Protein AF-0000000086876638 (afdb_homodimer)

Sequence (442 aa):
MERGKHTEFEMKIREAIADNLKALVKEKKLSQRKLSEITGIPTSTLSDYFNARSLALPGNVQKLALALDVPKHRIDPSYGEAIEVPMSSPNRIPLVGTICAGDGLLADQNIEEYIYYPFPNKRQPDFALRVKGDSMIGAGINNGDIVYMKKSSWAENNGQIVAALLNDSEEGVLKRMKWSEGVPAISLVPENENFDTITALPNEIKVCGVYMGHFNVYSQDMERGKHTEFEMKIREAIADNLKALVKEKKLSQRKLSEITGIPTSTLSDYFNARSLALPGNVQKLALALDVPKHRIDPSYGEAIEVPMSSPNRIPLVGTICAGDGLLADQNIEEYIYYPFPNKRQPDFALRVKGDSMIGAGINNGDIVYMKKSSWAENNGQIVAALLNDSEEGVLKRMKWSEGVPAISLVPENENFDTITALPNEIKVCGVYMGHFNVYSQD

InterPro domains:
  IPR001387 Cro/C1-type, helix-turn-helix domain [PF01381] (21-71)
  IPR001387 Cro/C1-type, helix-turn-helix domain [PS50943] (21-75)
  IPR001387 Cro/C1-type, helix-turn-helix domain [SM00530] (20-75)
  IPR001387 Cro/C1-type, helix-turn-helix domain [cd00093] (18-71)
  IPR010982 Lambda repressor-like, DNA-binding domain superfamily [G3DSA:1.10.260.40] (9-75)
  IPR010982 Lambda repressor-like, DNA-binding domain superfamily [SSF47413] (10-73)
  IPR015927 Peptidase S24/S26A/S26B/S26C [PF00717] (94-211)
  IPR036286 LexA/Signal peptidase-like superfamily [SSF51306] (92-214)
  IPR039418 LexA-like [cd06529] (127-210)
  IPR050077 LexA repressor [PTHR33516] (81-213)

Nearest PDB structures (foldseek):
  1y7y-assembly1_B  TM=9.316E-01  e=1.841E-03  Aeromonas hydrophila
  3vk0-assembly2_B  TM=8.493E-01  e=1.737E-03  Neisseria meningitidis MC58
  2b5a-assembly1_A  TM=8.487E-01  e=2.189E-03  [Bacillus] caldolyticus
  1y9q-assembly1_A-2  TM=3.972E-01  e=6.849E-05  Vibrio cholerae
  6b9s-assembly3_F  TM=3.586E-01  e=6.897E-04  Nitrosopumilus maritimus SCM1

Radius of gyration: 25.44 Å; Cα contacts (8 Å, |Δi|>4): 877; chains: 2; bounding box: 71×63×60 Å

Foldseek 3Di:
DPPDDCDPVNLVQLVQLLVLLVVLCVVVVHDLVRLCVQLVPDSVVSVCSNVSVDRDDLSSLLSSCLSSVHPSCSNGVVVVPVNVSVLPPFDWAFEFAWQFDPCHRVDVVRGPDTDGDPDSSYDAARHKYQDDDCQAVLVVDHHRKIWGWHFDFDDPDAQFWFWKDFQPDGTIDTFGWHDDPPDQWIWGHTSDPVDDIDIDGSVRMGTGTTTDDIGDDDDPD/DPPDDCDPVNLVQLVQLLVLLVVLCVVVVHDLVRLCVQLVPDSVVSVCSNVSVDRDDLSSLLSSCASSVHPSCSNGVVVVPVDPSVLPPFDWAFEFAWQFDPCHRVRVVRGPGTDGDPDSSYDAARHKYQDDDCQAVLVVDHHRKIWGWHFDQDDPDAQFWFWKDFQPDGTIDTFGWHDDPPDQWIWGHTSDPVDDIDIDGSVRMGTGTTTDDIGDDDDPD

pLDDT: mean 81.49, std 16.99, range [21.11, 98.0]

Organism: NCBI:txid248903

Solvent-accessible surface area (backbone atoms only — not comparable to full-atom values): 23785 Å² total; per-residue (Å²): 130,77,83,70,80,58,48,77,62,51,49,52,47,14,44,48,25,10,52,30,46,53,51,50,30,60,72,66,73,47,48,71,65,57,48,20,66,71,48,68,46,54,57,71,60,50,50,28,28,57,64,39,70,38,71,74,47,71,69,55,40,47,35,48,16,40,68,66,70,44,59,46,38,61,40,36,62,73,41,59,48,84,57,77,64,79,69,64,79,70,67,71,24,43,26,17,62,52,48,38,68,80,75,42,55,79,27,66,88,34,46,74,46,68,30,37,60,42,55,77,69,47,90,72,57,60,31,29,34,39,39,81,52,58,44,30,44,72,73,59,42,41,58,64,16,38,37,33,21,31,73,31,74,59,73,92,48,83,56,36,45,30,36,32,32,40,78,92,39,61,57,42,45,69,26,26,37,35,69,49,90,95,46,81,49,33,34,36,35,41,34,26,88,94,48,75,67,45,74,41,46,67,91,42,50,44,37,57,19,31,65,57,28,32,37,46,67,58,70,84,117,132,77,83,72,80,61,47,76,63,50,52,52,47,15,44,48,25,10,52,29,45,52,51,49,30,59,74,65,72,47,51,72,65,57,48,20,67,72,48,68,46,54,57,70,61,50,51,28,28,56,64,39,71,38,70,72,48,72,68,55,42,45,35,48,16,43,70,66,69,44,59,46,37,60,39,35,59,70,45,58,46,91,52,75,63,79,70,63,78,72,65,71,23,44,25,18,62,54,47,37,69,81,73,43,55,79,26,54,89,34,43,74,48,70,28,38,60,42,54,79,68,47,93,71,56,62,31,29,34,40,38,82,53,58,45,29,45,73,73,59,42,43,60,65,15,39,38,32,21,31,72,30,74,58,73,91,47,84,54,36,43,29,36,32,33,41,76,92,39,63,54,44,45,69,26,25,38,35,70,49,89,97,45,80,48,32,34,37,34,42,35,26,89,92,47,73,67,44,74,40,47,66,92,43,51,43,37,56,18,31,66,57,26,34,36,44,66,58,70,85,119

Secondary structure (DSSP, 8-state):
-------HHHHHHHHHHHHHHHHHHHHTT--HHHHHHHH---HHHHHHHHTTSSPPPHHHHHHHHHHHT--HHHH-GGGGTT--------PEEEEES--BSSS-TT-GGGEEEEEE-S-TTSPPPSEEEE--SSTTGGGT--TT-EEEEEE-SS-SSTT-EEEEEETT-SB-EEEEEEE-TT---EEEE-SSTTSPPEEE-GGGEEEEEEEEEEEEE----/-------HHHHHHHHHHHHHHHHHHHHTT--HHHHHHHH---HHHHHHHHTTSSPPPHHHHHHHHHHHTS-HHHH-GGGGTT--------PEEEEES--BSSS-TT-GGGEEEEEE-S-TTSPPPSEEEE--SSTTGGGT--TT-EEEEEE-SS-SSTT-EEEEEETT-SB-EEEEEEE-TT---EEEE-SSTTSPPEEE-GGGEEEEEEEEEEEEE----

Structure (mmCIF, N/CA/C/O backbone):
data_AF-0000000086876638-model_v1
#
loop_
_entity.id
_entity.type
_entity.pdbx_description
1 polymer 'Helix-turn-helix domain-containing protein'
#
loop_
_atom_site.group_PDB
_atom_site.id
_atom_site.type_symbol
_atom_site.label_atom_id
_atom_site.label_alt_id
_atom_site.label_comp_id
_atom_site.label_asym_id
_atom_site.label_entity_id
_atom_site.label_seq_id
_atom_site.pdbx_PDB_ins_code
_atom_site.Cartn_x
_atom_site.Cartn_y
_atom_site.Cartn_z
_atom_site.occupancy
_atom_site.B_iso_or_equiv
_atom_site.auth_seq_id
_atom_site.auth_comp_id
_atom_site.auth_asym_id
_atom_site.auth_atom_id
_atom_site.pdbx_PDB_model_num
ATOM 1 N N . MET A 1 1 ? 47.375 -20.375 15.367 1 21.11 1 MET A N 1
ATOM 2 C CA . MET A 1 1 ? 46.719 -19.359 16.172 1 21.11 1 MET A CA 1
ATOM 3 C C . MET A 1 1 ? 45.219 -19.484 16.078 1 21.11 1 MET A C 1
ATOM 5 O O . MET A 1 1 ? 44.656 -19.5 14.977 1 21.11 1 MET A O 1
ATOM 9 N N . GLU A 1 2 ? 44.438 -20.203 16.828 1 28.31 2 GLU A N 1
ATOM 10 C CA . GLU A 1 2 ? 43.188 -20.953 16.641 1 28.31 2 GLU A CA 1
ATOM 11 C C . GLU A 1 2 ? 42.031 -20 16.359 1 28.31 2 GLU A C 1
ATOM 13 O O . GLU A 1 2 ? 41.875 -18.969 17.016 1 28.31 2 GLU A O 1
ATOM 18 N N . ARG A 1 3 ? 41.625 -19.719 15.203 1 29.7 3 ARG A N 1
ATOM 19 C CA . ARG A 1 3 ? 40.719 -18.672 14.742 1 29.7 3 ARG A CA 1
ATOM 20 C C . ARG A 1 3 ? 39.719 -18.297 15.828 1 29.7 3 ARG A C 1
ATOM 22 O O . ARG A 1 3 ? 39.156 -19.188 16.484 1 29.7 3 ARG A O 1
ATOM 29 N N . GLY A 1 4 ? 39.781 -17.203 16.344 1 32.44 4 GLY A N 1
ATOM 30 C CA . GLY A 1 4 ? 39.438 -16.484 17.562 1 32.44 4 GLY A CA 1
ATOM 31 C C . GLY A 1 4 ? 38.031 -16.75 18.031 1 32.44 4 GLY A C 1
ATOM 32 O O . GLY A 1 4 ? 37.219 -17.297 17.297 1 32.44 4 GLY A O 1
ATOM 33 N N . LYS A 1 5 ? 37.875 -16.609 19.438 1 33.91 5 LYS A N 1
ATOM 34 C CA . LYS A 1 5 ? 36.812 -16.844 20.438 1 33.91 5 LYS A CA 1
ATOM 35 C C . LYS A 1 5 ? 35.5 -16.25 19.984 1 33.91 5 LYS A C 1
ATOM 37 O O . LYS A 1 5 ? 35.375 -15.031 19.844 1 33.91 5 LYS A O 1
ATOM 42 N N . HIS A 1 6 ? 35 -16.781 18.922 1 45.25 6 HIS A N 1
ATOM 43 C CA . HIS A 1 6 ? 33.625 -16.406 18.703 1 45.25 6 HIS A CA 1
ATOM 44 C C . HIS A 1 6 ? 32.969 -15.969 20.016 1 45.25 6 HIS A C 1
ATOM 46 O O . HIS A 1 6 ? 33.094 -16.641 21.047 1 45.25 6 HIS A O 1
ATOM 52 N N . THR A 1 7 ? 32.875 -14.727 20.172 1 52.78 7 THR A N 1
ATOM 53 C CA . THR A 1 7 ? 32.25 -14.289 21.438 1 52.78 7 THR A CA 1
ATOM 54 C C . THR A 1 7 ? 31.094 -15.188 21.812 1 52.78 7 THR A C 1
ATOM 56 O O . THR A 1 7 ? 30.531 -15.891 20.953 1 52.78 7 THR A O 1
ATOM 59 N N . GLU A 1 8 ? 31.234 -15.656 23.188 1 53.44 8 GLU A N 1
ATOM 60 C CA . GLU A 1 8 ? 30.109 -16.422 23.734 1 53.44 8 GLU A CA 1
ATOM 61 C C . GLU A 1 8 ? 28.797 -16.031 23.094 1 53.44 8 GLU A C 1
ATOM 63 O O . GLU A 1 8 ? 27.953 -16.875 22.797 1 53.44 8 GLU A O 1
ATOM 68 N N . PHE A 1 9 ? 28.734 -14.867 22.719 1 55.62 9 PHE A N 1
ATOM 69 C CA . PHE A 1 9 ? 27.5 -14.344 22.125 1 55.62 9 PHE A CA 1
ATOM 70 C C . PHE A 1 9 ? 27.344 -14.852 20.688 1 55.62 9 PHE A C 1
ATOM 72 O O . PHE A 1 9 ? 26.25 -15.281 20.297 1 55.62 9 PHE A O 1
ATOM 79 N N . GLU A 1 10 ? 28.422 -14.844 19.906 1 62.28 10 GLU A N 1
ATOM 80 C CA . GLU A 1 10 ? 28.359 -15.289 18.516 1 62.28 10 GLU A CA 1
ATOM 81 C C . GLU A 1 10 ? 28.031 -16.781 18.438 1 62.28 10 GLU A C 1
ATOM 83 O O . GLU A 1 10 ? 27.297 -17.203 17.547 1 62.28 10 GLU A O 1
ATOM 88 N N . MET A 1 11 ? 28.656 -17.469 19.344 1 71.75 11 MET A N 1
ATOM 89 C CA . MET A 1 11 ? 28.406 -18.906 19.344 1 71.75 11 MET A CA 1
ATOM 90 C C . MET A 1 11 ? 26.938 -19.203 19.656 1 71.75 11 MET A C 1
ATOM 92 O O . MET A 1 11 ? 26.328 -20.062 19.016 1 71.75 11 MET A O 1
ATOM 96 N N . LYS A 1 12 ? 26.406 -18.469 20.609 1 71.88 12 LYS A N 1
ATOM 97 C CA . LYS A 1 12 ? 25 -18.672 20.969 1 71.88 12 LYS A CA 1
ATOM 98 C C . LYS A 1 12 ? 24.078 -18.328 19.797 1 71.88 12 LYS A C 1
ATOM 100 O O . LYS A 1 12 ? 23.078 -19.016 19.578 1 71.88 12 LYS A O 1
ATOM 105 N N . ILE A 1 13 ? 24.5 -17.344 19.031 1 77.06 13 ILE A N 1
ATOM 106 C CA . ILE A 1 13 ? 23.688 -16.922 17.891 1 77.06 13 ILE A CA 1
ATOM 107 C C . ILE A 1 13 ? 23.766 -17.969 16.781 1 77.06 13 ILE A C 1
ATOM 109 O O . ILE A 1 13 ? 22.75 -18.312 16.172 1 77.06 13 ILE A O 1
ATOM 113 N N . ARG A 1 14 ? 24.953 -18.531 16.531 1 80.88 14 ARG A N 1
ATOM 114 C CA . ARG A 1 14 ? 25.125 -19.578 15.523 1 80.88 14 ARG A CA 1
ATOM 115 C C . ARG A 1 14 ? 24.25 -20.797 15.844 1 80.88 14 ARG A C 1
ATOM 117 O O . ARG A 1 14 ? 23.609 -21.344 14.953 1 80.88 14 ARG A O 1
ATOM 124 N N . GLU A 1 15 ? 24.25 -21.062 17.125 1 84.25 15 GLU A N 1
ATOM 125 C CA . GLU A 1 15 ? 23.469 -22.219 17.578 1 84.25 15 GLU A CA 1
ATOM 126 C C . GLU A 1 15 ? 21.969 -21.969 17.422 1 84.25 15 GLU A C 1
ATOM 128 O O . GLU A 1 15 ? 21.234 -22.859 16.984 1 84.25 15 GLU A O 1
ATOM 133 N N . ALA A 1 16 ? 21.641 -20.75 17.797 1 83.5 16 ALA A N 1
ATOM 134 C CA . ALA A 1 16 ? 20.234 -20.391 17.672 1 83.5 16 ALA A CA 1
ATOM 135 C C . ALA A 1 16 ? 19.781 -20.438 16.203 1 83.5 16 ALA A C 1
ATOM 137 O O . ALA A 1 16 ? 18.703 -20.922 15.906 1 83.5 16 ALA A O 1
ATOM 138 N N . ILE A 1 17 ? 20.609 -19.906 15.359 1 85.44 17 ILE A N 1
ATOM 139 C CA . ILE A 1 17 ? 20.281 -19.906 13.938 1 85.44 17 ILE A CA 1
ATOM 140 C C . ILE A 1 17 ? 20.172 -21.344 13.43 1 85.44 17 ILE A C 1
ATOM 142 O O . ILE A 1 17 ? 19.234 -21.688 12.711 1 85.44 17 ILE A O 1
ATOM 146 N N . ALA A 1 18 ? 21.078 -22.188 13.82 1 88.69 18 ALA A N 1
ATOM 147 C CA . ALA A 1 18 ? 21.062 -23.594 13.406 1 88.69 18 ALA A CA 1
ATOM 148 C C . ALA A 1 18 ? 19.781 -24.281 13.844 1 88.69 18 ALA A C 1
ATOM 150 O O . ALA A 1 18 ? 19.125 -24.969 13.047 1 88.69 18 ALA A O 1
ATOM 151 N N . ASP A 1 19 ? 19.453 -23.984 15.078 1 88.5 19 ASP A N 1
ATOM 152 C CA . ASP A 1 19 ? 18.25 -24.609 15.617 1 88.5 19 ASP A CA 1
ATOM 153 C C . ASP A 1 19 ? 17 -24.109 14.898 1 88.5 19 ASP A C 1
ATOM 155 O O . ASP A 1 19 ? 16.094 -24.891 14.57 1 88.5 19 ASP A O 1
ATOM 159 N N . ASN A 1 20 ? 17 -22.828 14.648 1 88.19 20 ASN A N 1
ATOM 160 C CA . ASN A 1 20 ? 15.859 -22.219 13.977 1 88.19 20 ASN A CA 1
ATOM 161 C C . ASN A 1 20 ? 15.703 -22.734 12.547 1 88.19 20 ASN A C 1
ATOM 163 O O . ASN A 1 20 ? 14.594 -23 12.094 1 88.19 20 ASN A O 1
ATOM 167 N N . LEU A 1 21 ? 16.828 -22.859 11.852 1 89.62 21 LEU A N 1
ATOM 168 C CA . LEU A 1 21 ? 16.781 -23.344 10.477 1 89.62 21 LEU A CA 1
ATOM 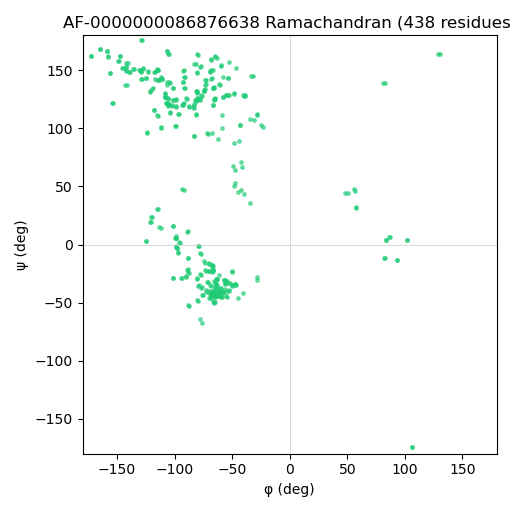169 C C . LEU A 1 21 ? 16.312 -24.797 10.43 1 89.62 21 LEU A C 1
ATOM 171 O O . LEU A 1 21 ? 15.492 -25.156 9.578 1 89.62 21 LEU A O 1
ATOM 175 N N . LYS A 1 22 ? 16.781 -25.562 11.336 1 89.06 22 LYS A N 1
ATOM 176 C CA . LYS A 1 22 ? 16.359 -26.969 11.391 1 89.06 22 LYS A CA 1
ATOM 177 C C . LYS A 1 22 ? 14.859 -27.078 11.648 1 89.06 22 LYS A C 1
ATOM 179 O O . LYS A 1 22 ? 14.172 -27.859 10.992 1 89.06 22 LYS A O 1
ATOM 184 N N . ALA A 1 23 ? 14.422 -26.266 12.516 1 86.25 23 ALA A N 1
ATOM 185 C CA . ALA A 1 23 ? 13 -26.281 12.852 1 86.25 23 ALA A CA 1
ATOM 186 C C . ALA A 1 23 ? 12.148 -25.797 11.68 1 86.25 23 ALA A C 1
ATOM 188 O O . ALA A 1 23 ? 11.117 -26.391 11.367 1 86.25 23 ALA A O 1
ATOM 189 N N . LEU A 1 24 ? 12.578 -24.734 11.078 1 86.75 24 LEU A N 1
ATOM 190 C CA . LEU A 1 24 ? 11.812 -24.109 10.008 1 86.75 24 LEU A CA 1
ATOM 191 C C . LEU A 1 24 ? 11.766 -25 8.773 1 86.75 24 LEU A C 1
ATOM 193 O O . LEU A 1 24 ? 10.719 -25.141 8.141 1 86.75 24 LEU A O 1
ATOM 197 N N . VAL A 1 25 ? 12.883 -25.656 8.43 1 86.69 25 VAL A N 1
ATOM 198 C CA . VAL A 1 25 ? 12.93 -26.531 7.262 1 86.69 25 VAL A CA 1
ATOM 199 C C . VAL A 1 25 ? 12.086 -27.781 7.516 1 86.69 25 VAL A C 1
ATOM 201 O O . VAL A 1 25 ? 11.414 -28.281 6.613 1 86.69 25 VAL A O 1
ATOM 204 N N . LYS A 1 26 ? 12.125 -28.172 8.734 1 85.12 26 LYS A N 1
ATOM 205 C CA . LYS A 1 26 ? 11.281 -29.312 9.094 1 85.12 26 LYS A CA 1
ATOM 206 C C . LYS A 1 26 ? 9.805 -28.953 8.992 1 85.12 26 LYS A C 1
ATOM 208 O O . LYS A 1 26 ? 9.008 -29.719 8.445 1 85.12 26 LYS A O 1
ATOM 213 N N . GLU A 1 27 ? 9.484 -27.766 9.422 1 80.62 27 GLU A N 1
ATOM 214 C CA . GLU A 1 27 ? 8.109 -27.266 9.398 1 80.62 27 GLU A CA 1
ATOM 215 C C . GLU A 1 27 ? 7.609 -27.109 7.965 1 80.62 27 GLU A C 1
ATOM 217 O O . GLU A 1 27 ? 6.449 -27.391 7.668 1 80.62 27 GLU A O 1
ATOM 222 N N . LYS A 1 28 ? 8.477 -26.719 7.121 1 81.38 28 LYS A N 1
ATOM 223 C CA . LYS A 1 28 ? 8.094 -26.406 5.75 1 81.38 28 LYS A CA 1
ATOM 224 C C . LYS A 1 28 ? 8.391 -27.578 4.816 1 81.38 28 LYS A C 1
ATOM 226 O O . LYS A 1 28 ? 8.211 -27.469 3.602 1 81.38 28 LYS A O 1
ATOM 231 N N . LYS A 1 29 ? 8.781 -28.688 5.383 1 83.31 29 LYS A N 1
ATOM 232 C CA . LYS A 1 29 ? 9.102 -29.922 4.68 1 83.31 29 LYS A CA 1
ATOM 233 C C . LYS A 1 29 ? 10.031 -29.672 3.502 1 83.31 29 LYS A C 1
ATOM 235 O O . LYS A 1 29 ? 9.797 -30.156 2.393 1 83.31 29 LYS A O 1
ATOM 240 N N . LEU A 1 30 ? 10.992 -28.875 3.789 1 83.5 30 LEU A N 1
ATOM 241 C CA . LEU A 1 30 ? 12.016 -28.562 2.793 1 83.5 30 LEU A CA 1
ATOM 242 C C . LEU A 1 30 ? 13.328 -29.266 3.131 1 83.5 30 LEU A C 1
ATOM 244 O O . LEU A 1 30 ? 13.672 -29.422 4.305 1 83.5 30 LEU A O 1
ATOM 248 N N . SER A 1 31 ? 13.93 -29.797 2.082 1 86.69 31 SER A N 1
ATOM 249 C CA . SER A 1 31 ? 15.281 -30.312 2.279 1 86.69 31 SER A CA 1
ATOM 250 C C . SER A 1 31 ? 16.312 -29.203 2.219 1 86.69 31 SER A C 1
ATOM 252 O O . SER A 1 31 ? 16.062 -28.125 1.672 1 86.69 31 SER A O 1
ATOM 254 N N . GLN A 1 32 ? 17.531 -29.438 2.893 1 85.75 32 GLN A N 1
ATOM 255 C CA . GLN A 1 32 ? 18.625 -28.469 2.824 1 85.75 32 GLN A CA 1
ATOM 256 C C . GLN A 1 32 ? 19.016 -28.188 1.378 1 85.75 32 GLN A C 1
ATOM 258 O O . GLN A 1 32 ? 19.359 -27.062 1.029 1 85.75 32 GLN A O 1
ATOM 263 N N . ARG A 1 33 ? 18.875 -29.297 0.544 1 85.5 33 ARG A N 1
ATOM 264 C CA . ARG A 1 33 ? 19.203 -29.141 -0.87 1 85.5 33 ARG A CA 1
ATOM 265 C C . ARG A 1 33 ? 18.234 -28.203 -1.563 1 85.5 33 ARG A C 1
ATOM 267 O O . ARG A 1 33 ? 18.641 -27.312 -2.311 1 85.5 33 ARG A O 1
ATOM 274 N N . LYS A 1 34 ? 17 -28.438 -1.341 1 84.44 34 LYS A N 1
ATOM 275 C CA . LYS A 1 34 ? 15.977 -27.578 -1.935 1 84.44 34 LYS A CA 1
ATOM 276 C C . LYS A 1 34 ? 16.109 -26.141 -1.453 1 84.44 34 LYS A C 1
ATOM 278 O O . LYS A 1 34 ? 15.914 -25.203 -2.227 1 84.44 34 LYS A O 1
ATOM 283 N N . LEU A 1 35 ? 16.375 -25.969 -0.182 1 89.12 35 LEU A N 1
ATOM 284 C CA . LEU A 1 35 ? 16.594 -24.641 0.37 1 89.12 35 LEU A CA 1
ATOM 285 C C . LEU A 1 35 ? 17.75 -23.938 -0.338 1 89.12 35 LEU A C 1
ATOM 287 O O . LEU A 1 35 ? 17.672 -22.734 -0.617 1 89.12 35 LEU A O 1
ATOM 291 N N . SER A 1 36 ? 18.828 -24.656 -0.616 1 90.5 36 SER A N 1
ATOM 292 C CA . SER A 1 36 ? 19.969 -24.125 -1.345 1 90.5 36 SER A CA 1
ATOM 293 C C . SER A 1 36 ? 19.562 -23.641 -2.734 1 90.5 36 SER A C 1
ATOM 295 O O . SER A 1 36 ? 19.969 -22.562 -3.166 1 90.5 36 SER A O 1
ATOM 297 N N . GLU A 1 37 ? 18.703 -24.344 -3.311 1 81.69 37 GLU A N 1
ATOM 298 C CA . GLU A 1 37 ? 18.25 -24 -4.656 1 81.69 37 GLU A CA 1
ATOM 299 C C . GLU A 1 37 ? 17.406 -22.719 -4.648 1 81.69 37 GLU A C 1
ATOM 301 O O . GLU A 1 37 ? 17.594 -21.859 -5.5 1 81.69 37 GLU A O 1
ATOM 306 N N . ILE A 1 38 ? 16.625 -22.656 -3.664 1 79.5 38 ILE A N 1
ATOM 307 C CA . ILE A 1 38 ? 15.672 -21.562 -3.605 1 79.5 38 ILE A CA 1
ATOM 308 C C . ILE A 1 38 ? 16.391 -20.281 -3.172 1 79.5 38 ILE A C 1
ATOM 310 O O . ILE A 1 38 ? 16.078 -19.188 -3.652 1 79.5 38 ILE A O 1
ATOM 314 N N . THR A 1 39 ? 17.344 -20.375 -2.281 1 82.25 39 THR A N 1
ATOM 315 C CA . THR A 1 39 ? 18 -19.219 -1.694 1 82.25 39 THR A CA 1
ATOM 316 C C . THR A 1 39 ? 19.219 -18.812 -2.514 1 82.25 39 THR A C 1
ATOM 318 O O . THR A 1 39 ? 19.703 -17.672 -2.412 1 82.25 39 THR A O 1
ATOM 321 N N . GLY A 1 40 ? 19.859 -19.75 -3.223 1 80.56 40 GLY A N 1
ATOM 322 C CA . GLY A 1 40 ? 21.109 -19.516 -3.922 1 80.56 40 GLY A CA 1
ATOM 323 C C . GLY A 1 40 ? 22.328 -19.641 -3.021 1 80.56 40 GLY A C 1
ATOM 324 O O . GLY A 1 40 ? 23.453 -19.344 -3.438 1 80.56 40 GLY A O 1
ATOM 325 N N . ILE A 1 41 ? 22.109 -20 -1.853 1 85.94 41 ILE A N 1
ATOM 326 C CA . ILE A 1 41 ? 23.219 -20.25 -0.939 1 85.94 41 ILE A CA 1
ATOM 327 C C . ILE A 1 41 ? 23.766 -21.656 -1.176 1 85.94 41 ILE A C 1
ATOM 329 O O . ILE A 1 41 ? 23.016 -22.625 -1.208 1 85.94 41 ILE A O 1
ATOM 333 N N . PRO A 1 42 ? 25.047 -21.75 -1.45 1 87.56 42 PRO A N 1
ATOM 334 C CA . PRO A 1 42 ? 25.625 -23.078 -1.689 1 87.56 42 PRO A CA 1
ATOM 335 C C . PRO A 1 42 ? 25.344 -24.062 -0.552 1 87.56 42 PRO A C 1
ATOM 337 O O . PRO A 1 42 ? 25.344 -23.672 0.617 1 87.56 42 PRO A O 1
ATOM 340 N N . THR A 1 43 ? 25.125 -25.344 -0.943 1 88.56 43 THR A N 1
ATOM 341 C CA . THR A 1 43 ? 24.797 -26.391 0.01 1 88.56 43 THR A CA 1
ATOM 342 C C . THR A 1 43 ? 25.844 -26.484 1.11 1 88.56 43 THR A C 1
ATOM 344 O O . THR A 1 43 ? 25.516 -26.781 2.264 1 88.56 43 THR A O 1
ATOM 347 N N . SER A 1 44 ? 27.156 -26.203 0.831 1 90.12 44 SER A N 1
ATOM 348 C CA . SER A 1 44 ? 28.219 -26.25 1.835 1 90.12 44 SER A CA 1
ATOM 349 C C . SER A 1 44 ? 28.031 -25.172 2.898 1 90.12 44 SER A C 1
ATOM 351 O O . SER A 1 44 ? 28.172 -25.438 4.094 1 90.12 44 SER A O 1
ATOM 353 N N . THR A 1 45 ? 27.656 -23.938 2.457 1 87 45 THR A N 1
ATOM 354 C CA . THR A 1 45 ? 27.422 -22.828 3.367 1 87 45 THR A CA 1
ATOM 355 C C . THR A 1 45 ? 26.188 -23.094 4.227 1 87 45 THR A C 1
ATOM 357 O O . THR A 1 45 ? 26.188 -22.828 5.43 1 87 45 THR A O 1
ATOM 360 N N . LEU A 1 46 ? 25.109 -23.625 3.617 1 91.94 46 LEU A N 1
ATOM 361 C CA . LEU A 1 46 ? 23.906 -23.938 4.371 1 91.94 46 LEU A CA 1
ATOM 362 C C . LEU A 1 46 ? 24.188 -25 5.434 1 91.94 46 LEU A C 1
ATOM 364 O O . LEU A 1 46 ? 23.703 -24.891 6.562 1 91.94 46 LEU A O 1
ATOM 368 N N . SER A 1 47 ? 24.938 -26.016 4.973 1 91.38 47 SER A N 1
ATOM 369 C CA . SER A 1 47 ? 25.312 -27.047 5.93 1 91.38 47 SER A CA 1
ATOM 370 C C . SER A 1 47 ? 26.031 -26.453 7.133 1 91.38 47 SER A C 1
ATOM 372 O O . SER A 1 47 ? 25.797 -26.859 8.273 1 91.38 47 SER A O 1
ATOM 374 N N . ASP A 1 48 ? 26.938 -25.453 6.914 1 90.38 48 ASP A N 1
ATOM 375 C CA . ASP A 1 48 ? 27.641 -24.797 8.008 1 90.38 48 ASP A CA 1
ATOM 376 C C . ASP A 1 48 ? 26.656 -24.078 8.938 1 90.38 48 ASP A C 1
ATOM 378 O O . ASP A 1 48 ? 26.828 -24.094 10.156 1 90.38 48 ASP A O 1
ATOM 382 N N . TYR A 1 49 ? 25.594 -23.422 8.367 1 90.25 49 TYR A N 1
ATOM 383 C CA . TYR A 1 49 ? 24.578 -22.75 9.188 1 90.25 49 TYR A CA 1
ATOM 384 C C . TYR A 1 49 ? 23.812 -23.766 10.031 1 90.25 49 TYR A C 1
ATOM 386 O O . TYR A 1 49 ? 23.609 -23.562 11.227 1 90.25 49 TYR A O 1
ATOM 394 N N . PHE A 1 50 ? 23.438 -24.875 9.422 1 91.44 50 PHE A N 1
ATOM 395 C CA . PHE A 1 50 ? 22.625 -25.906 10.078 1 91.44 50 PHE A CA 1
ATOM 396 C C . PHE A 1 50 ? 23.406 -26.578 11.203 1 91.44 50 PHE A C 1
ATOM 398 O O . PHE A 1 50 ? 22.812 -27.078 12.156 1 91.44 50 PHE A O 1
ATOM 405 N N . ASN A 1 51 ? 24.734 -26.5 11.109 1 90.25 51 ASN A N 1
ATOM 406 C CA . ASN A 1 51 ? 25.547 -27.188 12.109 1 90.25 51 ASN A CA 1
ATOM 407 C C . ASN A 1 51 ? 26.312 -26.203 12.984 1 90.25 51 ASN A C 1
ATOM 409 O O . ASN A 1 51 ? 27.281 -26.578 13.633 1 90.25 51 ASN A O 1
ATOM 413 N N . ALA A 1 52 ? 25.875 -24.938 12.898 1 88.31 52 ALA A N 1
ATOM 414 C CA . ALA A 1 52 ? 26.406 -23.891 13.75 1 88.31 52 ALA A CA 1
ATOM 415 C C . ALA A 1 52 ? 27.922 -23.766 13.586 1 88.31 52 ALA A C 1
ATOM 417 O O . ALA A 1 52 ? 28.641 -23.484 14.555 1 88.31 52 ALA A O 1
ATOM 418 N N . ARG A 1 53 ? 28.312 -24.047 12.445 1 86.38 53 ARG A N 1
ATOM 419 C CA . ARG A 1 53 ? 29.75 -23.984 12.203 1 86.38 53 ARG A CA 1
ATOM 420 C C . ARG A 1 53 ? 30.156 -22.578 11.773 1 86.38 53 ARG A C 1
ATOM 422 O O . ARG A 1 53 ? 31.328 -22.203 11.922 1 86.38 53 ARG A O 1
ATOM 429 N N . SER A 1 54 ? 29.203 -21.828 11.227 1 83 54 SER A N 1
ATOM 430 C CA . SER A 1 54 ? 29.453 -20.453 10.828 1 83 54 SER A CA 1
ATOM 431 C C . SER A 1 54 ? 28.25 -19.562 11.102 1 83 54 SER A C 1
ATOM 433 O O . SER A 1 54 ? 27.125 -20.047 11.219 1 83 54 SER A O 1
ATOM 435 N N . LEU A 1 55 ? 28.531 -18.297 11.375 1 79.25 55 LEU A N 1
ATOM 436 C CA . LEU A 1 55 ? 27.469 -17.297 11.539 1 79.25 55 LEU A CA 1
ATOM 437 C C . LEU A 1 55 ? 26.891 -16.891 10.195 1 79.25 55 LEU A C 1
ATOM 439 O O . LEU A 1 55 ? 27.641 -16.609 9.25 1 79.25 55 LEU A O 1
ATOM 443 N N . ALA A 1 56 ? 25.578 -17 10.172 1 80.75 56 ALA A N 1
ATOM 444 C CA . ALA A 1 56 ? 24.938 -16.609 8.93 1 80.75 56 ALA A CA 1
ATOM 445 C C . ALA A 1 56 ? 25.109 -15.109 8.664 1 80.75 56 ALA A C 1
ATOM 447 O O . ALA A 1 56 ? 24.875 -14.289 9.555 1 80.75 56 ALA A O 1
ATOM 448 N N . LEU A 1 57 ? 25.625 -14.773 7.578 1 71.12 57 LEU A N 1
ATOM 449 C CA . LEU A 1 57 ? 25.766 -13.375 7.188 1 71.12 57 LEU A CA 1
ATOM 450 C C . LEU A 1 57 ? 24.422 -12.727 6.949 1 71.12 57 LEU A C 1
ATOM 452 O O . LEU A 1 57 ? 23.453 -13.398 6.57 1 71.12 57 LEU A O 1
ATOM 456 N N . PRO A 1 58 ? 24.266 -11.438 7.176 1 62.28 58 PRO A N 1
ATOM 457 C CA . PRO A 1 58 ? 22.984 -10.75 7.078 1 62.28 58 PRO A CA 1
ATOM 458 C C . PRO A 1 58 ? 22.281 -10.992 5.746 1 62.28 58 PRO A C 1
ATOM 460 O O . PRO A 1 58 ? 21.062 -11.211 5.711 1 62.28 58 PRO A O 1
ATOM 463 N N . GLY A 1 59 ? 23.062 -11.023 4.703 1 65.69 59 GLY A N 1
ATOM 464 C CA . GLY A 1 59 ? 22.5 -11.32 3.398 1 65.69 59 GLY A CA 1
ATOM 465 C C . GLY A 1 59 ? 21.875 -12.703 3.324 1 65.69 59 GLY A C 1
ATOM 466 O O . GLY A 1 59 ? 20.797 -12.875 2.758 1 65.69 59 GLY A O 1
ATOM 467 N N . ASN A 1 60 ? 22.578 -13.648 3.883 1 79.56 60 ASN A N 1
ATOM 468 C CA . ASN A 1 60 ? 22.078 -15.016 3.852 1 79.56 60 ASN A CA 1
ATOM 469 C C . ASN A 1 60 ? 20.875 -15.195 4.777 1 79.56 60 ASN A C 1
ATOM 471 O O . ASN A 1 60 ? 19.953 -15.953 4.465 1 79.56 60 ASN A O 1
ATOM 475 N N . VAL A 1 61 ? 20.859 -14.414 5.914 1 78.31 61 VAL A N 1
ATOM 476 C CA . VAL A 1 61 ? 19.703 -14.461 6.805 1 78.31 61 VAL A CA 1
ATOM 477 C C . VAL A 1 61 ? 18.469 -13.961 6.07 1 78.31 61 VAL A C 1
ATOM 479 O O . VAL A 1 61 ? 17.375 -14.547 6.184 1 78.31 61 VAL A O 1
ATOM 482 N N . GLN A 1 62 ? 18.688 -12.984 5.312 1 68.75 62 GLN A N 1
ATOM 483 C CA . GLN A 1 62 ? 17.594 -12.422 4.531 1 68.75 62 GLN A CA 1
ATOM 484 C C . GLN A 1 62 ? 17.078 -13.414 3.494 1 68.75 62 GLN A C 1
ATOM 486 O O . GLN A 1 62 ? 15.875 -13.602 3.344 1 68.75 62 GLN A O 1
ATOM 491 N N . LYS A 1 63 ? 17.969 -14.023 2.709 1 76.12 63 LYS A N 1
ATOM 492 C CA . LYS A 1 63 ? 17.594 -15.031 1.722 1 76.12 63 LYS A CA 1
ATOM 493 C C . LYS A 1 63 ? 16.812 -16.172 2.369 1 76.12 63 LYS A C 1
ATOM 495 O O . LYS A 1 63 ? 15.805 -16.625 1.824 1 76.12 63 LYS A O 1
ATOM 500 N N . LEU A 1 64 ? 17.328 -16.594 3.518 1 85.38 64 LEU A N 1
ATOM 501 C CA . LEU A 1 64 ? 16.688 -17.688 4.23 1 85.38 64 LEU A CA 1
ATOM 502 C C . LEU A 1 64 ? 15.297 -17.297 4.715 1 85.38 64 LEU A C 1
ATOM 504 O O . LEU A 1 64 ? 14.352 -18.078 4.59 1 85.38 64 LEU A O 1
ATOM 508 N N . ALA A 1 65 ? 15.281 -16.109 5.266 1 80.12 65 ALA A N 1
ATOM 509 C CA . ALA A 1 65 ? 14.008 -15.609 5.781 1 80.12 65 ALA A CA 1
ATOM 510 C C . ALA A 1 65 ? 12.961 -15.523 4.672 1 80.12 65 ALA A C 1
ATOM 512 O O . ALA A 1 65 ? 11.812 -15.93 4.863 1 80.12 65 ALA A O 1
ATOM 513 N N . LEU A 1 66 ? 13.383 -15.125 3.537 1 73.19 66 LEU A N 1
ATOM 514 C CA . LEU A 1 66 ? 12.508 -15.016 2.379 1 73.19 66 LEU A CA 1
ATOM 515 C C . LEU A 1 66 ? 12.094 -16.391 1.876 1 73.19 66 LEU A C 1
ATOM 517 O O . LEU A 1 66 ? 10.914 -16.625 1.593 1 73.19 66 LEU A O 1
ATOM 521 N N . ALA A 1 67 ? 12.977 -17.219 1.767 1 78 67 ALA A N 1
ATOM 522 C CA . ALA A 1 67 ? 12.727 -18.562 1.253 1 78 67 ALA A CA 1
ATOM 523 C C . ALA A 1 67 ? 11.805 -19.344 2.182 1 78 67 ALA A C 1
ATOM 525 O O . ALA A 1 67 ? 10.961 -20.109 1.72 1 78 67 ALA A O 1
ATOM 526 N N . LEU A 1 68 ? 11.969 -19.047 3.434 1 82.81 68 LEU A N 1
ATOM 527 C CA . LEU A 1 68 ? 11.219 -19.828 4.414 1 82.81 68 LEU A CA 1
ATOM 528 C C . LEU A 1 68 ? 9.969 -19.078 4.855 1 82.81 68 LEU A C 1
ATOM 530 O O . LEU A 1 68 ? 9.188 -19.594 5.664 1 82.81 68 LEU A O 1
ATOM 534 N N . ASP A 1 69 ? 9.859 -17.875 4.281 1 74.19 69 ASP A N 1
ATOM 535 C CA . ASP A 1 69 ? 8.711 -17 4.543 1 74.19 69 ASP A CA 1
ATOM 536 C C . ASP A 1 69 ? 8.547 -16.734 6.035 1 74.19 69 ASP A C 1
ATOM 538 O O . ASP A 1 69 ? 7.473 -16.953 6.598 1 74.19 69 ASP A O 1
ATOM 542 N N . VAL A 1 70 ? 9.578 -16.391 6.75 1 75.5 70 VAL A N 1
ATOM 543 C CA . VAL A 1 70 ? 9.602 -16.047 8.164 1 75.5 70 VAL A CA 1
ATOM 544 C C . VAL A 1 70 ? 10.367 -14.75 8.367 1 75.5 70 VAL A C 1
ATOM 546 O O . VAL A 1 70 ? 11.188 -14.367 7.527 1 75.5 70 VAL A O 1
ATOM 549 N N . PRO A 1 71 ? 10.031 -13.961 9.398 1 66.06 71 PRO A N 1
ATOM 550 C CA . PRO A 1 71 ? 10.852 -12.797 9.711 1 66.06 71 PRO A CA 1
ATOM 551 C C . PRO A 1 71 ? 12.297 -13.172 10.047 1 66.06 71 PRO A C 1
ATOM 553 O O . PRO A 1 71 ? 12.57 -14.297 10.469 1 66.06 71 PRO A O 1
ATOM 556 N N . LYS A 1 72 ? 13.195 -12.242 9.836 1 68.62 72 LYS A N 1
ATOM 557 C CA . LYS A 1 72 ? 14.625 -12.477 10.023 1 68.62 72 LYS A CA 1
ATOM 558 C C . LYS A 1 72 ? 14.922 -12.969 11.438 1 68.62 72 LYS A C 1
ATOM 560 O O . LYS A 1 72 ? 15.805 -13.805 11.633 1 68.62 72 LYS A O 1
ATOM 565 N N . HIS A 1 73 ? 14.086 -12.523 12.43 1 70.5 73 HIS A N 1
ATOM 566 C CA . HIS A 1 73 ? 14.414 -12.891 13.805 1 70.5 73 HIS A CA 1
ATOM 567 C C . HIS A 1 73 ? 14.102 -14.359 14.07 1 70.5 73 HIS A C 1
ATOM 569 O O . HIS A 1 73 ? 14.586 -14.938 15.047 1 70.5 73 HIS A O 1
ATOM 575 N N . ARG A 1 74 ? 13.305 -14.914 13.148 1 78.12 74 ARG A N 1
ATOM 576 C CA . ARG A 1 74 ? 13.031 -16.344 13.289 1 78.12 74 ARG A CA 1
ATOM 577 C C . ARG A 1 74 ? 14.211 -17.172 12.828 1 78.12 74 ARG A C 1
ATOM 579 O O . ARG A 1 74 ? 14.352 -18.344 13.219 1 78.12 74 ARG A O 1
ATOM 586 N N . ILE A 1 75 ? 14.984 -16.562 11.93 1 80.56 75 ILE A N 1
ATOM 587 C CA . ILE A 1 75 ? 16.203 -17.234 11.484 1 80.56 75 ILE A CA 1
ATOM 588 C C . ILE A 1 75 ? 17.359 -16.906 12.422 1 80.56 75 ILE A C 1
ATOM 590 O O . ILE A 1 75 ? 17.984 -17.797 12.984 1 80.56 75 ILE A O 1
ATOM 594 N N . ASP A 1 76 ? 17.594 -15.602 12.648 1 71.94 76 ASP A N 1
ATOM 595 C CA . ASP A 1 76 ? 18.656 -15.055 13.484 1 71.94 76 ASP A CA 1
ATOM 596 C C . ASP A 1 76 ? 18.094 -14.148 14.57 1 71.94 76 ASP A C 1
ATOM 598 O O . ASP A 1 76 ? 17.656 -13.023 14.297 1 71.94 76 ASP A O 1
ATOM 602 N N . PRO A 1 77 ? 17.906 -14.688 15.797 1 65.81 77 PRO A N 1
ATOM 603 C CA . PRO A 1 77 ? 17.297 -13.93 16.891 1 65.81 77 PRO A CA 1
ATOM 604 C C . PRO A 1 77 ? 17.953 -12.562 17.094 1 65.81 77 PRO A C 1
ATOM 606 O O . PRO A 1 77 ? 17.359 -11.688 17.734 1 65.81 77 PRO A O 1
ATOM 609 N N . SER A 1 78 ? 19.156 -12.5 16.641 1 60.88 78 SER A N 1
ATOM 610 C CA . SER A 1 78 ? 19.844 -11.227 16.859 1 60.88 78 SER A CA 1
ATOM 611 C C . SER A 1 78 ? 19.172 -10.102 16.078 1 60.88 78 SER A C 1
ATOM 613 O O . SER A 1 78 ? 19.375 -8.922 16.359 1 60.88 78 SER A O 1
ATOM 615 N N . TYR A 1 79 ? 18.594 -10.484 14.914 1 49.94 79 TYR A N 1
ATOM 616 C CA . TYR A 1 79 ? 17.812 -9.508 14.172 1 49.94 79 TYR A CA 1
ATOM 617 C C . TYR A 1 79 ? 16.625 -9.023 15 1 49.94 79 TYR A C 1
ATOM 619 O O . TYR A 1 79 ? 15.945 -8.07 14.609 1 49.94 79 TYR A O 1
ATOM 627 N N . GLY A 1 80 ? 16.125 -9.586 15.812 1 45.09 80 GLY A N 1
ATOM 628 C CA . GLY A 1 80 ? 15.148 -8.945 16.688 1 45.09 80 GLY A CA 1
ATOM 629 C C . GLY A 1 80 ? 15.555 -7.543 17.094 1 45.09 80 GLY A C 1
ATOM 630 O O . GLY A 1 80 ? 14.766 -6.82 17.703 1 45.09 80 GLY A O 1
ATOM 631 N N . GLU A 1 81 ? 16.672 -7.383 17.375 1 39.78 81 GLU A N 1
ATOM 632 C CA . GLU A 1 81 ? 17.094 -6.008 17.625 1 39.78 81 GLU A CA 1
ATOM 633 C C . GLU A 1 81 ? 16.938 -5.145 16.375 1 39.78 81 GLU A C 1
ATOM 635 O O . GLU A 1 81 ? 16.859 -5.668 15.258 1 39.78 81 GLU A O 1
ATOM 640 N N . ALA A 1 82 ? 16.859 -3.75 16.156 1 37.75 82 ALA A N 1
ATOM 641 C CA . ALA A 1 82 ? 16.5 -2.852 15.07 1 37.75 82 ALA A CA 1
ATOM 642 C C . ALA A 1 82 ? 17.141 -3.301 13.758 1 37.75 82 ALA A C 1
ATOM 644 O O . ALA A 1 82 ? 18.344 -3.064 13.531 1 37.75 82 ALA A O 1
ATOM 645 N N . ILE A 1 83 ? 17.203 -4.547 13.242 1 35.75 83 ILE A N 1
ATOM 646 C CA . ILE A 1 83 ? 18.094 -5.129 12.25 1 35.75 83 ILE A CA 1
ATOM 647 C C . ILE A 1 83 ? 17.984 -4.348 10.938 1 35.75 83 ILE A C 1
ATOM 649 O O . ILE A 1 83 ? 16.906 -4.246 10.359 1 35.75 83 ILE A O 1
ATOM 653 N N . GLU A 1 84 ? 18.781 -3.498 10.578 1 36.16 84 GLU A N 1
ATOM 654 C CA . GLU A 1 84 ? 19.125 -2.855 9.32 1 36.16 84 GLU A CA 1
ATOM 655 C C . GLU A 1 84 ? 19.172 -3.867 8.18 1 36.16 84 GLU A C 1
ATOM 657 O O . GLU A 1 84 ? 20.141 -4.617 8.039 1 36.16 84 GLU A O 1
ATOM 662 N N . VAL A 1 85 ? 18.266 -4.777 7.938 1 36.47 85 VAL A N 1
ATOM 663 C CA . VAL A 1 85 ? 18.359 -5.562 6.711 1 36.47 85 VAL A CA 1
ATOM 664 C C . VAL A 1 85 ? 18.922 -4.695 5.582 1 36.47 85 VAL A C 1
ATOM 666 O O . VAL A 1 85 ? 18.469 -3.561 5.391 1 36.47 85 VAL A O 1
ATOM 669 N N . PRO A 1 86 ? 20.078 -4.949 5.238 1 37.41 86 PRO A N 1
ATOM 670 C CA . PRO A 1 86 ? 20.516 -4.242 4.031 1 37.41 86 PRO A CA 1
ATOM 671 C C . PRO A 1 86 ? 19.438 -4.207 2.949 1 37.41 86 PRO A C 1
ATOM 673 O O . PRO A 1 86 ? 18.953 -5.258 2.518 1 37.41 86 PRO A O 1
ATOM 676 N N . MET A 1 87 ? 18.469 -3.516 3.115 1 41.62 87 MET A N 1
ATOM 677 C CA . MET A 1 87 ? 17.422 -3.377 2.107 1 41.62 87 MET A CA 1
ATOM 678 C C . MET A 1 87 ? 18.016 -3.092 0.735 1 41.62 87 MET A C 1
ATOM 680 O O . MET A 1 87 ? 18.812 -2.166 0.582 1 41.62 87 MET A O 1
ATOM 684 N N . SER A 1 88 ? 18.359 -4.195 -0.024 1 46.19 88 SER A N 1
ATOM 685 C CA . SER A 1 88 ? 18.656 -3.957 -1.432 1 46.19 88 SER A CA 1
ATOM 686 C C . SER A 1 88 ? 17.828 -2.805 -1.987 1 46.19 88 SER A C 1
ATOM 688 O O . SER A 1 88 ? 16.797 -2.438 -1.41 1 46.19 88 SER A O 1
ATOM 690 N N . SER A 1 89 ? 18.406 -2.092 -2.854 1 54.09 89 SER A N 1
ATOM 691 C CA . SER A 1 89 ? 17.672 -1.033 -3.549 1 54.09 89 SER A CA 1
ATOM 692 C C . SER A 1 89 ? 16.281 -1.496 -3.961 1 54.09 89 SER A C 1
ATOM 694 O O . SER A 1 89 ? 16.125 -2.562 -4.559 1 54.09 89 SER A O 1
ATOM 696 N N . PRO A 1 90 ? 15.266 -1.089 -3.234 1 62.41 90 PRO A N 1
ATOM 697 C CA . PRO A 1 90 ? 13.914 -1.532 -3.592 1 62.41 90 PRO A CA 1
ATOM 698 C C . PRO A 1 90 ? 13.68 -1.553 -5.102 1 62.41 90 PRO A C 1
ATOM 700 O O . PRO A 1 90 ? 14.211 -0.705 -5.824 1 62.41 90 PRO A O 1
ATOM 703 N N . ASN A 1 91 ? 13.211 -2.715 -5.547 1 76 91 ASN A N 1
ATOM 704 C CA . ASN A 1 91 ? 12.797 -2.803 -6.941 1 76 91 ASN A CA 1
ATOM 705 C C . ASN A 1 91 ? 11.703 -1.787 -7.27 1 76 91 ASN A C 1
ATOM 707 O O . ASN A 1 91 ? 10.766 -1.611 -6.492 1 76 91 ASN A O 1
ATOM 711 N N . ARG A 1 92 ? 11.938 -1.021 -8.273 1 85.06 92 ARG A N 1
ATOM 712 C CA . ARG A 1 92 ? 10.93 -0.087 -8.766 1 85.06 92 ARG A CA 1
ATOM 713 C C . ARG A 1 92 ? 9.875 -0.808 -9.602 1 85.06 92 ARG A C 1
ATOM 715 O O . ARG A 1 92 ? 10.203 -1.609 -10.477 1 85.06 92 ARG A O 1
ATOM 722 N N . ILE A 1 93 ? 8.68 -0.589 -9.172 1 91.5 93 ILE A N 1
ATOM 723 C CA . ILE A 1 93 ? 7.543 -1.216 -9.836 1 91.5 93 ILE A CA 1
ATOM 724 C C . ILE A 1 93 ? 6.891 -0.219 -10.797 1 91.5 93 ILE A C 1
ATOM 726 O O . ILE A 1 93 ? 6.492 0.874 -10.383 1 91.5 93 ILE A O 1
ATOM 730 N N . PRO A 1 94 ? 6.863 -0.528 -12.102 1 88.44 94 PRO A N 1
ATOM 731 C CA . PRO A 1 94 ? 6.168 0.387 -13.016 1 88.44 94 PRO A CA 1
ATOM 732 C C . PRO A 1 94 ? 4.668 0.469 -12.742 1 88.44 94 PRO A C 1
ATOM 734 O O . PRO A 1 94 ? 4 -0.562 -12.641 1 88.44 94 PRO A O 1
ATOM 737 N N . LEU A 1 95 ? 4.188 1.639 -12.547 1 91.38 95 LEU A N 1
ATOM 738 C CA . LEU A 1 95 ? 2.764 1.915 -12.406 1 91.38 95 LEU A CA 1
ATOM 739 C C . LEU A 1 95 ? 2.146 2.283 -13.75 1 91.38 95 LEU A C 1
ATOM 741 O O . LEU A 1 95 ? 2.566 3.25 -14.391 1 91.38 95 LEU A O 1
ATOM 745 N N . VAL A 1 96 ? 1.146 1.437 -14.117 1 86.56 96 VAL A N 1
ATOM 746 C CA . VAL A 1 96 ? 0.518 1.681 -15.414 1 86.56 96 VAL A CA 1
ATOM 747 C C . VAL A 1 96 ? -0.935 2.104 -15.211 1 86.56 96 VAL A C 1
ATOM 749 O O . VAL A 1 96 ? -1.605 1.623 -14.297 1 86.56 96 VAL A O 1
ATOM 752 N N . GLY A 1 97 ? -1.427 2.998 -15.961 1 80.94 97 GLY A N 1
ATOM 753 C CA . GLY A 1 97 ? -2.787 3.5 -15.852 1 80.94 97 GLY A CA 1
ATOM 754 C C . GLY A 1 97 ? -3.814 2.584 -16.484 1 80.94 97 GLY A C 1
ATOM 755 O O . GLY A 1 97 ? -5 2.648 -16.156 1 80.94 97 GLY A O 1
ATOM 756 N N . THR A 1 98 ? -3.486 1.958 -17.531 1 71.38 98 THR A N 1
ATOM 757 C CA . THR A 1 98 ? -4.418 1.083 -18.234 1 71.38 98 THR A CA 1
ATOM 758 C C . THR A 1 98 ? -3.703 -0.161 -18.75 1 71.38 98 THR A C 1
ATOM 760 O O . THR A 1 98 ? -2.521 -0.105 -19.094 1 71.38 98 THR A O 1
ATOM 763 N N . ILE A 1 99 ? -4.469 -1.218 -18.516 1 69.75 99 ILE A N 1
ATOM 764 C CA . ILE A 1 99 ? -3.977 -2.436 -19.141 1 69.75 99 ILE A CA 1
ATOM 765 C C . ILE A 1 99 ? -4.395 -2.457 -20.609 1 69.75 99 ILE A C 1
ATOM 767 O O . ILE A 1 99 ? -5.582 -2.379 -20.938 1 69.75 99 ILE A O 1
ATOM 771 N N . CYS A 1 100 ? -3.371 -2.314 -21.594 1 62.88 100 CYS A N 1
ATOM 772 C CA . CYS A 1 100 ? -3.773 -2.223 -23 1 62.88 100 CYS A CA 1
ATOM 773 C C . CYS A 1 100 ? -3.26 -3.418 -23.797 1 62.88 100 CYS A C 1
ATOM 775 O O . CYS A 1 100 ? -2.277 -4.051 -23.406 1 62.88 100 CYS A O 1
ATOM 777 N N . ALA A 1 101 ? -4.012 -3.949 -24.719 1 59.75 101 ALA A N 1
ATOM 778 C CA . ALA A 1 101 ? -3.758 -5.07 -25.625 1 59.75 101 ALA A CA 1
ATOM 779 C C . ALA A 1 101 ? -2.545 -4.805 -26.516 1 59.75 101 ALA A C 1
ATOM 781 O O . ALA A 1 101 ? -1.742 -5.703 -26.766 1 59.75 101 ALA A O 1
ATOM 782 N N . GLY A 1 102 ? -2.439 -3.695 -27.062 1 54.5 102 GLY A N 1
ATOM 783 C CA . GLY A 1 102 ? -1.574 -3.508 -28.219 1 54.5 102 GLY A CA 1
ATOM 784 C C . GLY A 1 102 ? -0.103 -3.439 -27.844 1 54.5 102 GLY A C 1
ATOM 785 O O . GLY A 1 102 ? 0.711 -4.188 -28.391 1 54.5 102 GLY A O 1
ATOM 786 N N . ASP A 1 103 ? 0.296 -2.5 -27.203 1 54.69 103 ASP A N 1
ATOM 787 C CA . ASP A 1 103 ? 1.706 -2.158 -27.047 1 54.69 103 ASP A CA 1
ATOM 788 C C . ASP A 1 103 ? 2.314 -2.893 -25.844 1 54.69 103 ASP A C 1
ATOM 790 O O . ASP A 1 103 ? 3.529 -2.859 -25.641 1 54.69 103 ASP A O 1
ATOM 794 N N . GLY A 1 104 ? 1.616 -3.809 -25.344 1 63.66 104 GLY A N 1
ATOM 795 C CA . GLY A 1 104 ? 2.094 -4.508 -24.172 1 63.66 104 GLY A CA 1
ATOM 796 C C . GLY A 1 104 ? 1.809 -3.762 -22.875 1 63.66 104 GLY A C 1
ATOM 797 O O . GLY A 1 104 ? 1.682 -2.537 -22.875 1 63.66 104 GLY A O 1
ATOM 798 N N . LEU A 1 105 ? 1.453 -4.402 -21.953 1 66.06 105 LEU A N 1
ATOM 799 C CA . LEU A 1 105 ? 1.097 -3.883 -20.641 1 66.06 105 LEU A CA 1
ATOM 800 C C . LEU A 1 105 ? 2.148 -2.898 -20.141 1 66.06 105 LEU A C 1
ATOM 802 O O . LEU A 1 105 ? 1.812 -1.859 -19.562 1 66.06 105 LEU A O 1
ATOM 806 N N . LEU A 1 106 ? 3.4 -3.225 -20.531 1 66.19 106 LEU A N 1
ATOM 807 C CA . LEU A 1 106 ? 4.488 -2.459 -19.938 1 66.19 106 LEU A CA 1
ATOM 808 C C . LEU A 1 106 ? 5.215 -1.629 -20.984 1 66.19 106 LEU A C 1
ATOM 810 O O . LEU A 1 106 ? 6.398 -1.325 -20.828 1 66.19 106 LEU A O 1
ATOM 814 N N . ALA A 1 107 ? 4.418 -1.262 -21.938 1 64.12 107 ALA A N 1
ATOM 815 C CA . ALA A 1 107 ? 4.988 -0.28 -22.859 1 64.12 107 ALA A CA 1
ATOM 816 C C . ALA A 1 107 ? 5.242 1.049 -22.156 1 64.12 107 ALA A C 1
ATOM 818 O O . ALA A 1 107 ? 4.453 1.47 -21.297 1 64.12 107 ALA A O 1
ATOM 819 N N . ASP A 1 108 ? 6.34 1.582 -22.391 1 62.38 108 ASP A N 1
ATOM 820 C CA . ASP A 1 108 ? 6.801 2.803 -21.734 1 62.38 108 ASP A CA 1
ATOM 821 C C . ASP A 1 108 ? 5.707 3.867 -21.719 1 62.38 108 ASP A C 1
ATOM 823 O O . ASP A 1 108 ? 5.57 4.609 -20.75 1 62.38 108 ASP A O 1
ATOM 827 N N . GLN A 1 109 ? 4.992 3.83 -22.781 1 63.97 109 GLN A N 1
ATOM 828 C CA . GLN A 1 109 ? 3.965 4.855 -22.906 1 63.97 109 GLN A CA 1
ATOM 829 C C . GLN A 1 109 ? 2.857 4.664 -21.875 1 63.97 109 GLN A C 1
ATOM 831 O O . GLN A 1 109 ? 2.127 5.602 -21.562 1 63.97 109 GLN A O 1
ATOM 836 N N . ASN A 1 110 ? 2.822 3.49 -21.344 1 71.88 110 ASN A N 1
ATOM 837 C CA . ASN A 1 110 ? 1.743 3.178 -20.406 1 71.88 110 ASN A CA 1
ATOM 838 C C . ASN A 1 110 ? 2.184 3.357 -18.953 1 71.88 110 ASN A C 1
ATOM 840 O O . ASN A 1 110 ? 1.357 3.328 -18.047 1 71.88 110 ASN A O 1
ATOM 844 N N . ILE A 1 111 ? 3.461 3.611 -18.812 1 77.62 111 ILE A N 1
ATOM 845 C CA . ILE A 1 111 ? 3.982 3.709 -17.453 1 77.62 111 ILE A CA 1
ATOM 846 C C . ILE A 1 111 ? 3.822 5.137 -16.938 1 77.62 111 ILE A C 1
ATOM 848 O O . ILE A 1 111 ? 4.336 6.082 -17.547 1 77.62 111 ILE A O 1
ATOM 852 N N . GLU A 1 112 ? 3.088 5.301 -15.898 1 81.06 112 GLU A N 1
ATOM 853 C CA . GLU A 1 112 ? 2.869 6.602 -15.281 1 81.06 112 GLU A CA 1
ATOM 854 C C . GLU A 1 112 ? 4.051 6.996 -14.391 1 81.06 112 GLU A C 1
ATOM 856 O O . GLU A 1 112 ? 4.512 8.141 -14.438 1 81.06 112 GLU A O 1
ATOM 861 N N . GLU A 1 113 ? 4.5 6.156 -13.57 1 81.12 113 GLU A N 1
ATOM 862 C CA . GLU A 1 113 ? 5.609 6.34 -12.641 1 81.12 113 GLU A CA 1
ATOM 863 C C . GLU A 1 113 ? 6.086 5.004 -12.078 1 81.12 113 GLU A C 1
ATOM 865 O O . GLU A 1 113 ? 5.469 3.967 -12.328 1 81.12 113 GLU A O 1
ATOM 870 N N . TYR A 1 114 ? 7.215 5.102 -11.453 1 84.81 114 TYR A N 1
ATOM 871 C CA . TYR A 1 114 ? 7.707 3.941 -10.719 1 84.81 114 TYR A CA 1
ATOM 872 C C . TYR A 1 114 ? 7.445 4.09 -9.227 1 84.81 114 TYR A C 1
ATOM 874 O O . TYR A 1 114 ? 7.629 5.172 -8.664 1 84.81 114 TYR A O 1
ATOM 882 N N . ILE A 1 115 ? 6.957 3.012 -8.664 1 90 115 ILE A N 1
ATOM 883 C CA . ILE A 1 115 ? 6.613 3.035 -7.246 1 90 115 ILE A CA 1
ATOM 884 C C . ILE A 1 115 ? 7.27 1.854 -6.535 1 90 115 ILE A C 1
ATOM 886 O O . ILE A 1 115 ? 7.953 1.044 -7.168 1 90 115 ILE A O 1
ATOM 890 N N . TYR A 1 116 ? 7.066 1.84 -5.184 1 90.12 116 TYR A N 1
ATOM 891 C CA . TYR A 1 116 ? 7.684 0.775 -4.402 1 90.12 116 TYR A CA 1
ATOM 892 C C . TYR A 1 116 ? 6.633 -0.176 -3.848 1 90.12 116 TYR A C 1
ATOM 894 O O . TYR A 1 116 ? 5.504 0.234 -3.568 1 90.12 116 TYR A O 1
ATOM 902 N N . TYR A 1 117 ? 7.027 -1.417 -3.854 1 93.19 117 TYR A N 1
ATOM 903 C CA . TYR A 1 117 ? 6.273 -2.408 -3.096 1 93.19 117 TYR A CA 1
ATOM 904 C C . TYR A 1 117 ? 6.652 -2.369 -1.62 1 93.19 117 TYR A C 1
ATOM 906 O O . TYR A 1 117 ? 7.836 -2.287 -1.278 1 93.19 117 TYR A O 1
ATOM 914 N N . PRO A 1 118 ? 5.664 -2.352 -0.71 1 91.38 118 PRO A N 1
ATOM 915 C CA . PRO A 1 118 ? 5.965 -2.123 0.705 1 91.38 118 PRO A CA 1
ATOM 916 C C . PRO A 1 118 ? 6.961 -3.135 1.267 1 91.38 118 PRO A C 1
ATOM 918 O O . PRO A 1 118 ? 7.777 -2.793 2.123 1 91.38 118 PRO A O 1
ATOM 921 N N . PHE A 1 119 ? 6.949 -4.332 0.734 1 86.75 119 PHE A N 1
ATOM 922 C CA . PHE A 1 119 ? 7.68 -5.41 1.39 1 86.75 119 PHE A CA 1
ATOM 923 C C . PHE A 1 119 ? 8.883 -5.84 0.551 1 86.75 119 PHE A C 1
ATOM 925 O O . PHE A 1 119 ? 8.758 -6.703 -0.318 1 86.75 119 PHE A O 1
ATOM 932 N N . PRO A 1 120 ? 10.055 -5.387 0.919 1 75.31 120 PRO A N 1
ATOM 933 C CA . PRO A 1 120 ? 11.234 -5.703 0.109 1 75.31 120 PRO A CA 1
ATOM 934 C C . PRO A 1 120 ? 11.633 -7.176 0.191 1 75.31 120 PRO A C 1
ATOM 936 O O . PRO A 1 120 ? 12.273 -7.695 -0.725 1 75.31 120 PRO A O 1
ATOM 939 N N . ASN A 1 121 ? 11.227 -7.797 1.229 1 72.5 121 ASN A N 1
ATOM 940 C CA . ASN A 1 121 ? 11.703 -9.156 1.463 1 72.5 121 ASN A CA 1
ATOM 941 C C . ASN A 1 121 ? 10.68 -10.195 1.014 1 72.5 121 ASN A C 1
ATOM 943 O O . ASN A 1 121 ? 10.828 -11.383 1.299 1 72.5 121 ASN A O 1
ATOM 947 N N . LYS A 1 122 ? 9.633 -9.766 0.411 1 79.06 122 LYS A N 1
ATOM 948 C CA . LYS A 1 122 ? 8.617 -10.672 -0.124 1 79.06 122 LYS A CA 1
ATOM 949 C C . LYS A 1 122 ? 8.688 -10.734 -1.646 1 79.06 122 LYS A C 1
ATOM 951 O O . LYS A 1 122 ? 9.453 -10 -2.27 1 79.06 122 LYS A O 1
ATOM 956 N N . ARG A 1 123 ? 7.93 -11.812 -2.121 1 83.5 123 ARG A N 1
ATOM 957 C CA . ARG A 1 123 ? 7.781 -11.867 -3.57 1 83.5 123 ARG A CA 1
ATOM 958 C C . ARG A 1 123 ? 7.352 -10.508 -4.125 1 83.5 123 ARG A C 1
ATOM 960 O O . ARG A 1 123 ? 6.445 -9.867 -3.584 1 83.5 123 ARG A O 1
ATOM 967 N N . GLN A 1 124 ? 8.102 -10.078 -5.168 1 88.5 124 GLN A N 1
ATOM 968 C CA . GLN A 1 124 ? 7.867 -8.734 -5.695 1 88.5 124 GLN A CA 1
ATOM 969 C C . GLN A 1 124 ? 6.875 -8.766 -6.852 1 88.5 124 GLN A C 1
ATOM 971 O O . GLN A 1 124 ? 6.91 -9.672 -7.684 1 88.5 124 GLN A O 1
ATOM 976 N N . PRO A 1 125 ? 6.012 -7.785 -6.844 1 92.88 125 PRO A N 1
ATOM 977 C CA . PRO A 1 125 ? 5.172 -7.641 -8.039 1 92.88 125 PRO A CA 1
ATOM 978 C C . PRO A 1 125 ? 5.965 -7.195 -9.266 1 92.88 125 PRO A C 1
ATOM 980 O O . PRO A 1 125 ? 7.082 -6.684 -9.133 1 92.88 125 PRO A O 1
ATOM 983 N N . ASP A 1 126 ? 5.344 -7.473 -10.43 1 90.88 126 ASP A N 1
ATOM 984 C CA . ASP A 1 126 ? 6.004 -7.094 -11.672 1 90.88 126 ASP A CA 1
ATOM 985 C C . ASP A 1 126 ? 5.52 -5.727 -12.156 1 90.88 126 ASP A C 1
ATOM 987 O O . ASP A 1 126 ? 6.262 -5 -12.82 1 90.88 126 ASP A O 1
ATOM 991 N N . PHE A 1 127 ? 4.359 -5.379 -11.844 1 91.12 127 PHE A N 1
ATOM 992 C CA . PHE A 1 127 ? 3.803 -4.086 -12.211 1 91.12 127 PHE A CA 1
ATOM 993 C C . PHE A 1 127 ? 2.641 -3.711 -11.305 1 91.12 127 PHE A C 1
ATOM 995 O O . PHE A 1 127 ? 2.201 -4.523 -10.484 1 91.12 127 PHE A O 1
ATOM 1002 N N . ALA A 1 128 ? 2.252 -2.457 -11.375 1 94.31 128 ALA A N 1
ATOM 1003 C CA . ALA A 1 128 ? 1.094 -1.957 -10.641 1 94.31 128 ALA A CA 1
ATOM 1004 C C . ALA A 1 128 ? 0.128 -1.226 -11.57 1 94.31 128 ALA A C 1
ATOM 1006 O O . ALA A 1 128 ? 0.531 -0.717 -12.617 1 94.31 128 ALA A O 1
ATOM 1007 N N . LEU A 1 129 ? -1.14 -1.294 -11.133 1 93.06 129 LEU A N 1
ATOM 1008 C CA . LEU A 1 129 ? -2.195 -0.655 -11.906 1 93.06 129 LEU A CA 1
ATOM 1009 C C . LEU A 1 129 ? -2.898 0.422 -11.086 1 93.06 129 LEU A C 1
ATOM 1011 O O . LEU A 1 129 ? -3.211 0.21 -9.914 1 93.06 129 LEU A O 1
ATOM 1015 N N . ARG A 1 130 ? -3.068 1.512 -11.734 1 91.94 130 ARG A N 1
ATOM 1016 C CA . ARG A 1 130 ? -4.004 2.465 -11.141 1 91.94 130 ARG A CA 1
ATOM 1017 C C . ARG A 1 130 ? -5.441 2.117 -11.508 1 91.94 130 ARG A C 1
ATOM 1019 O O . ARG A 1 130 ? -5.812 2.135 -12.68 1 91.94 130 ARG A O 1
ATOM 1026 N N . VAL A 1 131 ? -6.215 1.876 -10.523 1 93.38 131 VAL A N 1
ATOM 1027 C CA . VAL A 1 131 ? -7.566 1.373 -10.734 1 93.38 131 VAL A CA 1
ATOM 1028 C C . VAL A 1 131 ? -8.461 2.496 -11.258 1 93.38 131 VAL A C 1
ATOM 1030 O O . VAL A 1 131 ? -8.406 3.623 -10.758 1 93.38 131 VAL A O 1
ATOM 1033 N N . LYS A 1 132 ? -9.18 2.137 -12.258 1 90.12 132 LYS A N 1
ATOM 1034 C CA . LYS A 1 132 ? -10.188 3.041 -12.805 1 90.12 132 LYS A CA 1
ATOM 1035 C C . LYS A 1 132 ? -11.586 2.438 -12.688 1 90.12 132 LYS A C 1
ATOM 1037 O O . LYS A 1 132 ? -11.859 1.381 -13.258 1 90.12 132 LYS A O 1
ATOM 1042 N N . GLY A 1 133 ? -12.406 3.158 -11.852 1 91.75 133 GLY A N 1
ATOM 1043 C CA . GLY A 1 133 ? -13.781 2.705 -11.727 1 91.75 133 GLY A CA 1
ATOM 1044 C C . GLY A 1 133 ? -14.062 2.014 -10.406 1 91.75 133 GLY A C 1
ATOM 1045 O O . GLY A 1 133 ? -13.18 1.918 -9.547 1 91.75 133 GLY A O 1
ATOM 1046 N N . ASP A 1 134 ? -15.344 1.461 -10.305 1 94.94 134 ASP A N 1
ATOM 1047 C CA . ASP A 1 134 ? -15.82 0.988 -9.008 1 94.94 134 ASP A CA 1
ATOM 1048 C C . ASP A 1 134 ? -16.172 -0.497 -9.062 1 94.94 134 ASP A C 1
ATOM 1050 O O . ASP A 1 134 ? -16.891 -1 -8.195 1 94.94 134 ASP A O 1
ATOM 1054 N N . SER A 1 135 ? -15.664 -1.145 -10.023 1 96.12 135 SER A N 1
ATOM 1055 C CA . SER A 1 135 ? -16.125 -2.512 -10.242 1 96.12 135 SER A CA 1
ATOM 1056 C C . SER A 1 135 ? -15.633 -3.443 -9.133 1 96.12 135 SER A C 1
ATOM 1058 O O . SER A 1 135 ? -16.188 -4.523 -8.938 1 96.12 135 SER A O 1
ATOM 1060 N N . MET A 1 136 ? -14.68 -3.039 -8.391 1 96.31 136 MET A N 1
ATOM 1061 C CA . MET A 1 136 ? -14.078 -3.945 -7.414 1 96.31 136 MET A CA 1
ATOM 1062 C C . MET A 1 136 ? -14.227 -3.396 -6 1 96.31 136 MET A C 1
ATOM 1064 O O . MET A 1 136 ? -13.508 -3.818 -5.09 1 96.31 136 MET A O 1
ATOM 1068 N N . ILE A 1 137 ? -15.164 -2.562 -5.723 1 95.44 137 ILE A N 1
ATOM 1069 C CA . ILE A 1 137 ? -15.305 -1.889 -4.438 1 95.44 137 ILE A CA 1
ATOM 1070 C C . ILE A 1 137 ? -15.586 -2.916 -3.344 1 95.44 137 ILE A C 1
ATOM 1072 O O . ILE A 1 137 ? -15.195 -2.727 -2.189 1 95.44 137 ILE A O 1
ATOM 1076 N N . GLY A 1 138 ? -16.234 -4.012 -3.66 1 94.69 138 GLY A N 1
ATOM 1077 C CA . GLY A 1 138 ? -16.516 -5.059 -2.689 1 94.69 138 GLY A CA 1
ATOM 1078 C C . GLY A 1 138 ? -15.266 -5.766 -2.197 1 94.69 138 GLY A C 1
ATOM 1079 O O . GLY A 1 138 ? -15.281 -6.418 -1.152 1 94.69 138 GLY A O 1
ATOM 1080 N N . ALA A 1 139 ? -14.195 -5.648 -2.93 1 93.88 139 ALA A N 1
ATOM 1081 C CA . ALA A 1 139 ? -12.914 -6.219 -2.539 1 93.88 139 ALA A CA 1
ATOM 1082 C C . ALA A 1 139 ? -12.039 -5.18 -1.85 1 93.88 139 ALA A C 1
ATOM 1084 O O . ALA A 1 139 ? -10.859 -5.438 -1.566 1 93.88 139 ALA A O 1
ATOM 1085 N N . GLY A 1 140 ? -12.594 -4.02 -1.698 1 93.44 140 GLY A N 1
ATOM 1086 C CA . GLY A 1 140 ? -11.836 -2.951 -1.07 1 93.44 140 GLY A CA 1
ATOM 1087 C C . GLY A 1 140 ? -10.977 -2.174 -2.051 1 93.44 140 GLY A C 1
ATOM 1088 O O . GLY A 1 140 ? -10.133 -1.372 -1.646 1 93.44 140 GLY A O 1
ATOM 1089 N N . ILE A 1 141 ? -11.109 -2.441 -3.238 1 95.19 141 ILE A N 1
ATOM 1090 C CA . ILE A 1 141 ? -10.352 -1.747 -4.273 1 95.19 141 ILE A CA 1
ATOM 1091 C C . ILE A 1 141 ? -11.195 -0.616 -4.859 1 95.19 141 ILE A C 1
ATOM 1093 O O . ILE A 1 141 ? -12.172 -0.866 -5.574 1 95.19 141 ILE A O 1
ATOM 1097 N N . ASN A 1 142 ? -10.742 0.639 -4.586 1 94.25 142 ASN A N 1
ATOM 1098 C CA . ASN A 1 142 ? -11.508 1.809 -5 1 94.25 142 ASN A CA 1
ATOM 1099 C C . ASN A 1 142 ? -10.875 2.5 -6.203 1 94.25 142 ASN A C 1
ATOM 1101 O O . ASN A 1 142 ? -9.727 2.205 -6.559 1 94.25 142 ASN A O 1
ATOM 1105 N N . ASN A 1 143 ? -11.727 3.336 -6.789 1 93.56 143 ASN A N 1
ATOM 1106 C CA . ASN A 1 143 ? -11.195 4.168 -7.863 1 93.56 143 ASN A CA 1
ATOM 1107 C C . ASN A 1 143 ? -9.961 4.941 -7.418 1 93.56 143 ASN A C 1
ATOM 1109 O O . ASN A 1 143 ? -9.945 5.527 -6.336 1 93.56 143 ASN A O 1
ATOM 1113 N N . GLY A 1 144 ? -8.844 4.852 -8.227 1 92.56 144 GLY A N 1
ATOM 1114 C CA . GLY A 1 144 ? -7.617 5.578 -7.934 1 92.56 144 GLY A CA 1
ATOM 1115 C C . GLY A 1 144 ? -6.625 4.773 -7.121 1 92.56 144 GLY A C 1
ATOM 1116 O O . GLY A 1 144 ? -5.449 5.137 -7.027 1 92.56 144 GLY A O 1
ATOM 1117 N N . ASP A 1 145 ? -7.082 3.676 -6.559 1 94.81 145 ASP A N 1
ATOM 1118 C CA . ASP A 1 145 ? -6.184 2.818 -5.793 1 94.81 145 ASP A CA 1
ATOM 1119 C C . ASP A 1 145 ? -5.109 2.209 -6.688 1 94.81 145 ASP A C 1
ATOM 1121 O O . ASP A 1 145 ? -5.215 2.264 -7.918 1 94.81 145 ASP A O 1
ATOM 1125 N N . ILE A 1 146 ? -4.074 1.753 -6.016 1 95.62 146 ILE A N 1
ATOM 1126 C CA . ILE A 1 146 ? -2.979 1.091 -6.715 1 95.62 146 ILE A CA 1
ATOM 1127 C C . ILE A 1 146 ? -3.016 -0.409 -6.43 1 95.62 146 ILE A C 1
ATOM 1129 O O . ILE A 1 146 ? -2.986 -0.828 -5.27 1 95.62 146 ILE A O 1
ATOM 1133 N N . VAL A 1 147 ? -3.115 -1.178 -7.461 1 96.31 147 VAL A N 1
ATOM 1134 C CA . VAL A 1 147 ? -3.131 -2.629 -7.316 1 96.31 147 VAL A CA 1
ATOM 1135 C C . VAL A 1 147 ? -1.812 -3.213 -7.812 1 96.31 147 VAL A C 1
ATOM 1137 O O . VAL A 1 147 ? -1.366 -2.9 -8.922 1 96.31 147 VAL A O 1
ATOM 1140 N N . TYR A 1 148 ? -1.142 -4.02 -7.004 1 95.81 148 TYR A N 1
ATOM 1141 C CA . TYR A 1 148 ? 0.115 -4.672 -7.359 1 95.81 148 TYR A CA 1
ATOM 1142 C C . TYR A 1 148 ? -0.136 -6.043 -7.977 1 95.81 148 TYR A C 1
ATOM 1144 O O . TYR A 1 148 ? -0.924 -6.832 -7.449 1 95.81 148 TYR A O 1
ATOM 1152 N N . MET A 1 149 ? 0.601 -6.301 -9.094 1 94.69 149 MET A N 1
ATOM 1153 C CA . MET A 1 149 ? 0.321 -7.492 -9.891 1 94.69 149 MET A CA 1
ATOM 1154 C C . MET A 1 149 ? 1.595 -8.289 -10.141 1 94.69 149 MET A C 1
ATOM 1156 O O . MET A 1 149 ? 2.656 -7.719 -10.383 1 94.69 149 MET A O 1
ATOM 1160 N N . LYS A 1 150 ? 1.39 -9.547 -10.102 1 93 150 LYS A N 1
ATOM 1161 C CA . LYS A 1 150 ? 2.4 -10.469 -10.609 1 93 150 LYS A CA 1
ATOM 1162 C C . LYS A 1 150 ? 2.031 -10.977 -12 1 93 150 LYS A C 1
ATOM 1164 O O . LYS A 1 150 ? 0.921 -11.469 -12.211 1 93 150 LYS A O 1
ATOM 1169 N N . LYS A 1 151 ? 2.982 -10.758 -12.914 1 90.69 151 LYS A N 1
ATOM 1170 C CA . LYS A 1 151 ? 2.719 -11.25 -14.258 1 90.69 151 LYS A CA 1
ATOM 1171 C C . LYS A 1 151 ? 2.395 -12.742 -14.242 1 90.69 151 LYS A C 1
ATOM 1173 O O . LYS A 1 151 ? 3.072 -13.523 -13.57 1 90.69 151 LYS A O 1
ATOM 1178 N N . SER A 1 152 ? 1.321 -13.078 -14.852 1 91.06 152 SER A N 1
ATOM 1179 C CA . SER A 1 152 ? 0.866 -14.461 -14.984 1 91.06 152 SER A CA 1
ATOM 1180 C C . SER A 1 152 ? -0.049 -14.625 -16.188 1 91.06 152 SER A C 1
ATOM 1182 O O . SER A 1 152 ? -0.766 -13.695 -16.562 1 91.06 152 SER A O 1
ATOM 1184 N N . SER A 1 153 ? 0.006 -15.727 -16.766 1 91 153 SER A N 1
ATOM 1185 C CA . SER A 1 153 ? -0.835 -15.992 -17.922 1 91 153 SER A CA 1
ATOM 1186 C C . SER A 1 153 ? -2.188 -16.562 -17.516 1 91 153 SER A C 1
ATOM 1188 O O . SER A 1 153 ? -3.104 -16.656 -18.328 1 91 153 SER A O 1
ATOM 1190 N N . TRP A 1 154 ? -2.266 -16.938 -16.219 1 93.62 154 TRP A N 1
ATOM 1191 C CA . TRP A 1 154 ? -3.512 -17.5 -15.711 1 93.62 154 TRP A CA 1
ATOM 1192 C C . TRP A 1 154 ? -3.596 -17.344 -14.195 1 93.62 154 TRP A C 1
ATOM 1194 O O . TRP A 1 154 ? -2.59 -17.078 -13.539 1 93.62 154 TRP A O 1
ATOM 1204 N N . ALA A 1 155 ? -4.816 -17.469 -13.664 1 94.19 155 ALA A N 1
ATOM 1205 C CA . ALA A 1 155 ? -5.008 -17.422 -12.219 1 94.19 155 ALA A CA 1
ATOM 1206 C C . ALA A 1 155 ? -4.402 -18.656 -11.555 1 94.19 155 ALA A C 1
ATOM 1208 O O . ALA A 1 155 ? -4.488 -19.766 -12.094 1 94.19 155 ALA A O 1
ATOM 1209 N N . GLU A 1 156 ? -3.828 -18.453 -10.398 1 89.69 156 GLU A N 1
ATOM 1210 C CA . GLU A 1 156 ? -3.246 -19.547 -9.633 1 89.69 156 GLU A CA 1
ATOM 1211 C C . GLU A 1 156 ? -4.32 -20.328 -8.867 1 89.69 156 GLU A C 1
ATOM 1213 O O . GLU A 1 156 ? -4.164 -21.516 -8.609 1 89.69 156 GLU A O 1
ATOM 1218 N N . ASN A 1 157 ? -5.375 -19.703 -8.5 1 91.75 157 ASN A N 1
ATOM 1219 C CA . ASN A 1 157 ? -6.484 -20.328 -7.777 1 91.75 157 ASN A CA 1
ATOM 1220 C C . ASN A 1 157 ? -7.832 -19.781 -8.258 1 91.75 157 ASN A C 1
ATOM 1222 O O . ASN A 1 157 ? -7.914 -18.672 -8.773 1 91.75 157 ASN A O 1
ATOM 1226 N N . ASN A 1 158 ? -8.867 -20.672 -8.008 1 94.81 158 ASN A N 1
ATOM 1227 C CA . ASN A 1 158 ? -10.234 -20.281 -8.344 1 94.81 158 ASN A CA 1
ATOM 1228 C C . ASN A 1 158 ? -10.711 -19.125 -7.469 1 94.81 158 ASN A C 1
ATOM 1230 O O . ASN A 1 158 ? -10.695 -19.234 -6.238 1 94.81 158 ASN A O 1
ATOM 1234 N N . GLY A 1 159 ? -11.047 -18.062 -8.078 1 95.88 159 GLY A N 1
ATOM 1235 C CA . GLY A 1 159 ? -11.508 -16.906 -7.32 1 95.88 159 GLY A CA 1
ATOM 1236 C C . GLY A 1 159 ? -10.453 -15.836 -7.156 1 95.88 159 GLY A C 1
ATOM 1237 O O . GLY A 1 159 ? -10.703 -14.797 -6.539 1 95.88 159 GLY A O 1
ATOM 1238 N N . GLN A 1 160 ? -9.328 -16.031 -7.758 1 96.19 160 GLN A N 1
ATOM 1239 C CA . GLN A 1 160 ? -8.25 -15.062 -7.645 1 96.19 160 GLN A CA 1
ATOM 1240 C C . GLN A 1 160 ? -8.555 -13.805 -8.453 1 96.19 160 GLN A C 1
ATOM 1242 O O . GLN A 1 160 ? -9.141 -13.891 -9.539 1 96.19 160 GLN A O 1
ATOM 1247 N N . ILE A 1 161 ? -8.195 -12.68 -7.926 1 96.69 161 ILE A N 1
ATOM 1248 C CA . ILE A 1 161 ? -8.336 -11.438 -8.672 1 96.69 161 ILE A CA 1
ATOM 1249 C C . ILE A 1 161 ? -7.254 -11.352 -9.742 1 96.69 161 ILE A C 1
ATOM 1251 O O . ILE A 1 161 ? -6.074 -11.586 -9.469 1 96.69 161 ILE A O 1
ATOM 1255 N N . VAL A 1 162 ? -7.656 -11.008 -10.969 1 96 162 VAL A N 1
ATOM 1256 C CA . VAL A 1 162 ? -6.73 -10.961 -12.094 1 96 162 VAL A CA 1
ATOM 1257 C C . VAL A 1 162 ? -6.969 -9.688 -12.914 1 96 162 VAL A C 1
ATOM 1259 O O . VAL A 1 162 ? -8.07 -9.125 -12.891 1 96 162 VAL A O 1
ATOM 1262 N N . ALA A 1 163 ? -5.953 -9.211 -13.539 1 94.5 163 ALA A N 1
ATOM 1263 C CA . ALA A 1 163 ? -6.059 -8.289 -14.672 1 94.5 163 ALA A CA 1
ATOM 1264 C C . ALA A 1 163 ? -6.129 -9.055 -15.992 1 94.5 163 ALA A C 1
ATOM 1266 O O . ALA A 1 163 ? -5.27 -9.891 -16.281 1 94.5 163 ALA A O 1
ATOM 1267 N N . ALA A 1 164 ? -7.172 -8.75 -16.75 1 93.25 164 ALA A N 1
ATOM 1268 C CA . ALA A 1 164 ? -7.379 -9.531 -17.969 1 93.25 164 ALA A CA 1
ATOM 1269 C C . ALA A 1 164 ? -7.816 -8.641 -19.125 1 93.25 164 ALA A C 1
ATOM 1271 O O . ALA A 1 164 ? -8.414 -7.582 -18.906 1 93.25 164 ALA A O 1
ATOM 1272 N N . LEU A 1 165 ? -7.41 -9.07 -20.312 1 91.38 165 LEU A N 1
ATOM 1273 C CA . LEU A 1 165 ? -7.852 -8.469 -21.562 1 91.38 165 LEU A CA 1
ATOM 1274 C C . LEU A 1 165 ? -8.812 -9.391 -22.297 1 91.38 165 LEU A C 1
ATOM 1276 O O . LEU A 1 165 ? -8.547 -10.586 -22.422 1 91.38 165 LEU A O 1
ATOM 1280 N N . LEU A 1 166 ? -9.883 -8.805 -22.656 1 90.75 166 LEU A N 1
ATOM 1281 C CA . LEU A 1 166 ? -10.82 -9.555 -23.5 1 90.75 166 LEU A CA 1
ATOM 1282 C C . LEU A 1 166 ? -10.523 -9.32 -24.984 1 90.75 166 LEU A C 1
ATOM 1284 O O . LEU A 1 166 ? -10.078 -8.242 -25.359 1 90.75 166 LEU A O 1
ATOM 1288 N N . ASN A 1 167 ? -10.695 -10.32 -25.812 1 85.25 167 ASN A N 1
ATOM 1289 C CA . ASN A 1 167 ? -10.367 -10.258 -27.234 1 85.25 167 ASN A CA 1
ATOM 1290 C C . ASN A 1 167 ? -10.969 -9.016 -27.891 1 85.25 167 ASN A C 1
ATOM 1292 O O . ASN A 1 167 ? -10.336 -8.391 -28.734 1 85.25 167 ASN A O 1
ATOM 1296 N N . ASP A 1 168 ? -12.086 -8.609 -27.5 1 80.12 168 ASP A N 1
ATOM 1297 C CA . ASP A 1 168 ? -12.766 -7.52 -28.188 1 80.12 168 ASP A CA 1
ATOM 1298 C C . ASP A 1 168 ? -12.602 -6.203 -27.438 1 80.12 168 ASP A C 1
ATOM 1300 O O . ASP A 1 168 ? -13.305 -5.23 -27.703 1 80.12 168 ASP A O 1
ATOM 1304 N N . SER A 1 169 ? -11.641 -6.223 -26.531 1 79.62 169 SER A N 1
ATOM 1305 C CA . SER A 1 169 ? -11.492 -5.012 -25.734 1 79.62 169 SER A CA 1
ATOM 1306 C C . SER A 1 169 ? -10.07 -4.465 -25.812 1 79.62 169 SER A C 1
ATOM 1308 O O . SER A 1 169 ? -9.109 -5.23 -25.922 1 79.62 169 SER A O 1
ATOM 1310 N N . GLU A 1 170 ? -10.008 -3.139 -25.828 1 75.44 170 GLU A N 1
ATOM 1311 C CA . GLU A 1 170 ? -8.703 -2.488 -25.828 1 75.44 170 GLU A CA 1
ATOM 1312 C C . GLU A 1 170 ? -8.203 -2.25 -24.406 1 75.44 170 GLU A C 1
ATOM 1314 O O . GLU A 1 170 ? -7.004 -2.053 -24.188 1 75.44 170 GLU A O 1
ATOM 1319 N N . GLU A 1 171 ? -9.164 -2.256 -23.578 1 80.88 171 GLU A N 1
ATOM 1320 C CA . GLU A 1 171 ? -8.789 -1.981 -22.188 1 80.88 171 GLU A CA 1
ATOM 1321 C C . GLU A 1 171 ? -8.977 -3.215 -21.312 1 80.88 171 GLU A C 1
ATOM 1323 O O . GLU A 1 171 ? -9.953 -3.953 -21.469 1 80.88 171 GLU A O 1
ATOM 1328 N N . GLY A 1 172 ? -8.102 -3.383 -20.375 1 88.62 172 GLY A N 1
ATOM 1329 C CA . GLY A 1 172 ? -8.172 -4.512 -19.469 1 88.62 172 GLY A CA 1
ATOM 1330 C C . GLY A 1 172 ? -9.164 -4.305 -18.344 1 88.62 172 GLY A C 1
ATOM 1331 O O . GLY A 1 172 ? -9.68 -3.201 -18.156 1 88.62 172 GLY A O 1
ATOM 1332 N N . VAL A 1 173 ? -9.523 -5.43 -17.688 1 92.19 173 VAL A N 1
ATOM 1333 C CA . VAL A 1 173 ? -10.438 -5.406 -16.562 1 92.19 173 VAL A CA 1
ATOM 1334 C C . VAL A 1 173 ? -9.766 -6.047 -15.344 1 92.19 173 VAL A C 1
ATOM 1336 O O . VAL A 1 173 ? -8.852 -6.859 -15.492 1 92.19 173 VAL A O 1
ATOM 1339 N N . LEU A 1 174 ? -10.109 -5.59 -14.219 1 95.12 174 LEU A N 1
ATOM 1340 C CA . LEU A 1 174 ? -9.773 -6.215 -12.938 1 95.12 174 LEU A CA 1
ATOM 1341 C C . LEU A 1 174 ? -10.977 -6.934 -12.352 1 95.12 174 LEU A C 1
ATOM 1343 O O . LEU A 1 174 ? -12 -6.305 -12.047 1 95.12 174 LEU A O 1
ATOM 1347 N N . LYS A 1 175 ? -10.883 -8.289 -12.273 1 97 175 LYS A N 1
ATOM 1348 C CA . LYS A 1 175 ? -12.016 -9.102 -11.844 1 97 175 LYS A CA 1
ATOM 1349 C C . LYS A 1 175 ? -11.547 -10.352 -11.094 1 97 175 LYS A C 1
ATOM 1351 O O . LYS A 1 175 ? -10.359 -10.688 -11.125 1 97 175 LYS A O 1
ATOM 1356 N N . ARG A 1 176 ? -12.461 -10.922 -10.391 1 97.81 176 ARG A N 1
ATOM 1357 C CA . ARG A 1 176 ? -12.227 -12.266 -9.875 1 97.81 176 ARG A CA 1
ATOM 1358 C C . ARG A 1 176 ? -12.477 -13.32 -10.945 1 97.81 176 ARG A C 1
ATOM 1360 O O . ARG A 1 176 ? -13.555 -13.359 -11.547 1 97.81 176 ARG A O 1
ATOM 1367 N N . MET A 1 177 ? -11.508 -14.156 -11.172 1 97.25 177 MET A N 1
ATOM 1368 C CA . MET A 1 177 ? -11.641 -15.227 -12.164 1 97.25 177 MET A CA 1
ATOM 1369 C C . MET A 1 177 ? -12.156 -16.5 -11.516 1 97.25 177 MET A C 1
ATOM 1371 O O . MET A 1 177 ? -11.516 -17.047 -10.602 1 97.25 177 MET A O 1
ATOM 1375 N N . LYS A 1 178 ? -13.281 -16.984 -12.008 1 97.69 178 LYS A N 1
ATOM 1376 C CA . LYS A 1 178 ? -13.891 -18.188 -11.461 1 97.69 178 LYS A CA 1
ATOM 1377 C C . LYS A 1 178 ? -14.219 -19.188 -12.562 1 97.69 178 LYS A C 1
ATOM 1379 O O . LYS A 1 178 ? -14.516 -18.797 -13.695 1 97.69 178 LYS A O 1
ATOM 1384 N N . TRP A 1 179 ? -14.148 -20.391 -12.148 1 95.94 179 TRP A N 1
ATOM 1385 C CA . TRP A 1 179 ? -14.547 -21.469 -13.055 1 95.94 179 TRP A CA 1
ATOM 1386 C C . TRP A 1 179 ? -15.203 -22.609 -12.289 1 95.94 179 TRP A C 1
ATOM 1388 O O . TRP A 1 179 ? -15.109 -22.672 -11.062 1 95.94 179 TRP A O 1
ATOM 1398 N N . SER A 1 180 ? -16.047 -23.297 -12.938 1 94.06 180 SER A N 1
ATOM 1399 C CA . SER A 1 180 ? -16.719 -24.453 -12.367 1 94.06 180 SER A CA 1
ATOM 1400 C C . SER A 1 180 ? -16.391 -25.734 -13.141 1 94.06 180 SER A C 1
ATOM 1402 O O . SER A 1 180 ? -16.188 -25.688 -14.352 1 94.06 180 SER A O 1
ATOM 1404 N N . GLU A 1 181 ? -16.406 -26.75 -12.352 1 90.19 181 GLU A N 1
ATOM 1405 C CA . GLU A 1 181 ? -16.156 -28.047 -12.992 1 90.19 181 GLU A CA 1
ATOM 1406 C C . GLU A 1 181 ? -17.234 -28.359 -14.031 1 90.19 181 GLU A C 1
ATOM 1408 O O . GLU A 1 181 ? -18.422 -28.125 -13.789 1 90.19 181 GLU A O 1
ATOM 1413 N N . GLY A 1 182 ? -16.828 -28.875 -15.156 1 90.81 182 GLY A N 1
ATOM 1414 C CA . GLY A 1 182 ? -17.75 -29.297 -16.203 1 90.81 182 GLY A CA 1
ATOM 1415 C C . GLY A 1 182 ? -18.219 -28.156 -17.078 1 90.81 182 GLY A C 1
ATOM 1416 O O . GLY A 1 182 ? -18.984 -28.375 -18.031 1 90.81 182 GLY A O 1
ATOM 1417 N N . VAL A 1 183 ? -17.938 -26.984 -16.656 1 90.69 183 VAL A N 1
ATOM 1418 C CA . VAL A 1 183 ? -18.328 -25.828 -17.438 1 90.69 183 VAL A CA 1
ATOM 1419 C C . VAL A 1 183 ? -17.094 -25.234 -18.125 1 90.69 183 VAL A C 1
ATOM 1421 O O . VAL A 1 183 ? -16.125 -24.859 -17.469 1 90.69 183 VAL A O 1
ATOM 1424 N N . PRO A 1 184 ? -17.078 -25.141 -19.438 1 91.69 184 PRO A N 1
ATOM 1425 C CA . PRO A 1 184 ? -15.898 -24.672 -20.172 1 91.69 184 PRO A CA 1
ATOM 1426 C C . PRO A 1 184 ? -15.68 -23.156 -20.047 1 91.69 184 PRO A C 1
ATOM 1428 O O . PRO A 1 184 ? -14.547 -22.688 -20.141 1 91.69 184 PRO A O 1
ATOM 1431 N N . ALA A 1 185 ? -16.734 -22.5 -19.734 1 95.12 185 ALA A N 1
ATOM 1432 C CA . ALA A 1 185 ? -16.656 -21.047 -19.703 1 95.12 185 ALA A CA 1
ATOM 1433 C C . ALA A 1 185 ? -16.031 -20.562 -18.391 1 95.12 185 ALA A C 1
ATOM 1435 O O . ALA A 1 185 ? -16.125 -21.234 -17.359 1 95.12 185 ALA A O 1
ATOM 1436 N N . ILE A 1 186 ? -15.328 -19.438 -18.484 1 96.44 186 ILE A N 1
ATOM 1437 C CA . ILE A 1 186 ? -14.727 -18.75 -17.344 1 96.44 186 ILE A CA 1
ATOM 1438 C C . ILE A 1 186 ? -15.539 -17.5 -17 1 96.44 186 ILE A C 1
ATOM 1440 O O . ILE A 1 186 ? -16 -16.781 -17.891 1 96.44 186 ILE A O 1
ATOM 1444 N N . SER A 1 187 ? -15.688 -17.281 -15.75 1 97.75 187 SER A N 1
ATOM 1445 C CA . SER A 1 187 ? -16.391 -16.109 -15.289 1 97.75 187 SER A CA 1
ATOM 1446 C C . SER A 1 187 ? -15.438 -15.062 -14.727 1 97.75 187 SER A C 1
ATOM 1448 O O . SER A 1 187 ? -14.57 -15.391 -13.906 1 97.75 187 SER A O 1
ATOM 1450 N N . LEU A 1 188 ? -15.484 -13.891 -15.203 1 97.38 188 LEU A N 1
ATOM 1451 C CA . LEU A 1 188 ? -14.836 -12.727 -14.617 1 97.38 188 LEU A CA 1
ATOM 1452 C C . LEU A 1 188 ? -15.828 -11.898 -13.797 1 97.38 188 LEU A C 1
ATOM 1454 O O . LEU A 1 188 ? -16.609 -11.133 -14.359 1 97.38 188 LEU A O 1
ATOM 1458 N N . VAL A 1 189 ? -15.75 -12.047 -12.523 1 98 189 VAL A N 1
ATOM 1459 C CA . VAL A 1 189 ? -16.797 -11.57 -11.617 1 98 189 VAL A CA 1
ATOM 1460 C C . VAL A 1 189 ? -16.344 -10.266 -10.961 1 98 189 VAL A C 1
ATOM 1462 O O . VAL A 1 189 ? -15.312 -10.227 -10.281 1 98 189 VAL A O 1
ATOM 1465 N N . PRO A 1 190 ? -17.078 -9.18 -11.156 1 97.75 190 PRO A N 1
ATOM 1466 C CA . PRO A 1 190 ? -16.797 -7.957 -10.406 1 97.75 190 PRO A CA 1
ATOM 1467 C C . PRO A 1 190 ? -17.141 -8.078 -8.922 1 97.75 190 PRO A C 1
ATOM 1469 O O . PRO A 1 190 ? -17.969 -8.914 -8.547 1 97.75 190 PRO A O 1
ATOM 1472 N N . GLU A 1 191 ? -16.422 -7.367 -8.078 1 96.75 191 GLU A N 1
ATOM 1473 C CA . GLU A 1 191 ? -16.781 -7.258 -6.668 1 96.75 191 GLU A CA 1
ATOM 1474 C C . GLU A 1 191 ? -17.641 -6.031 -6.414 1 96.75 191 GLU A C 1
ATOM 1476 O O . GLU A 1 191 ? -17.328 -5.199 -5.566 1 96.75 191 GLU A O 1
ATOM 1481 N N . ASN A 1 192 ? -18.641 -5.848 -7.207 1 96.56 192 ASN A N 1
ATOM 1482 C CA . ASN A 1 192 ? -19.656 -4.805 -7.176 1 96.56 192 ASN A CA 1
ATOM 1483 C C . ASN A 1 192 ? -20.953 -5.266 -7.844 1 96.56 192 ASN A C 1
ATOM 1485 O O . ASN A 1 192 ? -20.953 -5.594 -9.031 1 96.56 192 ASN A O 1
ATOM 1489 N N . GLU A 1 193 ? -21.969 -5.227 -7.113 1 94.81 193 GLU A N 1
ATOM 1490 C CA . GLU A 1 193 ? -23.25 -5.773 -7.582 1 94.81 193 GLU A CA 1
ATOM 1491 C C . GLU A 1 193 ? -23.797 -4.957 -8.75 1 94.81 193 GLU A C 1
ATOM 1493 O O . GLU A 1 193 ? -24.641 -5.445 -9.508 1 94.81 193 GLU A O 1
ATOM 1498 N N . ASN A 1 194 ? -23.375 -3.775 -8.867 1 96.19 194 ASN A N 1
ATOM 1499 C CA . ASN A 1 194 ? -23.875 -2.904 -9.93 1 96.19 194 ASN A CA 1
ATOM 1500 C C . ASN A 1 194 ? -23.188 -3.221 -11.258 1 96.19 194 ASN A C 1
ATOM 1502 O O . ASN A 1 194 ? -23.5 -2.594 -12.281 1 96.19 194 ASN A O 1
ATOM 1506 N N . PHE A 1 195 ? -22.281 -4.133 -11.328 1 96.69 195 PHE A N 1
ATOM 1507 C CA . PHE A 1 195 ? -21.562 -4.547 -12.531 1 96.69 195 PHE A CA 1
ATOM 1508 C C . PHE A 1 195 ? -21.891 -5.992 -12.891 1 96.69 195 PHE A C 1
ATOM 1510 O O . PHE A 1 195 ? -22.047 -6.836 -12 1 96.69 195 PHE A O 1
ATOM 1517 N N . ASP A 1 196 ? -21.844 -6.293 -14.125 1 96 196 ASP A N 1
ATOM 1518 C CA . ASP A 1 196 ? -22.188 -7.637 -14.586 1 96 196 ASP A CA 1
ATOM 1519 C C . ASP A 1 196 ? -20.953 -8.531 -14.664 1 96 196 ASP A C 1
ATOM 1521 O O . ASP A 1 196 ? -19.859 -8.055 -14.969 1 96 196 ASP A O 1
ATOM 1525 N N . THR A 1 197 ? -21.25 -9.797 -14.445 1 97.25 197 THR A N 1
ATOM 1526 C CA . THR A 1 197 ? -20.234 -10.812 -14.672 1 97.25 197 THR A CA 1
ATOM 1527 C C . THR A 1 197 ? -20 -11.031 -16.172 1 97.25 197 THR A C 1
ATOM 1529 O O . THR A 1 197 ? -20.953 -11.07 -16.953 1 97.25 197 THR A O 1
ATOM 1532 N N . ILE A 1 198 ? -18.75 -11.148 -16.531 1 95.88 198 ILE A N 1
ATOM 1533 C CA . ILE A 1 198 ? -18.391 -11.453 -17.906 1 95.88 198 ILE A CA 1
ATOM 1534 C C . ILE A 1 198 ? -18.094 -12.945 -18.031 1 95.88 198 ILE A C 1
ATOM 1536 O O . ILE A 1 198 ? -17.312 -13.5 -17.25 1 95.88 198 ILE A O 1
ATOM 1540 N N . THR A 1 199 ? -18.734 -13.625 -18.906 1 96.44 199 THR A N 1
ATOM 1541 C CA . THR A 1 199 ? -18.469 -15.031 -19.203 1 96.44 199 THR A CA 1
ATOM 1542 C C . THR A 1 199 ? -17.812 -15.18 -20.562 1 96.44 199 THR A C 1
ATOM 1544 O O . THR A 1 199 ? -18.25 -14.602 -21.547 1 96.44 199 THR A O 1
ATOM 1547 N N . ALA A 1 200 ? -16.719 -15.852 -20.578 1 95.62 200 ALA A N 1
ATOM 1548 C CA . ALA A 1 200 ? -15.969 -16.016 -21.812 1 95.62 200 ALA A CA 1
ATOM 1549 C C . ALA A 1 200 ? -15.234 -17.359 -21.828 1 95.62 200 ALA A C 1
ATOM 1551 O O . ALA A 1 200 ? -15.047 -17.984 -20.781 1 95.62 200 ALA A O 1
ATOM 1552 N N . LEU A 1 201 ? -14.922 -17.781 -23.031 1 95.44 201 LEU A N 1
ATOM 1553 C CA . LEU A 1 201 ? -14.086 -18.969 -23.172 1 95.44 201 LEU A CA 1
ATOM 1554 C C . LEU A 1 201 ? -12.625 -18.641 -22.891 1 95.44 201 LEU A C 1
ATOM 1556 O O . LEU A 1 201 ? -12.195 -17.484 -23.047 1 95.44 201 LEU A O 1
ATOM 1560 N N . PRO A 1 202 ? -11.906 -19.656 -22.453 1 94.38 202 PRO A N 1
ATOM 1561 C CA . PRO A 1 202 ? -10.5 -19.422 -22.094 1 94.38 202 PRO A CA 1
ATOM 1562 C C . PRO A 1 202 ? -9.711 -18.75 -23.234 1 94.38 202 PRO A C 1
ATOM 1564 O O . PRO A 1 202 ? -8.836 -17.922 -22.969 1 94.38 202 PRO A O 1
ATOM 1567 N N . ASN A 1 203 ? -10.055 -19.062 -24.453 1 93.69 203 ASN A N 1
ATOM 1568 C CA . ASN A 1 203 ? -9.312 -18.516 -25.578 1 93.69 203 ASN A CA 1
ATOM 1569 C C . ASN A 1 203 ? -9.688 -17.047 -25.844 1 93.69 203 ASN A C 1
ATOM 1571 O O . ASN A 1 203 ? -9.023 -16.375 -26.625 1 93.69 203 ASN A O 1
ATOM 1575 N N . GLU A 1 204 ? -10.672 -16.562 -25.188 1 94.19 204 GLU A N 1
ATOM 1576 C CA . GLU A 1 204 ? -11.133 -15.195 -25.359 1 94.19 204 GLU A CA 1
ATOM 1577 C C . GLU A 1 204 ? -10.562 -14.281 -24.281 1 94.19 204 GLU A C 1
ATOM 1579 O O . GLU A 1 204 ? -10.805 -13.07 -24.297 1 94.19 204 GLU A O 1
ATOM 1584 N N . ILE A 1 205 ? -9.828 -14.852 -23.375 1 93 205 ILE A N 1
ATOM 1585 C CA . ILE A 1 205 ? -9.312 -14.102 -22.234 1 93 205 ILE A CA 1
ATOM 1586 C C . ILE A 1 205 ? -7.793 -14.18 -22.203 1 93 205 ILE A C 1
ATOM 1588 O O . ILE A 1 205 ? -7.215 -15.25 -22.391 1 93 205 ILE A O 1
ATOM 1592 N N . LYS A 1 206 ? -7.156 -13.055 -22.047 1 91.5 206 LYS A N 1
ATOM 1593 C CA . LYS A 1 206 ? -5.723 -12.992 -21.781 1 91.5 206 LYS A CA 1
ATOM 1594 C C . LYS A 1 206 ? -5.449 -12.422 -20.391 1 91.5 206 LYS A C 1
ATOM 1596 O O . LYS A 1 206 ? -5.668 -11.234 -20.156 1 91.5 206 LYS A O 1
ATOM 1601 N N . VAL A 1 207 ? -4.98 -13.281 -19.531 1 92.81 207 VAL A N 1
ATOM 1602 C CA . VAL A 1 207 ? -4.617 -12.82 -18.203 1 92.81 207 VAL A CA 1
ATOM 1603 C C . VAL A 1 207 ? -3.24 -12.164 -18.234 1 92.81 207 VAL A C 1
ATOM 1605 O O . VAL A 1 207 ? -2.285 -12.734 -18.766 1 92.81 207 VAL A O 1
ATOM 1608 N N . CYS A 1 208 ? -3.164 -10.992 -17.656 1 91.38 208 CYS A N 1
ATOM 1609 C CA . CYS A 1 208 ? -1.917 -10.234 -17.672 1 91.38 208 CYS A CA 1
ATOM 1610 C C . CYS A 1 208 ? -1.188 -10.359 -16.344 1 91.38 208 CYS A C 1
ATOM 1612 O O . CYS A 1 208 ? 0.036 -10.242 -16.281 1 91.38 208 CYS A O 1
ATOM 1614 N N . GLY A 1 209 ? -1.921 -10.555 -15.273 1 93.25 209 GLY A N 1
ATOM 1615 C CA . GLY A 1 209 ? -1.319 -10.641 -13.953 1 93.25 209 GLY A CA 1
ATOM 1616 C C . GLY A 1 209 ? -2.307 -11.039 -12.875 1 93.25 209 GLY A C 1
ATOM 1617 O O . GLY A 1 209 ? -3.52 -11 -13.086 1 93.25 209 GLY A O 1
ATOM 1618 N N . VAL A 1 210 ? -1.711 -11.492 -11.727 1 95.06 210 VAL A N 1
ATOM 1619 C CA . VAL A 1 210 ? -2.52 -11.875 -10.578 1 95.06 210 VAL A CA 1
ATOM 1620 C C . VAL A 1 210 ? -2.256 -10.922 -9.414 1 95.06 210 VAL A C 1
ATOM 1622 O O . VAL A 1 210 ? -1.148 -10.398 -9.273 1 95.06 210 VAL A O 1
ATOM 1625 N N . TYR A 1 211 ? -3.283 -10.773 -8.641 1 96.06 211 TYR A N 1
ATOM 1626 C CA . TYR A 1 211 ? -3.35 -9.805 -7.555 1 96.06 211 TYR A CA 1
ATOM 1627 C C . TYR A 1 211 ? -2.363 -10.156 -6.449 1 96.06 211 TYR A C 1
ATOM 1629 O O . TYR A 1 211 ? -2.287 -11.305 -6.02 1 96.06 211 TYR A O 1
ATOM 1637 N N . MET A 1 212 ? -1.578 -9.133 -5.922 1 95.38 212 MET A N 1
ATOM 1638 C CA . MET A 1 212 ? -0.634 -9.32 -4.824 1 95.38 212 MET A CA 1
ATOM 1639 C C . MET A 1 212 ? -0.921 -8.359 -3.684 1 95.38 212 MET A C 1
ATOM 1641 O O . MET A 1 212 ? -0.137 -8.258 -2.738 1 95.38 212 MET A O 1
ATOM 1645 N N . GLY A 1 213 ? -1.907 -7.582 -3.727 1 96.06 213 GLY A N 1
ATOM 1646 C CA . GLY A 1 213 ? -2.256 -6.562 -2.75 1 96.06 213 GLY A CA 1
ATOM 1647 C C . GLY A 1 213 ? -2.512 -5.199 -3.371 1 96.06 213 GLY A C 1
ATOM 1648 O O . GLY A 1 213 ? -2.279 -5.008 -4.566 1 96.06 213 GLY A O 1
ATOM 1649 N N . HIS A 1 214 ? -3.117 -4.348 -2.637 1 96.69 214 HIS A N 1
ATOM 1650 C CA . HIS A 1 214 ? -3.373 -3.016 -3.17 1 96.69 214 HIS A CA 1
ATOM 1651 C C . HIS A 1 214 ? -3.207 -1.949 -2.092 1 96.69 214 HIS A C 1
ATOM 1653 O O . HIS A 1 214 ? -3.252 -2.256 -0.898 1 96.69 214 HIS A O 1
ATOM 1659 N N . PHE A 1 215 ? -2.873 -0.808 -2.562 1 96.69 215 PHE A N 1
ATOM 1660 C CA . PHE A 1 215 ? -2.719 0.376 -1.725 1 96.69 215 PHE A CA 1
ATOM 1661 C C . PHE A 1 215 ? -3.889 1.332 -1.92 1 96.69 215 PHE A C 1
ATOM 1663 O O . PHE A 1 215 ? -4.18 1.743 -3.045 1 96.69 215 PHE A O 1
ATOM 1670 N N . ASN A 1 216 ? -4.594 1.573 -0.795 1 95.56 216 ASN A N 1
ATOM 1671 C CA . ASN A 1 216 ? -5.637 2.594 -0.801 1 95.56 216 ASN A CA 1
ATOM 1672 C C . ASN A 1 216 ? -5.059 3.986 -0.568 1 95.56 216 ASN A C 1
ATOM 1674 O O . ASN A 1 216 ? -4.438 4.242 0.465 1 95.56 216 ASN A O 1
ATOM 1678 N N . VAL A 1 217 ? -5.238 4.836 -1.561 1 87.06 217 VAL A N 1
ATOM 1679 C CA . VAL A 1 217 ? -4.672 6.18 -1.516 1 87.06 217 VAL A CA 1
ATOM 1680 C C . VAL A 1 217 ? -5.57 7.098 -0.69 1 87.06 217 VAL A C 1
ATOM 1682 O O . VAL A 1 217 ? -6.797 7.074 -0.84 1 87.06 217 VAL A O 1
ATOM 1685 N N . TYR A 1 218 ? -4.805 7.664 0.358 1 74.69 218 TYR A N 1
ATOM 1686 C CA . TYR A 1 218 ? -5.52 8.641 1.176 1 74.69 218 TYR A CA 1
ATOM 1687 C C . TYR A 1 218 ? -5.773 9.922 0.397 1 74.69 218 TYR A C 1
ATOM 1689 O O . TYR A 1 218 ? -4.836 10.547 -0.108 1 74.69 218 TYR A O 1
ATOM 1697 N N . SER A 1 219 ? -6.969 10.117 -0.25 1 59.41 219 SER A N 1
ATOM 1698 C CA . SER A 1 219 ? -7.289 11.398 -0.873 1 59.41 219 SER A CA 1
ATOM 1699 C C . SER A 1 219 ? -7.844 12.391 0.149 1 59.41 219 SER A C 1
ATOM 1701 O O . SER A 1 219 ? -8.719 12.039 0.945 1 59.41 219 SER A O 1
ATOM 1703 N N . GLN A 1 220 ? -7.023 13.25 0.775 1 46.62 220 GLN A N 1
ATOM 1704 C CA . GLN A 1 220 ? -7.586 14.305 1.614 1 46.62 220 GLN A CA 1
ATOM 1705 C C . GLN A 1 220 ? -8.727 15.031 0.9 1 46.62 220 GLN A C 1
ATOM 1707 O O . GLN A 1 220 ? -8.5 15.703 -0.11 1 46.62 220 GLN A O 1
ATOM 1712 N N . ASP A 1 221 ? -9.672 14.375 0.423 1 37.38 221 ASP A N 1
ATOM 1713 C CA . ASP A 1 221 ? -10.742 15.312 0.096 1 37.38 221 ASP A CA 1
ATOM 1714 C C . ASP A 1 221 ? -11.023 16.25 1.266 1 37.38 221 ASP A C 1
ATOM 1716 O O . ASP A 1 221 ? -10.945 15.852 2.428 1 37.38 221 ASP A O 1
ATOM 1720 N N . MET B 1 1 ? 35.438 32.25 -22.844 1 21.12 1 MET B N 1
ATOM 1721 C CA . MET B 1 1 ? 34.969 31.078 -23.594 1 21.12 1 MET B CA 1
ATOM 1722 C C . MET B 1 1 ? 33.5 30.797 -23.281 1 21.12 1 MET B C 1
ATOM 1724 O O . MET B 1 1 ? 33.125 30.656 -22.125 1 21.12 1 MET B O 1
ATOM 1728 N N . GLU B 1 2 ? 32.438 31.297 -23.891 1 28.41 2 GLU B N 1
ATOM 1729 C CA . GLU B 1 2 ? 31.062 31.609 -23.562 1 28.41 2 GLU B CA 1
ATOM 1730 C C . GLU B 1 2 ? 30.266 30.375 -23.156 1 28.41 2 GLU B C 1
ATOM 1732 O O . GLU B 1 2 ? 30.375 29.328 -23.828 1 28.41 2 GLU B O 1
ATOM 1737 N N . ARG B 1 3 ? 30.125 29.938 -22.016 1 30.23 3 ARG B N 1
ATOM 1738 C CA . ARG B 1 3 ? 29.656 28.672 -21.469 1 30.23 3 ARG B CA 1
ATOM 1739 C C . ARG B 1 3 ? 28.656 28.016 -22.406 1 30.23 3 ARG B C 1
ATOM 1741 O O . ARG B 1 3 ? 27.75 28.672 -22.922 1 30.23 3 ARG B O 1
ATOM 1748 N N . GLY B 1 4 ? 28.906 26.969 -23.031 1 33.12 4 GLY B N 1
ATOM 1749 C CA . GLY B 1 4 ? 28.672 26.188 -24.234 1 33.12 4 GLY B CA 1
ATOM 1750 C C . GLY B 1 4 ? 27.188 25.969 -24.516 1 33.12 4 GLY B C 1
ATOM 1751 O O . GLY B 1 4 ? 26.344 26.234 -23.656 1 33.12 4 GLY B O 1
ATOM 1752 N N . LYS B 1 5 ? 26.844 25.688 -25.875 1 34.31 5 LYS B N 1
ATOM 1753 C CA . LYS B 1 5 ? 25.656 25.516 -26.719 1 34.31 5 LYS B CA 1
ATOM 1754 C C . LYS B 1 5 ? 24.672 24.547 -26.078 1 34.31 5 LYS B C 1
ATOM 1756 O O . LYS B 1 5 ? 24.953 23.359 -25.906 1 34.31 5 LYS B O 1
ATOM 1761 N N . HIS B 1 6 ? 24.094 24.938 -25 1 46.56 6 HIS B N 1
ATOM 1762 C CA . HIS B 1 6 ? 22.938 24.156 -24.594 1 46.56 6 HIS B CA 1
ATOM 1763 C C . HIS B 1 6 ? 22.297 23.453 -25.797 1 46.56 6 HIS B C 1
ATOM 1765 O O . HIS B 1 6 ? 22.109 24.078 -26.844 1 46.56 6 HIS B O 1
ATOM 1771 N N . THR B 1 7 ? 22.547 22.25 -25.906 1 53.78 7 THR B N 1
ATOM 1772 C CA . THR B 1 7 ? 21.969 21.547 -27.062 1 53.78 7 THR B CA 1
ATOM 1773 C C . THR B 1 7 ? 20.531 22.016 -27.297 1 53.78 7 THR B C 1
ATOM 1775 O O . THR B 1 7 ? 19.891 22.547 -26.391 1 53.78 7 THR B O 1
ATOM 1778 N N . GLU B 1 8 ? 20.344 22.406 -28.656 1 54.47 8 GLU B N 1
ATOM 1779 C CA . GLU B 1 8 ? 18.984 22.75 -29.078 1 54.47 8 GLU B CA 1
ATOM 1780 C C . GLU B 1 8 ? 17.938 21.984 -28.25 1 54.47 8 GLU B C 1
ATOM 1782 O O . GLU B 1 8 ? 16.922 22.562 -27.875 1 54.47 8 GLU B O 1
ATOM 1787 N N . PHE B 1 9 ? 18.312 20.891 -27.812 1 56.94 9 PHE B N 1
ATOM 1788 C CA . PHE B 1 9 ? 17.406 20.047 -27.031 1 56.94 9 PHE B CA 1
ATOM 1789 C C . PHE B 1 9 ? 17.25 20.578 -25.609 1 56.94 9 PHE B C 1
ATOM 1791 O O . PHE B 1 9 ? 16.141 20.672 -25.094 1 56.94 9 PHE B O 1
ATOM 1798 N N . GLU B 1 10 ? 18.375 20.969 -25.016 1 62.84 10 GLU B N 1
ATOM 1799 C CA . GLU B 1 10 ? 18.344 21.469 -23.641 1 62.84 10 GLU B CA 1
ATOM 1800 C C . GLU B 1 10 ? 17.547 22.781 -23.562 1 62.84 10 GLU B C 1
ATOM 1802 O O . GLU B 1 10 ? 16.828 23.016 -22.594 1 62.84 10 GLU B O 1
ATOM 1807 N N . MET B 1 11 ? 17.781 23.562 -24.562 1 73 11 MET B N 1
ATOM 1808 C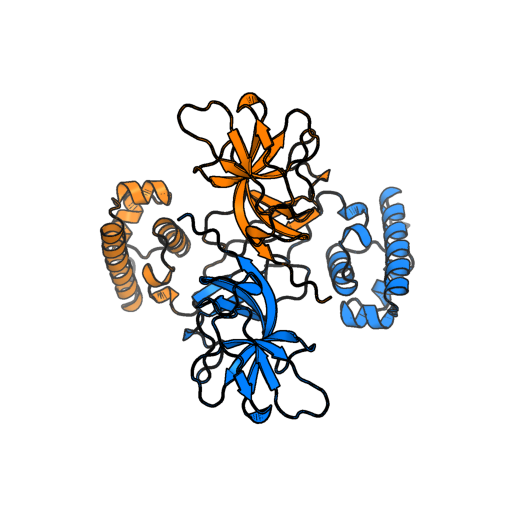 CA . MET B 1 11 ? 17.078 24.828 -24.594 1 73 11 MET B CA 1
ATOM 1809 C C . MET B 1 11 ? 15.562 24.625 -24.703 1 73 11 MET B C 1
ATOM 1811 O O . MET B 1 11 ? 14.789 25.297 -24.016 1 73 11 MET B O 1
ATOM 1815 N N . LYS B 1 12 ? 15.195 23.688 -25.531 1 72.44 12 LYS B N 1
ATOM 1816 C CA . LYS B 1 12 ? 13.773 23.391 -25.703 1 72.44 12 LYS B CA 1
ATOM 1817 C C . LYS B 1 12 ? 13.148 22.875 -24.406 1 72.44 12 LYS B C 1
ATOM 1819 O O . LYS B 1 12 ? 12.016 23.219 -24.078 1 72.44 12 LYS B O 1
ATOM 1824 N N . ILE B 1 13 ? 13.953 22.125 -23.656 1 77.56 13 ILE B N 1
ATOM 1825 C CA . ILE B 1 13 ? 13.461 21.562 -22.406 1 77.56 13 ILE B CA 1
ATOM 1826 C C . ILE B 1 13 ? 13.328 22.656 -21.359 1 77.56 13 ILE B C 1
ATOM 1828 O O . ILE B 1 13 ? 12.336 22.703 -20.625 1 77.56 13 ILE B O 1
ATOM 1832 N N . ARG B 1 14 ? 14.297 23.594 -21.328 1 81.38 14 ARG B N 1
ATOM 1833 C CA . ARG B 1 14 ? 14.242 24.719 -20.391 1 81.38 14 ARG B CA 1
ATOM 1834 C C . ARG B 1 14 ? 12.984 25.547 -20.625 1 81.38 14 ARG B C 1
ATOM 1836 O O . ARG B 1 14 ? 12.305 25.938 -19.672 1 81.38 14 ARG B O 1
ATOM 1843 N N . GLU B 1 15 ? 12.719 25.719 -21.891 1 85.62 15 GLU B N 1
ATOM 1844 C CA . GLU B 1 15 ? 11.555 26.531 -22.266 1 85.62 15 GLU B CA 1
ATOM 1845 C C . GLU B 1 15 ? 10.258 25.828 -21.891 1 85.62 15 GLU B C 1
ATOM 1847 O O . GLU B 1 15 ? 9.328 26.453 -21.375 1 85.62 15 GLU B O 1
ATOM 1852 N N . ALA B 1 16 ? 10.289 24.531 -22.172 1 83.88 16 ALA B N 1
ATOM 1853 C CA . ALA B 1 16 ? 9.102 23.75 -21.844 1 83.88 16 ALA B CA 1
ATOM 1854 C C . ALA B 1 16 ? 8.844 23.75 -20.344 1 83.88 16 ALA B C 1
ATOM 1856 O O . ALA B 1 16 ? 7.699 23.906 -19.906 1 83.88 16 ALA B O 1
ATOM 1857 N N . ILE B 1 17 ? 9.891 23.594 -19.609 1 86.56 17 ILE B N 1
ATOM 1858 C CA . ILE B 1 17 ? 9.758 23.594 -18.156 1 86.56 17 ILE B CA 1
ATOM 1859 C C . ILE B 1 17 ? 9.25 24.969 -17.672 1 86.56 17 ILE B C 1
ATOM 1861 O O . ILE B 1 17 ? 8.344 25.031 -16.844 1 86.56 17 ILE B O 1
ATOM 1865 N N . ALA B 1 18 ? 9.781 26.016 -18.219 1 89.38 18 ALA B N 1
ATOM 1866 C CA . ALA B 1 18 ? 9.367 27.375 -17.859 1 89.38 18 ALA B CA 1
ATOM 1867 C C . ALA B 1 18 ? 7.875 27.578 -18.125 1 89.38 18 ALA B C 1
ATOM 1869 O O . ALA B 1 18 ? 7.145 28.078 -17.281 1 89.38 18 ALA B O 1
ATOM 1870 N N . ASP B 1 19 ? 7.504 27.109 -19.297 1 89.06 19 ASP B N 1
ATOM 1871 C CA . ASP B 1 19 ? 6.105 27.266 -19.672 1 89.06 19 ASP B CA 1
ATOM 1872 C C . ASP B 1 19 ? 5.188 26.453 -18.766 1 89.06 19 ASP B C 1
ATOM 1874 O O . ASP B 1 19 ? 4.129 26.938 -18.359 1 89.06 19 ASP B O 1
ATOM 1878 N N . ASN B 1 20 ? 5.633 25.25 -18.5 1 88.44 20 ASN B N 1
ATOM 1879 C CA . ASN B 1 20 ? 4.848 24.359 -17.656 1 88.44 20 ASN B CA 1
ATOM 1880 C C . ASN B 1 20 ? 4.707 24.906 -16.234 1 88.44 20 ASN B C 1
ATOM 1882 O O . ASN B 1 20 ? 3.627 24.844 -15.641 1 88.44 20 ASN B O 1
ATOM 1886 N N . LEU B 1 21 ? 5.797 25.422 -15.711 1 90.06 21 LEU B N 1
ATOM 1887 C CA . LEU B 1 21 ? 5.77 25.984 -14.367 1 90.06 21 LEU B CA 1
ATOM 1888 C C . LEU B 1 21 ? 4.855 27.203 -14.297 1 90.06 21 LEU B C 1
ATOM 1890 O O . LEU B 1 21 ? 4.074 27.344 -13.352 1 90.06 21 LEU B O 1
ATOM 1894 N N . LYS B 1 22 ? 4.934 28.016 -15.273 1 89.88 22 LYS B N 1
ATOM 1895 C CA . LYS B 1 22 ? 4.082 29.203 -15.312 1 89.88 22 LYS B CA 1
ATOM 1896 C C . LYS B 1 22 ? 2.607 28.812 -15.367 1 89.88 22 LYS B C 1
ATOM 1898 O O . LYS B 1 22 ? 1.787 29.391 -14.641 1 89.88 22 LYS B O 1
ATOM 1903 N N . ALA B 1 23 ? 2.35 27.828 -16.141 1 86.81 23 ALA B N 1
ATOM 1904 C CA . ALA B 1 23 ? 0.968 27.375 -16.281 1 86.81 23 ALA B CA 1
ATOM 1905 C C . ALA B 1 23 ? 0.469 26.734 -14.984 1 86.81 23 ALA B C 1
ATOM 1907 O O . ALA B 1 23 ? -0.654 27 -14.547 1 86.81 23 ALA B O 1
ATOM 1908 N N . LEU B 1 24 ? 1.297 25.906 -14.406 1 86.81 24 LEU B N 1
ATOM 1909 C CA . LEU B 1 24 ? 0.91 25.156 -13.219 1 86.81 24 LEU B CA 1
ATOM 1910 C C . LEU B 1 24 ? 0.729 26.078 -12.023 1 86.81 24 LEU B C 1
ATOM 1912 O O . LEU B 1 24 ? -0.221 25.922 -11.25 1 86.81 24 LEU B O 1
ATOM 1916 N N . VAL B 1 25 ? 1.61 27.062 -11.867 1 87.5 25 VAL B N 1
ATOM 1917 C CA . VAL B 1 25 ? 1.519 28 -10.75 1 87.5 25 VAL B CA 1
ATOM 1918 C C . VAL B 1 25 ? 0.287 28.891 -10.922 1 87.5 25 VAL B C 1
ATOM 1920 O O . VAL B 1 25 ? -0.395 29.203 -9.945 1 87.5 25 VAL B O 1
ATOM 1923 N N . LYS B 1 26 ? 0.051 29.188 -12.109 1 86.5 26 LYS B N 1
ATOM 1924 C CA . LYS B 1 26 ? -1.153 29.969 -12.383 1 86.5 26 LYS B CA 1
ATOM 1925 C C . LYS B 1 26 ? -2.41 29.156 -12.055 1 86.5 26 LYS B C 1
ATOM 1927 O O . LYS B 1 26 ? -3.34 29.688 -11.438 1 86.5 26 LYS B O 1
ATOM 1932 N N . GLU B 1 27 ? -2.375 27.891 -12.43 1 80.75 27 GLU B N 1
ATOM 1933 C CA . GLU B 1 27 ? -3.496 26.984 -12.203 1 80.75 27 GLU B CA 1
ATOM 1934 C C . GLU B 1 27 ? -3.74 26.781 -10.711 1 80.75 27 GLU B C 1
ATOM 1936 O O . GLU B 1 27 ? -4.891 26.719 -10.266 1 80.75 27 GLU B O 1
ATOM 1941 N N . LYS B 1 28 ? -2.701 26.766 -9.984 1 81.69 28 LYS B N 1
ATOM 1942 C CA . LYS B 1 28 ? -2.791 26.453 -8.562 1 81.69 28 LYS B CA 1
ATOM 1943 C C . LYS B 1 28 ? -2.787 27.719 -7.715 1 81.69 28 LYS B C 1
ATOM 1945 O O . LYS B 1 28 ? -2.773 27.656 -6.484 1 81.69 28 LYS B O 1
ATOM 1950 N N . LYS B 1 29 ? -2.82 28.859 -8.352 1 84.44 29 LYS B N 1
ATOM 1951 C CA . LYS B 1 29 ? -2.836 30.172 -7.73 1 84.44 29 LYS B CA 1
ATOM 1952 C C . LYS B 1 29 ? -1.724 30.312 -6.691 1 84.44 29 LYS B C 1
ATOM 1954 O O . LYS B 1 29 ? -1.962 30.766 -5.574 1 84.44 29 LYS B O 1
ATOM 1959 N N . LEU B 1 30 ? -0.592 29.844 -7.098 1 84.38 30 LEU B N 1
ATOM 1960 C CA . LEU B 1 30 ? 0.589 29.953 -6.25 1 84.38 30 LEU B CA 1
ATOM 1961 C C . LEU B 1 30 ? 1.552 31 -6.785 1 84.38 30 LEU B C 1
ATOM 1963 O O . LEU B 1 30 ? 1.681 31.172 -8 1 84.38 30 LEU B O 1
ATOM 1967 N N . SER B 1 31 ? 2.104 31.75 -5.836 1 87.19 31 SER B N 1
ATOM 1968 C CA . SER B 1 31 ? 3.18 32.656 -6.227 1 87.19 31 SER B CA 1
ATOM 1969 C C . SER B 1 31 ? 4.52 31.938 -6.277 1 87.19 31 SER B C 1
ATOM 1971 O O . SER B 1 31 ? 4.68 30.875 -5.68 1 87.19 31 SER B O 1
ATOM 1973 N N . GLN B 1 32 ? 5.512 32.5 -7.113 1 86.12 32 GLN B N 1
ATOM 1974 C CA . GLN B 1 32 ? 6.855 31.953 -7.168 1 86.12 32 GLN B CA 1
ATOM 1975 C C . GLN B 1 32 ? 7.492 31.906 -5.777 1 86.12 32 GLN B C 1
ATOM 1977 O O . GLN B 1 32 ? 8.211 30.969 -5.445 1 86.12 32 GLN B O 1
ATOM 1982 N N . ARG B 1 33 ? 7.121 32.938 -4.98 1 85.75 33 ARG B N 1
ATOM 1983 C CA . ARG B 1 33 ? 7.645 33.031 -3.619 1 85.75 33 ARG B CA 1
ATOM 1984 C C . ARG B 1 33 ? 7.117 31.859 -2.77 1 85.75 33 ARG B C 1
ATOM 1986 O O . ARG B 1 33 ? 7.883 31.203 -2.064 1 85.75 33 ARG B O 1
ATOM 1993 N N . LYS B 1 34 ? 5.855 31.703 -2.824 1 84.69 34 LYS B N 1
ATOM 1994 C CA . LYS B 1 34 ? 5.23 30.625 -2.07 1 84.69 34 LYS B CA 1
ATOM 1995 C C . LYS B 1 34 ? 5.754 29.266 -2.523 1 84.69 34 LYS B C 1
ATOM 1997 O O . LYS B 1 34 ? 5.969 28.359 -1.702 1 84.69 34 LYS B O 1
ATOM 2002 N N . LEU B 1 35 ? 5.895 29.078 -3.824 1 89.62 35 LEU B N 1
ATOM 2003 C CA . LEU B 1 35 ? 6.457 27.844 -4.363 1 89.62 35 LEU B CA 1
ATOM 2004 C C . LEU B 1 35 ? 7.855 27.594 -3.811 1 89.62 35 LEU B C 1
ATOM 2006 O O . LEU B 1 35 ? 8.203 26.453 -3.49 1 89.62 35 LEU B O 1
ATOM 2010 N N . SER B 1 36 ? 8.656 28.641 -3.688 1 90.75 36 SER B N 1
ATOM 2011 C CA . SER B 1 36 ? 10 28.547 -3.113 1 90.75 36 SER B CA 1
ATOM 2012 C C . SER B 1 36 ? 9.945 28.062 -1.671 1 90.75 36 SER B C 1
ATOM 2014 O O . SER B 1 36 ? 10.734 27.188 -1.276 1 90.75 36 SER B O 1
ATOM 2016 N N . GLU B 1 37 ? 9 28.484 -1.005 1 82.25 37 GLU B N 1
ATOM 2017 C CA . GLU B 1 37 ? 8.852 28.125 0.399 1 82.25 37 GLU B CA 1
ATOM 2018 C C . GLU B 1 37 ? 8.477 26.641 0.544 1 82.25 37 GLU B C 1
ATOM 2020 O O . GLU B 1 37 ? 9.031 25.938 1.388 1 82.25 37 GLU B O 1
ATOM 2025 N N . ILE B 1 38 ? 7.621 26.266 -0.305 1 80.25 38 ILE B N 1
ATOM 2026 C CA . ILE B 1 38 ? 7.078 24.922 -0.201 1 80.25 38 ILE B CA 1
ATOM 2027 C C . ILE B 1 38 ? 8.102 23.906 -0.699 1 80.25 38 ILE B C 1
ATOM 2029 O O . ILE B 1 38 ? 8.211 22.812 -0.157 1 80.25 38 ILE B O 1
ATOM 2033 N N . THR B 1 39 ? 8.859 24.25 -1.718 1 82.62 39 THR B N 1
ATOM 2034 C CA . THR B 1 39 ? 9.773 23.312 -2.361 1 82.62 39 THR B CA 1
ATOM 2035 C C . THR B 1 39 ? 11.156 23.359 -1.711 1 82.62 39 THR B C 1
ATOM 2037 O O . THR B 1 39 ? 11.953 22.438 -1.847 1 82.62 39 THR B O 1
ATOM 2040 N N . GLY B 1 40 ? 11.531 24.516 -1.122 1 80.56 40 GLY B N 1
ATOM 2041 C CA . GLY B 1 40 ? 12.867 24.734 -0.599 1 80.56 40 GLY B CA 1
ATOM 2042 C C . GLY B 1 40 ? 13.859 25.172 -1.661 1 80.56 40 GLY B C 1
ATOM 2043 O O . GLY B 1 40 ? 15.055 25.281 -1.396 1 80.56 40 GLY B O 1
ATOM 2044 N N . ILE B 1 41 ? 13.398 25.359 -2.793 1 86.31 41 ILE B N 1
ATOM 2045 C CA . ILE B 1 41 ? 14.242 25.891 -3.859 1 86.31 41 ILE B CA 1
ATOM 2046 C C . ILE B 1 41 ? 14.344 27.406 -3.742 1 86.31 41 ILE B C 1
ATOM 2048 O O . ILE B 1 41 ? 13.328 28.094 -3.627 1 86.31 41 ILE B O 1
ATOM 2052 N N . PRO B 1 42 ? 15.531 27.938 -3.658 1 87.75 42 PRO B N 1
ATOM 2053 C CA . PRO B 1 42 ? 15.68 29.391 -3.545 1 87.75 42 PRO B CA 1
ATOM 2054 C C . PRO B 1 42 ? 14.961 30.156 -4.66 1 87.75 42 PRO B C 1
ATOM 2056 O O . PRO B 1 42 ? 14.93 29.688 -5.805 1 87.75 42 PRO B O 1
ATOM 2059 N N . THR B 1 43 ? 14.406 31.312 -4.277 1 89.06 43 THR B N 1
ATOM 2060 C CA . THR B 1 43 ? 13.633 32.125 -5.199 1 89.06 43 THR B CA 1
ATOM 2061 C C . THR B 1 43 ? 14.453 32.469 -6.438 1 89.06 43 THR B C 1
ATOM 2063 O O . THR B 1 43 ? 13.914 32.562 -7.543 1 89.06 43 THR B O 1
ATOM 2066 N N . SER B 1 44 ? 15.812 32.625 -6.332 1 90.12 44 SER B N 1
ATOM 2067 C CA . SER B 1 44 ? 16.656 32.938 -7.473 1 90.12 44 SER B CA 1
ATOM 2068 C C . SER B 1 44 ? 16.703 31.797 -8.469 1 90.12 44 SER B C 1
ATOM 2070 O O . SER B 1 44 ? 16.594 32 -9.68 1 90.12 44 SER B O 1
ATOM 2072 N N . THR B 1 45 ? 16.781 30.562 -7.957 1 87.06 45 THR B N 1
ATOM 2073 C CA . THR B 1 45 ? 16.797 29.359 -8.789 1 87.06 45 THR B CA 1
ATOM 2074 C C . THR B 1 45 ? 15.453 29.156 -9.477 1 87.06 45 THR B C 1
ATOM 2076 O O . THR B 1 45 ? 15.398 28.812 -10.656 1 87.06 45 THR B O 1
ATOM 2079 N N . LEU B 1 46 ? 14.375 29.375 -8.742 1 92.44 46 LEU B N 1
ATOM 2080 C CA . LEU B 1 46 ? 13.047 29.234 -9.328 1 92.44 46 LEU B CA 1
ATOM 2081 C C . LEU B 1 46 ? 12.836 30.25 -10.445 1 92.44 46 LEU B C 1
ATOM 2083 O O . LEU B 1 46 ? 12.273 29.906 -11.492 1 92.44 46 LEU B O 1
ATOM 2087 N N . SER B 1 47 ? 13.273 31.469 -10.117 1 91.75 47 SER B N 1
ATOM 2088 C CA . SER B 1 47 ? 13.18 32.5 -11.148 1 91.75 47 SER B CA 1
ATOM 2089 C C . SER B 1 47 ? 13.906 32.094 -12.422 1 91.75 47 SER B C 1
ATOM 2091 O O . SER B 1 47 ? 13.414 32.312 -13.523 1 91.75 47 SER B O 1
ATOM 2093 N N . ASP B 1 48 ? 15.078 31.422 -12.297 1 90.69 48 ASP B N 1
ATOM 2094 C CA . ASP B 1 48 ? 15.82 30.953 -13.461 1 90.69 48 ASP B CA 1
ATOM 2095 C C . ASP B 1 48 ? 15.016 29.891 -14.219 1 90.69 48 ASP B C 1
ATOM 2097 O O . ASP B 1 48 ? 15.023 29.875 -15.453 1 90.69 48 ASP B O 1
ATOM 2101 N N . TYR B 1 49 ? 14.297 28.984 -13.5 1 90.69 49 TYR B N 1
ATOM 2102 C CA . TYR B 1 49 ? 13.461 27.984 -14.148 1 90.69 49 TYR B CA 1
ATOM 2103 C C . TYR B 1 49 ? 12.312 28.625 -14.898 1 90.69 49 TYR B C 1
ATOM 2105 O O . TYR B 1 49 ? 12.039 28.281 -16.047 1 90.69 49 TYR B O 1
ATOM 2113 N N . PHE B 1 50 ? 11.688 29.609 -14.281 1 92 50 PHE B N 1
ATOM 2114 C CA . PHE B 1 50 ? 10.523 30.281 -14.844 1 92 50 PHE B CA 1
ATOM 2115 C C . PHE B 1 50 ? 10.898 31.078 -16.078 1 92 50 PHE B C 1
ATOM 2117 O O . PHE B 1 50 ? 10.07 31.312 -16.969 1 92 50 PHE B O 1
ATOM 2124 N N . ASN B 1 51 ? 12.188 31.438 -16.156 1 90.94 51 ASN B N 1
ATOM 2125 C CA . ASN B 1 51 ? 12.602 32.281 -17.281 1 90.94 51 ASN B CA 1
ATOM 2126 C C . ASN B 1 51 ? 13.523 31.516 -18.234 1 90.94 51 ASN B C 1
ATOM 2128 O O . ASN B 1 51 ? 14.234 32.125 -19.031 1 90.94 51 ASN B O 1
ATOM 2132 N N . ALA B 1 52 ? 13.547 30.188 -18.047 1 89 52 ALA B N 1
ATOM 2133 C CA . ALA B 1 52 ? 14.289 29.297 -18.922 1 89 52 ALA B CA 1
ATOM 2134 C C . ALA B 1 52 ? 15.766 29.672 -18.969 1 89 52 ALA B C 1
ATOM 2136 O O . ALA B 1 52 ? 16.406 29.562 -20.016 1 89 52 ALA B O 1
ATOM 2137 N N . ARG B 1 53 ? 16.172 30.141 -17.906 1 86.88 53 ARG B N 1
ATOM 2138 C CA . ARG B 1 53 ? 17.578 30.547 -17.859 1 86.88 53 ARG B CA 1
ATOM 2139 C C . ARG B 1 53 ? 18.469 29.375 -17.453 1 86.88 53 ARG B C 1
ATOM 2141 O O . ARG B 1 53 ? 19.672 29.375 -17.75 1 86.88 53 ARG B O 1
ATOM 2148 N N . SER B 1 54 ? 17.875 28.406 -16.75 1 83.5 54 SER B N 1
ATOM 2149 C CA . SER B 1 54 ? 18.609 27.219 -16.344 1 83.5 54 SER B CA 1
ATOM 2150 C C . SER B 1 54 ? 17.719 25.969 -16.422 1 83.5 54 SER B C 1
ATOM 2152 O O . SER B 1 54 ? 16.484 26.078 -16.391 1 83.5 54 SER B O 1
ATOM 2154 N N . LEU B 1 55 ? 18.344 24.859 -16.688 1 79.69 55 LEU B N 1
ATOM 2155 C CA . LEU B 1 55 ? 17.641 23.578 -16.688 1 79.69 55 LEU B CA 1
ATOM 2156 C C . LEU B 1 55 ? 17.391 23.094 -15.258 1 79.69 55 LEU B C 1
ATOM 2158 O O . LEU B 1 55 ? 18.297 23.125 -14.422 1 79.69 55 LEU B O 1
ATOM 2162 N N . ALA B 1 56 ? 16.141 22.781 -15.062 1 81 56 ALA B N 1
ATOM 2163 C CA . ALA B 1 56 ? 15.812 22.281 -13.727 1 81 56 ALA B CA 1
ATOM 2164 C C . ALA B 1 56 ? 16.484 20.938 -13.461 1 81 56 ALA B C 1
ATOM 2166 O O . ALA B 1 56 ? 16.422 20.031 -14.289 1 81 56 ALA B O 1
ATOM 2167 N N . LEU B 1 57 ? 17.188 20.859 -12.445 1 71 57 LEU B N 1
ATOM 2168 C CA . LEU B 1 57 ? 17.828 19.609 -12.047 1 71 57 LEU B CA 1
ATOM 2169 C C . LEU B 1 57 ? 16.797 18.578 -11.609 1 71 57 LEU B C 1
ATOM 2171 O O . LEU B 1 57 ? 15.719 18.938 -11.125 1 71 57 LEU B O 1
ATOM 2175 N N . PRO B 1 58 ? 17.047 17.297 -11.773 1 62.56 58 PRO B N 1
ATOM 2176 C CA . PRO B 1 58 ? 16.062 16.25 -11.484 1 62.56 58 PRO B CA 1
ATOM 2177 C C . PRO B 1 58 ? 15.484 16.375 -10.07 1 62.56 58 PRO B C 1
ATOM 2179 O O . PRO B 1 58 ? 14.281 16.188 -9.883 1 62.56 58 PRO B O 1
ATOM 2182 N N . GLY B 1 59 ? 16.344 16.703 -9.156 1 66 59 GLY B N 1
ATOM 2183 C CA . GLY B 1 59 ? 15.867 16.906 -7.793 1 66 59 GLY B CA 1
ATOM 2184 C C . GLY B 1 59 ? 14.852 18.016 -7.68 1 66 59 GLY B C 1
ATOM 2185 O O . GLY B 1 59 ? 13.844 17.875 -6.977 1 66 59 GLY B O 1
ATOM 2186 N N . ASN B 1 60 ? 15.125 19.094 -8.367 1 79.81 60 ASN B N 1
ATOM 2187 C CA . ASN B 1 60 ? 14.219 20.219 -8.305 1 79.81 60 ASN B CA 1
ATOM 2188 C C . ASN B 1 60 ? 12.922 19.938 -9.055 1 79.81 60 ASN B C 1
ATOM 2190 O O . ASN B 1 60 ? 11.852 20.391 -8.641 1 79.81 60 ASN B O 1
ATOM 2194 N N . VAL B 1 61 ? 13.016 19.125 -10.148 1 78.94 61 VAL B N 1
ATOM 2195 C CA . VAL B 1 61 ? 11.805 18.734 -10.859 1 78.94 61 VAL B CA 1
ATOM 2196 C C . VAL B 1 61 ? 10.898 17.922 -9.945 1 78.94 61 VAL B C 1
ATOM 2198 O O . VAL B 1 61 ? 9.688 18.125 -9.922 1 78.94 61 VAL B O 1
ATOM 2201 N N . GLN B 1 62 ? 11.516 17.125 -9.203 1 69.62 62 GLN B N 1
ATOM 2202 C CA . GLN B 1 62 ? 10.773 16.312 -8.25 1 69.62 62 GLN B CA 1
ATOM 2203 C C . GLN B 1 62 ? 10.102 17.172 -7.188 1 69.62 62 GLN B C 1
ATOM 2205 O O . GLN B 1 62 ? 8.922 16.969 -6.879 1 69.62 62 GLN B O 1
ATOM 2210 N N . LYS B 1 63 ? 10.836 18.078 -6.574 1 76.62 63 LYS B N 1
ATOM 2211 C CA . LYS B 1 63 ? 10.289 19 -5.574 1 76.62 63 LYS B CA 1
ATOM 2212 C C . LYS B 1 63 ? 9.094 19.766 -6.133 1 76.62 63 LYS B C 1
ATOM 2214 O O . LYS B 1 63 ? 8.07 19.922 -5.461 1 76.62 63 LYS B O 1
ATOM 2219 N N . LEU B 1 64 ? 9.297 20.234 -7.34 1 85.62 64 LEU B N 1
ATOM 2220 C CA . LEU B 1 64 ? 8.25 21.031 -7.988 1 85.62 64 LEU B CA 1
ATOM 2221 C C . LEU B 1 64 ? 7.02 20.172 -8.266 1 85.62 64 LEU B C 1
ATOM 2223 O O . LEU B 1 64 ? 5.891 20.609 -8.031 1 85.62 64 LEU B O 1
ATOM 2227 N N . ALA B 1 65 ? 7.316 19 -8.773 1 80.62 65 ALA B N 1
ATOM 2228 C CA . ALA B 1 65 ? 6.223 18.078 -9.086 1 80.62 65 ALA B CA 1
ATOM 2229 C C . ALA B 1 65 ? 5.402 17.766 -7.84 1 80.62 65 ALA B C 1
ATOM 2231 O O . ALA B 1 65 ? 4.168 17.766 -7.883 1 80.62 65 ALA B O 1
ATOM 2232 N N . LEU B 1 66 ? 6.062 17.594 -6.777 1 73.69 66 LEU B N 1
ATOM 2233 C CA . LEU B 1 66 ? 5.414 17.297 -5.504 1 73.69 66 LEU B CA 1
ATOM 2234 C C . LEU B 1 66 ? 4.641 18.5 -4.992 1 73.69 66 LEU B C 1
ATOM 2236 O O . LEU B 1 66 ? 3.492 18.375 -4.559 1 73.69 66 LEU B O 1
ATOM 2240 N N . ALA B 1 67 ? 5.219 19.578 -5.039 1 78.88 67 ALA B N 1
ATOM 2241 C CA . ALA B 1 67 ? 4.613 20.812 -4.539 1 78.88 67 ALA B CA 1
ATOM 2242 C C . ALA B 1 67 ? 3.373 21.188 -5.348 1 78.88 67 ALA B C 1
ATOM 2244 O O . ALA B 1 67 ? 2.389 21.672 -4.797 1 78.88 67 ALA B O 1
ATOM 2245 N N . LEU B 1 68 ? 3.48 20.859 -6.605 1 83.69 68 LEU B N 1
ATOM 2246 C CA . LEU B 1 68 ? 2.402 21.281 -7.496 1 83.69 68 LEU B CA 1
ATOM 2247 C C . LEU B 1 68 ? 1.416 20.141 -7.73 1 83.69 68 LEU B C 1
ATOM 2249 O O . LEU B 1 68 ? 0.419 20.312 -8.438 1 83.69 68 LEU B O 1
ATOM 2253 N N . ASP B 1 69 ? 1.779 19 -7.117 1 74.5 69 ASP B N 1
ATOM 2254 C CA . ASP B 1 69 ? 0.95 17.797 -7.188 1 74.5 69 ASP B CA 1
ATOM 2255 C C . ASP B 1 69 ? 0.701 17.391 -8.633 1 74.5 69 ASP B C 1
ATOM 2257 O O . ASP B 1 69 ? -0.447 17.203 -9.047 1 74.5 69 ASP B O 1
ATOM 2261 N N . VAL B 1 70 ? 1.665 17.359 -9.469 1 75.44 70 VAL B N 1
ATOM 2262 C CA . VAL B 1 70 ? 1.62 16.938 -10.867 1 75.44 70 VAL B CA 1
ATOM 2263 C C . VAL B 1 70 ? 2.736 15.93 -11.141 1 75.44 70 VAL B C 1
ATOM 2265 O O . VAL B 1 70 ? 3.729 15.883 -10.406 1 75.44 70 VAL B O 1
ATOM 2268 N N . PRO B 1 71 ? 2.531 15.016 -12.086 1 66.62 71 PRO B N 1
ATOM 2269 C CA . PRO B 1 71 ? 3.643 14.148 -12.477 1 66.62 71 PRO B CA 1
ATOM 2270 C C . PRO B 1 71 ? 4.836 14.93 -13.016 1 66.62 71 PRO B C 1
ATOM 2272 O O . PRO B 1 71 ? 4.68 16.047 -13.508 1 66.62 71 PRO B O 1
ATOM 2275 N N . LYS B 1 72 ? 6.016 14.367 -12.891 1 68.31 72 LYS B N 1
ATOM 2276 C CA . LYS B 1 72 ? 7.258 15.023 -13.289 1 68.31 72 LYS B CA 1
ATOM 2277 C C . LYS B 1 72 ? 7.199 15.477 -14.742 1 68.31 72 LYS B C 1
ATOM 2279 O O . LYS B 1 72 ? 7.73 16.531 -15.094 1 68.31 72 LYS B O 1
ATOM 2284 N N . HIS B 1 73 ? 6.426 14.703 -15.594 1 71.38 73 HIS B N 1
ATOM 2285 C CA . HIS B 1 73 ? 6.438 15.047 -17.016 1 71.38 73 HIS B CA 1
ATOM 2286 C C . HIS B 1 73 ? 5.629 16.312 -17.281 1 71.38 73 HIS B C 1
ATOM 2288 O O . HIS B 1 73 ? 5.773 16.938 -18.328 1 71.38 73 HIS B O 1
ATOM 2294 N N . ARG B 1 74 ? 4.844 16.672 -16.281 1 78.38 74 ARG B N 1
ATOM 2295 C CA . ARG B 1 74 ? 4.098 17.922 -16.422 1 78.38 74 ARG B CA 1
ATOM 2296 C C . ARG B 1 74 ? 4.992 19.125 -16.156 1 78.38 74 ARG B C 1
ATOM 2298 O O . ARG B 1 74 ? 4.695 20.25 -16.594 1 78.38 74 ARG B O 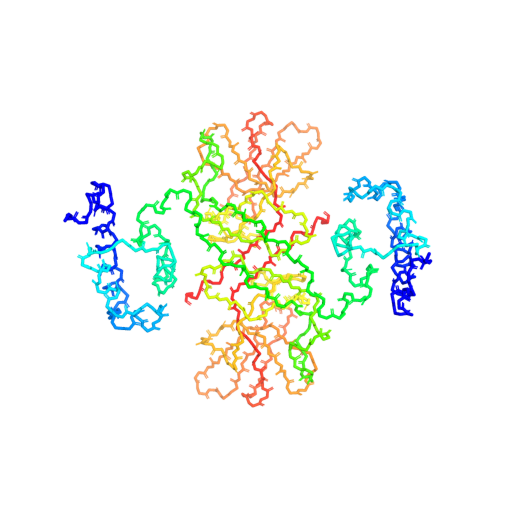1
ATOM 2305 N N . ILE B 1 75 ? 6.051 18.859 -15.359 1 81.5 75 ILE B N 1
ATOM 2306 C CA . ILE B 1 75 ? 7.02 19.922 -15.109 1 81.5 75 ILE B CA 1
ATOM 2307 C C . ILE B 1 75 ? 8.094 19.891 -16.188 1 81.5 75 ILE B C 1
ATOM 2309 O O . ILE B 1 75 ? 8.328 20.906 -16.859 1 81.5 75 ILE B O 1
ATOM 2313 N N . ASP B 1 76 ? 8.695 18.734 -16.406 1 72.5 76 ASP B N 1
ATOM 2314 C CA . ASP B 1 76 ? 9.766 18.484 -17.375 1 72.5 76 ASP B CA 1
ATOM 2315 C C . ASP B 1 76 ? 9.391 17.375 -18.344 1 72.5 76 ASP B C 1
ATOM 2317 O O . ASP B 1 76 ? 9.375 16.203 -17.969 1 72.5 76 ASP B O 1
ATOM 2321 N N . PRO B 1 77 ? 8.867 17.734 -19.531 1 66.69 77 PRO B N 1
ATOM 2322 C CA . PRO B 1 77 ? 8.391 16.75 -20.5 1 66.69 77 PRO B CA 1
ATOM 2323 C C . PRO B 1 77 ? 9.414 15.648 -20.766 1 66.69 77 PRO B C 1
ATOM 2325 O O . PRO B 1 77 ? 9.055 14.586 -21.281 1 66.69 77 PRO B O 1
ATOM 2328 N N . SER B 1 78 ? 10.633 16.031 -20.5 1 61.12 78 SER B N 1
ATOM 2329 C CA . SER B 1 78 ? 11.641 15.016 -20.766 1 61.12 78 SER B CA 1
ATOM 2330 C C . SER B 1 78 ? 11.453 13.797 -19.875 1 61.12 78 SER B C 1
ATOM 2332 O O . SER B 1 78 ? 11.977 12.719 -20.156 1 61.12 78 SER B O 1
ATOM 2334 N N . TYR B 1 79 ? 10.914 14.07 -18.688 1 50.75 79 TYR B N 1
ATOM 2335 C CA . TYR B 1 79 ? 10.578 12.953 -17.828 1 50.75 79 TYR B CA 1
ATOM 2336 C C . TYR B 1 79 ? 9.516 12.062 -18.453 1 50.75 79 TYR B C 1
ATOM 2338 O O . TYR B 1 79 ? 9.266 10.945 -18 1 50.75 79 TYR B O 1
ATOM 2346 N N . GLY B 1 80 ? 8.711 12.469 -19.172 1 45.03 80 GLY B N 1
ATOM 2347 C CA . GLY B 1 80 ? 7.848 11.547 -19.891 1 45.03 80 GLY B CA 1
ATOM 2348 C C . GLY B 1 80 ? 8.602 10.375 -20.5 1 45.03 80 GLY B C 1
ATOM 2349 O O . GLY B 1 80 ? 7.984 9.406 -20.953 1 45.03 80 GLY B O 1
ATOM 2350 N N . GLU B 1 81 ? 9.594 10.641 -21.078 1 39.06 81 GLU B N 1
ATOM 2351 C CA . GLU B 1 81 ? 10.414 9.5 -21.469 1 39.06 81 GLU B CA 1
ATOM 2352 C C . GLU B 1 81 ? 10.82 8.656 -20.266 1 39.06 81 GLU B C 1
ATOM 2354 O O . GLU B 1 81 ? 10.836 9.148 -19.141 1 39.06 81 GLU B O 1
ATOM 2359 N N . ALA B 1 82 ? 10.977 7.312 -20.141 1 37.22 82 ALA B N 1
ATOM 2360 C CA . ALA B 1 82 ? 11.227 6.379 -19.047 1 37.22 82 ALA B CA 1
ATOM 2361 C C . ALA B 1 82 ? 12.125 7.004 -17.984 1 37.22 82 ALA B C 1
ATOM 2363 O O . ALA B 1 82 ? 13.352 7 -18.125 1 37.22 82 ALA B O 1
ATOM 2364 N N . ILE B 1 83 ? 12.109 8.305 -17.609 1 34.53 83 ILE B N 1
ATOM 2365 C CA . ILE B 1 83 ? 13.156 9.023 -16.891 1 34.53 83 ILE B CA 1
ATOM 2366 C C . ILE B 1 83 ? 13.414 8.352 -15.555 1 34.53 83 ILE B C 1
ATOM 2368 O O . ILE B 1 83 ? 12.484 8.117 -14.773 1 34.53 83 ILE B O 1
ATOM 2372 N N . GLU B 1 84 ? 14.43 7.75 -15.266 1 35.25 84 GLU B N 1
ATOM 2373 C CA . GLU B 1 84 ? 15.164 7.289 -14.094 1 35.25 84 GLU B CA 1
ATOM 2374 C C . GLU B 1 84 ? 15.133 8.336 -12.984 1 35.25 84 GLU B C 1
ATOM 2376 O O . GLU B 1 84 ? 15.875 9.32 -13.031 1 35.25 84 GLU B O 1
ATOM 2381 N N . VAL B 1 85 ? 14.062 9.023 -12.617 1 36.38 85 VAL B N 1
ATOM 2382 C CA . VAL B 1 85 ? 14.195 9.844 -11.414 1 36.38 85 VAL B CA 1
ATOM 2383 C C . VAL B 1 85 ? 15.18 9.195 -10.445 1 36.38 85 VAL B C 1
ATOM 2385 O O . VAL B 1 85 ? 15.109 7.984 -10.203 1 36.38 85 VAL B O 1
ATOM 2388 N N . PRO B 1 86 ? 16.25 9.742 -10.359 1 36.41 86 PRO B N 1
ATOM 2389 C CA . PRO B 1 86 ? 17.109 9.219 -9.297 1 36.41 86 PRO B CA 1
ATOM 2390 C C . PRO B 1 86 ? 16.328 8.938 -8.008 1 36.41 86 PRO B C 1
ATOM 2392 O O . PRO B 1 86 ? 15.711 9.844 -7.449 1 36.41 86 PRO B O 1
ATOM 2395 N N . MET B 1 87 ? 15.484 8.047 -7.992 1 40.88 87 MET B N 1
ATOM 2396 C CA . MET B 1 87 ? 14.773 7.68 -6.773 1 40.88 87 MET B CA 1
ATOM 2397 C C . MET B 1 87 ? 15.734 7.598 -5.59 1 40.88 87 MET B C 1
ATOM 2399 O O . MET B 1 87 ? 16.75 6.91 -5.656 1 40.88 87 MET B O 1
ATOM 2403 N N . SER B 1 88 ? 15.914 8.766 -4.902 1 45.69 88 SER B N 1
ATOM 2404 C CA . SER B 1 88 ? 16.594 8.656 -3.615 1 45.69 88 SER B CA 1
ATOM 2405 C C . SER B 1 88 ? 16.266 7.34 -2.922 1 45.69 88 SER B C 1
ATOM 2407 O O . SER B 1 88 ? 15.273 6.695 -3.242 1 45.69 88 SER B O 1
ATOM 2409 N N . SER B 1 89 ? 17.188 6.84 -2.268 1 54 89 SER B N 1
ATOM 2410 C CA . SER B 1 89 ? 16.984 5.645 -1.456 1 54 89 SER B CA 1
ATOM 2411 C C . SER B 1 89 ? 15.68 5.723 -0.681 1 54 89 SER B C 1
ATOM 2413 O O . SER B 1 89 ? 15.391 6.73 -0.038 1 54 89 SER B O 1
ATOM 2415 N N . PRO B 1 90 ? 14.656 5.023 -1.149 1 62.22 90 PRO B N 1
ATOM 2416 C CA . PRO B 1 90 ? 13.383 5.086 -0.43 1 62.22 90 PRO B CA 1
ATOM 2417 C C . PRO B 1 90 ? 13.562 5.109 1.086 1 62.22 90 PRO B C 1
ATOM 2419 O O . PRO B 1 90 ? 14.484 4.48 1.611 1 62.22 90 PRO B O 1
ATOM 2422 N N . ASN B 1 91 ? 12.914 6.117 1.675 1 76 91 ASN B N 1
ATOM 2423 C CA . ASN B 1 91 ? 12.875 6.148 3.133 1 76 91 ASN B CA 1
ATOM 2424 C C . ASN B 1 91 ? 12.25 4.879 3.707 1 76 91 ASN B C 1
ATOM 2426 O O . ASN B 1 91 ? 11.234 4.406 3.203 1 76 91 ASN B O 1
ATOM 2430 N N . ARG B 1 92 ? 12.945 4.266 4.59 1 84.62 92 ARG B N 1
ATOM 2431 C CA . ARG B 1 92 ? 12.422 3.105 5.305 1 84.62 92 ARG B CA 1
ATOM 2432 C C . ARG B 1 92 ? 11.469 3.531 6.41 1 84.62 92 ARG B C 1
ATOM 2434 O O . ARG B 1 92 ? 11.773 4.43 7.195 1 84.62 92 ARG B O 1
ATOM 2441 N N . ILE B 1 93 ? 10.312 2.969 6.297 1 91.5 93 ILE B N 1
ATOM 2442 C CA . ILE B 1 93 ? 9.266 3.271 7.266 1 91.5 93 ILE B CA 1
ATOM 2443 C C . ILE B 1 93 ? 9.203 2.168 8.32 1 91.5 93 ILE B C 1
ATOM 2445 O O . ILE B 1 93 ? 9.031 0.993 7.988 1 91.5 93 ILE B O 1
ATOM 2449 N N . PRO B 1 94 ? 9.438 2.506 9.609 1 88.06 94 PRO B N 1
ATOM 2450 C CA . PRO B 1 94 ? 9.297 1.469 10.633 1 88.06 94 PRO B CA 1
ATOM 2451 C C . PRO B 1 94 ? 7.871 0.952 10.773 1 88.06 94 PRO B C 1
ATOM 2453 O O . PRO B 1 94 ? 6.934 1.745 10.891 1 88.06 94 PRO B O 1
ATOM 2456 N N . LEU B 1 95 ? 7.711 -0.319 10.672 1 91.44 95 LEU B N 1
ATOM 2457 C CA . LEU B 1 95 ? 6.441 -0.994 10.906 1 91.44 95 LEU B CA 1
ATOM 2458 C C . LEU B 1 95 ? 6.336 -1.469 12.352 1 91.44 95 LEU B C 1
ATOM 2460 O O . LEU B 1 95 ? 7.168 -2.254 12.812 1 91.44 95 LEU B O 1
ATOM 2464 N N . VAL B 1 96 ? 5.27 -0.922 13.008 1 86.44 96 VAL B N 1
ATOM 2465 C CA . VAL B 1 96 ? 5.105 -1.282 14.414 1 86.44 96 VAL B CA 1
ATOM 2466 C C . VAL B 1 96 ? 3.834 -2.107 14.594 1 86.44 96 VAL B C 1
ATOM 2468 O O . VAL B 1 96 ? 2.834 -1.875 13.914 1 86.44 96 VAL B O 1
ATOM 2471 N N . GLY B 1 97 ? 3.84 -3.07 15.398 1 80.88 97 GLY B N 1
ATOM 2472 C CA . GLY B 1 97 ? 2.701 -3.943 15.641 1 80.88 97 GLY B CA 1
ATOM 2473 C C . GLY B 1 97 ? 1.666 -3.336 16.562 1 80.88 97 GLY B C 1
ATOM 2474 O O . GLY B 1 97 ? 0.505 -3.75 16.562 1 80.88 97 GLY B O 1
ATOM 2475 N N . THR B 1 98 ? 2.066 -2.592 17.5 1 71.19 98 THR B N 1
ATOM 2476 C CA . THR B 1 98 ? 1.148 -1.99 18.453 1 71.19 98 THR B CA 1
ATOM 2477 C C . THR B 1 98 ? 1.596 -0.579 18.828 1 71.19 98 THR B C 1
ATOM 2479 O O . THR B 1 98 ? 2.793 -0.286 18.844 1 71.19 98 THR B O 1
ATOM 2482 N N . ILE B 1 99 ? 0.547 0.208 18.859 1 69.75 99 ILE B N 1
ATOM 2483 C CA . ILE B 1 99 ? 0.826 1.536 19.391 1 69.75 99 ILE B CA 1
ATOM 2484 C C . ILE B 1 99 ? 0.822 1.488 20.922 1 69.75 99 ILE B C 1
ATOM 2486 O O . ILE B 1 99 ? -0.164 1.072 21.531 1 69.75 99 ILE B O 1
ATOM 2490 N N . CYS B 1 100 ? 2.053 1.705 21.578 1 62.81 100 CYS B N 1
ATOM 2491 C CA . CYS B 1 100 ? 2.08 1.554 23.031 1 62.81 100 CYS B CA 1
ATOM 2492 C C . CYS B 1 100 ? 2.426 2.873 23.703 1 62.81 100 CYS B C 1
ATOM 2494 O O . CYS B 1 100 ? 3.061 3.74 23.109 1 62.81 100 CYS B O 1
ATOM 2496 N N . ALA B 1 101 ? 1.834 3.205 24.828 1 59.84 101 ALA B N 1
ATOM 2497 C CA . ALA B 1 101 ? 1.984 4.387 25.672 1 59.84 101 ALA B CA 1
ATOM 2498 C C . ALA B 1 101 ? 3.412 4.508 26.203 1 59.84 101 ALA B C 1
ATOM 2500 O O . ALA B 1 101 ? 3.961 5.609 26.281 1 59.84 101 ALA B O 1
ATOM 2501 N N . GLY B 1 102 ? 3.984 3.486 26.656 1 54.69 102 GLY B N 1
ATOM 2502 C CA . GLY B 1 102 ? 5.141 3.592 27.531 1 54.69 102 GLY B CA 1
ATOM 2503 C C . GLY B 1 102 ? 6.422 3.912 26.781 1 54.69 102 GLY B C 1
ATOM 2504 O O . GLY B 1 102 ? 7.129 4.859 27.141 1 54.69 102 GLY B O 1
ATOM 2505 N N . ASP B 1 103 ? 6.852 3.121 25.984 1 54.88 103 ASP B N 1
ATOM 2506 C CA . ASP B 1 103 ? 8.195 3.176 25.422 1 54.88 103 ASP B CA 1
ATOM 2507 C C . ASP B 1 103 ? 8.227 4.012 24.156 1 54.88 103 ASP B C 1
ATOM 2509 O O . ASP B 1 103 ? 9.305 4.316 23.625 1 54.88 103 ASP B O 1
ATOM 2513 N N . GLY B 1 104 ? 7.207 4.684 23.906 1 63.78 104 GLY B N 1
ATOM 2514 C CA . GLY B 1 104 ? 7.133 5.445 22.672 1 63.78 104 GLY B CA 1
ATOM 2515 C C . GLY B 1 104 ? 6.746 4.605 21.469 1 63.78 104 GLY B C 1
ATOM 2516 O O . GLY B 1 104 ? 6.973 3.393 21.453 1 63.78 104 GLY B O 1
ATOM 2517 N N . LEU B 1 105 ? 5.992 5.066 20.688 1 66.06 105 LEU B N 1
ATOM 2518 C CA . L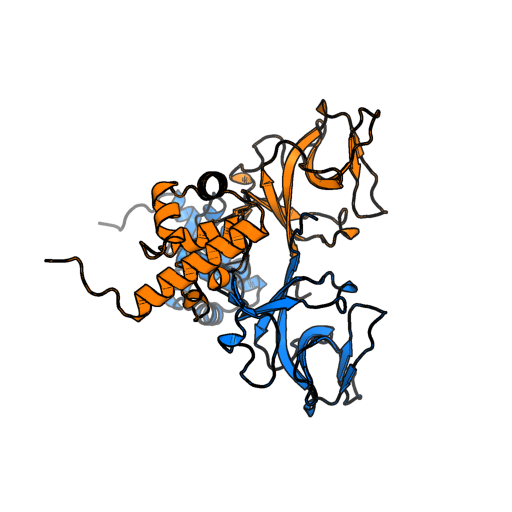EU B 1 105 ? 5.465 4.422 19.5 1 66.06 105 LEU B CA 1
ATOM 2519 C C . LEU B 1 105 ? 6.582 3.758 18.688 1 66.06 105 LEU B C 1
ATOM 2521 O O . LEU B 1 105 ? 6.41 2.646 18.188 1 66.06 105 LEU B O 1
ATOM 2525 N N . LEU B 1 106 ? 7.742 4.434 18.75 1 66.25 106 LEU B N 1
ATOM 2526 C CA . LEU B 1 106 ? 8.805 3.984 17.859 1 66.25 106 LEU B CA 1
ATOM 2527 C C . LEU B 1 106 ? 9.984 3.436 18.641 1 66.25 106 LEU B C 1
ATOM 2529 O O . LEU B 1 106 ? 11.125 3.479 18.172 1 66.25 106 LEU B O 1
ATOM 2533 N N . ALA B 1 107 ? 9.609 2.904 19.766 1 64 107 ALA B N 1
ATOM 2534 C CA . ALA B 1 107 ? 10.664 2.162 20.469 1 64 107 ALA B CA 1
ATOM 2535 C C . ALA B 1 107 ? 11.086 0.931 19.656 1 64 107 ALA B C 1
ATOM 2537 O O . ALA B 1 107 ? 10.25 0.274 19.031 1 64 107 ALA B O 1
ATOM 2538 N N . ASP B 1 108 ? 12.305 0.733 19.578 1 62.28 108 ASP B N 1
ATOM 2539 C CA . ASP B 1 108 ? 12.906 -0.333 18.766 1 62.28 108 ASP B CA 1
ATOM 2540 C C . ASP B 1 108 ? 12.188 -1.662 19.016 1 62.28 108 ASP B C 1
ATOM 2542 O O . ASP B 1 108 ? 12.008 -2.449 18.078 1 62.28 108 ASP B O 1
ATOM 2546 N N . GLN B 1 109 ? 11.797 -1.792 20.234 1 63.72 109 GLN B N 1
ATOM 2547 C CA . GLN B 1 109 ? 11.172 -3.059 20.594 1 63.72 109 GLN B CA 1
ATOM 2548 C C . GLN B 1 109 ? 9.82 -3.221 19.891 1 63.72 109 GLN B C 1
ATOM 2550 O O . GLN B 1 109 ? 9.328 -4.34 19.75 1 63.72 109 GLN B O 1
ATOM 2555 N N . ASN B 1 110 ? 9.305 -2.125 19.422 1 71.88 110 ASN B N 1
ATOM 2556 C CA . ASN B 1 110 ? 7.98 -2.16 18.828 1 71.88 110 ASN B CA 1
ATOM 2557 C C . ASN B 1 110 ? 8.055 -2.266 17.297 1 71.88 110 ASN B C 1
ATOM 2559 O O . ASN B 1 110 ? 7.039 -2.504 16.641 1 71.88 110 ASN B O 1
ATOM 2563 N N . ILE B 1 111 ? 9.258 -2.164 16.812 1 77.44 111 ILE B N 1
ATOM 2564 C CA . ILE B 1 111 ? 9.406 -2.162 15.367 1 77.44 111 ILE B CA 1
ATOM 2565 C C . ILE B 1 111 ? 9.531 -3.598 14.859 1 77.44 111 ILE B C 1
ATOM 2567 O O . ILE B 1 111 ? 10.438 -4.332 15.266 1 77.44 111 ILE B O 1
ATOM 2571 N N . GLU B 1 112 ? 8.625 -3.998 14.055 1 80.94 112 GLU B N 1
ATOM 2572 C CA . GLU B 1 112 ? 8.633 -5.332 13.469 1 80.94 112 GLU B CA 1
ATOM 2573 C C . GLU B 1 112 ? 9.594 -5.41 12.289 1 80.94 112 GLU B C 1
ATOM 2575 O O . GLU B 1 112 ? 10.359 -6.371 12.164 1 80.94 112 GLU B O 1
ATOM 2580 N N . GLU B 1 113 ? 9.547 -4.516 11.398 1 80.62 113 GLU B N 1
ATOM 2581 C CA . GLU B 1 113 ? 10.375 -4.414 10.203 1 80.62 113 GLU B CA 1
ATOM 2582 C C . GLU B 1 113 ? 10.281 -3.02 9.586 1 80.62 113 GLU B C 1
ATOM 2584 O O . GLU B 1 113 ? 9.484 -2.189 10.031 1 80.62 113 GLU B O 1
ATOM 2589 N N . TYR B 1 114 ? 11.18 -2.818 8.68 1 84.75 114 TYR B N 1
ATOM 2590 C CA . TYR B 1 114 ? 11.109 -1.597 7.883 1 84.75 114 TYR B CA 1
ATOM 2591 C C . TYR B 1 114 ? 10.508 -1.875 6.512 1 84.75 114 TYR B C 1
ATOM 2593 O O . TYR B 1 114 ? 10.828 -2.885 5.879 1 84.75 114 TYR B O 1
ATOM 2601 N N . ILE B 1 115 ? 9.609 -1.001 6.137 1 90.06 115 ILE B N 1
ATOM 2602 C CA . ILE B 1 115 ? 8.922 -1.178 4.867 1 90.06 115 ILE B CA 1
ATOM 2603 C C . ILE B 1 115 ? 9 0.112 4.051 1 90.06 115 ILE B C 1
ATOM 2605 O O . ILE B 1 115 ? 9.562 1.109 4.512 1 90.06 115 ILE B O 1
ATOM 2609 N N . TYR B 1 116 ? 8.453 0.013 2.799 1 90.12 116 TYR B N 1
ATOM 2610 C CA . TYR B 1 116 ? 8.508 1.178 1.922 1 90.12 116 TYR B CA 1
ATOM 2611 C C . TYR B 1 116 ? 7.121 1.771 1.713 1 90.12 116 TYR B C 1
ATOM 2613 O O . TYR B 1 116 ? 6.121 1.051 1.734 1 90.12 116 TYR B O 1
ATOM 2621 N N . TYR B 1 117 ? 7.145 3.076 1.661 1 93.12 117 TYR B N 1
ATOM 2622 C CA . TYR B 1 117 ? 5.965 3.781 1.173 1 93.12 117 TYR B CA 1
ATOM 2623 C C . TYR B 1 117 ? 5.93 3.795 -0.351 1 93.12 117 TYR B C 1
ATOM 2625 O O . TYR B 1 117 ? 6.949 4.035 -1 1 93.12 117 TYR B O 1
ATOM 2633 N N . PRO B 1 118 ? 4.785 3.461 -0.964 1 91.38 118 PRO B N 1
ATOM 2634 C CA . PRO B 1 118 ? 4.746 3.275 -2.416 1 91.38 118 PRO B CA 1
ATOM 2635 C C . PRO B 1 118 ? 5.223 4.508 -3.182 1 91.38 118 PRO B C 1
ATOM 2637 O O . PRO B 1 118 ? 5.836 4.383 -4.246 1 91.38 118 PRO B O 1
ATOM 2640 N N . PHE B 1 119 ? 5.02 5.672 -2.619 1 86.75 119 PHE B N 1
ATOM 2641 C CA . PHE B 1 119 ? 5.203 6.891 -3.398 1 86.75 119 PHE B CA 1
ATOM 2642 C C . PHE B 1 119 ? 6.41 7.676 -2.896 1 86.75 119 PHE B C 1
ATOM 2644 O O . PHE B 1 119 ? 6.285 8.508 -1.993 1 86.75 119 PHE B O 1
ATOM 2651 N N . PRO B 1 120 ? 7.527 7.559 -3.584 1 75.25 120 PRO B N 1
ATOM 2652 C CA . PRO B 1 120 ? 8.742 8.227 -3.109 1 75.25 120 PRO B CA 1
ATOM 2653 C C . PRO B 1 120 ? 8.672 9.742 -3.238 1 75.25 120 PRO B C 1
ATOM 2655 O O . PRO B 1 120 ? 9.359 10.461 -2.506 1 75.25 120 PRO B O 1
ATOM 2658 N N . ASN B 1 121 ? 7.84 10.18 -4.102 1 72.56 121 ASN B N 1
ATOM 2659 C CA . ASN B 1 121 ? 7.836 11.609 -4.402 1 72.56 121 ASN B CA 1
ATOM 2660 C C . ASN B 1 121 ? 6.719 12.328 -3.658 1 72.56 121 ASN B C 1
ATOM 2662 O O . ASN B 1 121 ? 6.441 13.5 -3.932 1 72.56 121 ASN B O 1
ATOM 2666 N N . LYS B 1 122 ? 6.023 11.656 -2.816 1 79 122 LYS B N 1
ATOM 2667 C CA . LYS B 1 122 ? 4.977 12.258 -1.994 1 79 122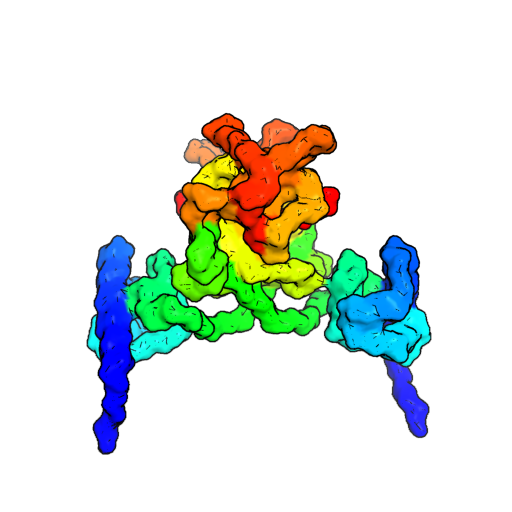 LYS B CA 1
ATOM 2668 C C . LYS B 1 122 ? 5.43 12.398 -0.544 1 79 122 LYS B C 1
ATOM 2670 O O . LYS B 1 122 ? 6.512 11.93 -0.177 1 79 122 LYS B O 1
ATOM 2675 N N . ARG B 1 123 ? 4.562 13.234 0.161 1 83.75 123 ARG B N 1
ATOM 2676 C CA . ARG B 1 123 ? 4.797 13.297 1.601 1 83.75 123 ARG B CA 1
ATOM 2677 C C . ARG B 1 123 ? 4.93 11.898 2.195 1 83.75 123 ARG B C 1
ATOM 2679 O O . ARG B 1 123 ? 4.133 11.008 1.891 1 83.75 123 ARG B O 1
ATOM 2686 N N . GLN B 1 124 ? 6.02 11.734 2.973 1 88.38 124 GLN B N 1
ATOM 2687 C CA . GLN B 1 124 ? 6.324 10.398 3.49 1 88.38 124 GLN B CA 1
ATOM 2688 C C . GLN B 1 124 ? 5.711 10.195 4.871 1 88.38 124 GLN B C 1
ATOM 2690 O O . GLN B 1 124 ? 5.711 11.109 5.699 1 88.38 124 GLN B O 1
ATOM 2695 N N . PRO B 1 125 ? 5.191 9.016 5.062 1 92.88 125 PRO B N 1
ATOM 2696 C CA . PRO B 1 125 ? 4.777 8.688 6.43 1 92.88 125 PRO B CA 1
ATOM 2697 C C . PRO B 1 125 ? 5.961 8.531 7.383 1 92.88 125 PRO B C 1
ATOM 2699 O O . PRO B 1 125 ? 7.098 8.352 6.938 1 92.88 125 PRO B O 1
ATOM 2702 N N . ASP B 1 126 ? 5.629 8.68 8.68 1 90.81 126 ASP B N 1
ATOM 2703 C CA . ASP B 1 126 ? 6.676 8.547 9.688 1 90.81 126 ASP B CA 1
ATOM 2704 C C . ASP B 1 126 ? 6.746 7.121 10.227 1 90.81 126 ASP B C 1
ATOM 2706 O O . ASP B 1 126 ? 7.816 6.656 10.633 1 90.81 126 ASP B O 1
ATOM 2710 N N . PHE B 1 127 ? 5.68 6.441 10.227 1 91.06 127 PHE B N 1
ATOM 2711 C CA . PHE B 1 127 ? 5.637 5.055 10.68 1 91.06 127 PHE B CA 1
ATOM 2712 C C . PHE B 1 127 ? 4.43 4.332 10.102 1 91.06 127 PHE B C 1
ATOM 2714 O O . PHE B 1 127 ? 3.574 4.953 9.461 1 91.06 127 PHE B O 1
ATOM 2721 N N . ALA B 1 128 ? 4.449 3.023 10.219 1 94.38 128 ALA B N 1
ATOM 2722 C CA . ALA B 1 128 ? 3.33 2.186 9.805 1 94.38 128 ALA B CA 1
ATOM 2723 C C . ALA B 1 128 ? 2.896 1.247 10.922 1 94.38 128 ALA B C 1
ATOM 2725 O O . ALA B 1 128 ? 3.691 0.917 11.805 1 94.38 128 ALA B O 1
ATOM 2726 N N . LEU B 1 129 ? 1.59 0.938 10.852 1 93.12 129 LEU B N 1
ATOM 2727 C CA . LEU B 1 129 ? 1.007 0.055 11.852 1 93.12 129 LEU B CA 1
ATOM 2728 C C . LEU B 1 129 ? 0.449 -1.209 11.211 1 93.12 129 LEU B C 1
ATOM 2730 O O . LEU B 1 129 ? -0.208 -1.142 10.164 1 93.12 129 LEU B O 1
ATOM 2734 N N . ARG B 1 130 ? 0.772 -2.281 11.836 1 92 130 ARG B N 1
ATOM 2735 C CA . ARG B 1 130 ? 0.025 -3.482 11.477 1 92 130 ARG B CA 1
ATOM 2736 C C . ARG B 1 130 ? -1.303 -3.543 12.227 1 92 130 ARG B C 1
ATOM 2738 O O . ARG B 1 130 ? -1.324 -3.617 13.453 1 92 130 ARG B O 1
ATOM 2745 N N . VAL B 1 131 ? -2.334 -3.578 11.5 1 93.5 131 VAL B N 1
ATOM 2746 C CA . VAL B 1 131 ? -3.668 -3.477 12.078 1 93.5 131 VAL B CA 1
ATOM 2747 C C . VAL B 1 131 ? -4.031 -4.789 12.773 1 93.5 131 VAL B C 1
ATOM 2749 O O . VAL B 1 131 ? -3.793 -5.871 12.234 1 93.5 131 VAL B O 1
ATOM 2752 N N . LYS B 1 132 ? -4.523 -4.609 13.945 1 90.12 132 LYS B N 1
ATOM 2753 C CA . LYS B 1 132 ? -5.051 -5.742 14.695 1 90.12 132 LYS B CA 1
ATOM 2754 C C . LYS B 1 132 ? -6.539 -5.566 14.984 1 90.12 132 LYS B C 1
ATOM 2756 O O . LYS B 1 132 ? -6.938 -4.613 15.656 1 90.12 132 LYS B O 1
ATOM 2761 N N . GLY B 1 133 ? -7.316 -6.52 14.359 1 91.88 133 GLY B N 1
ATOM 2762 C CA . GLY B 1 133 ? -8.742 -6.48 14.625 1 91.88 133 GLY B CA 1
ATOM 2763 C C . GLY B 1 133 ? -9.555 -5.949 13.453 1 91.88 133 GLY B C 1
ATOM 2764 O O . GLY B 1 133 ? -9 -5.648 12.398 1 91.88 133 GLY B O 1
ATOM 2765 N N . ASP B 1 134 ? -10.914 -5.785 13.727 1 95 134 ASP B N 1
ATOM 2766 C CA . ASP B 1 134 ? -11.836 -5.52 12.625 1 95 134 ASP B CA 1
ATOM 2767 C C . ASP B 1 134 ? -12.57 -4.195 12.828 1 95 134 ASP B C 1
ATOM 2769 O O . ASP B 1 134 ? -13.602 -3.949 12.211 1 95 134 ASP B O 1
ATOM 2773 N N . SER B 1 135 ? -12.031 -3.385 13.648 1 96.19 135 SER B N 1
ATOM 2774 C CA . SER B 1 135 ? -12.781 -2.197 14.039 1 96.19 135 SER B CA 1
ATOM 2775 C C . SER B 1 135 ? -12.891 -1.207 12.883 1 96.19 135 SER B C 1
ATOM 2777 O O . SER B 1 135 ? -13.758 -0.332 12.891 1 96.19 135 SER B O 1
ATOM 2779 N N . MET B 1 136 ? -12.094 -1.362 11.891 1 96.38 136 MET B N 1
ATOM 2780 C CA . MET B 1 136 ? -12.062 -0.359 10.828 1 96.38 136 MET B CA 1
ATOM 2781 C C . MET B 1 136 ? -12.414 -0.979 9.484 1 96.38 136 MET B C 1
ATOM 2783 O O . MET B 1 136 ? -12.125 -0.404 8.43 1 96.38 136 MET B O 1
ATOM 2787 N N . ILE B 1 137 ? -13.117 -2.057 9.43 1 95.5 137 ILE B N 1
ATOM 2788 C CA . ILE B 1 137 ? -13.398 -2.791 8.203 1 95.5 137 ILE B CA 1
ATOM 2789 C C . ILE B 1 137 ? -14.242 -1.927 7.266 1 95.5 137 ILE B C 1
ATOM 2791 O O . ILE B 1 137 ? -14.133 -2.041 6.043 1 95.5 137 ILE B O 1
ATOM 2795 N N . GLY B 1 138 ? -15.062 -1.045 7.789 1 94.69 138 GLY B N 1
ATOM 2796 C CA . GLY B 1 138 ? -15.875 -0.16 6.969 1 94.69 138 GLY B CA 1
ATOM 2797 C C . GLY B 1 138 ? -15.055 0.854 6.191 1 94.69 138 GLY B C 1
ATOM 2798 O O . GLY B 1 138 ? -15.539 1.435 5.219 1 94.69 138 GLY B O 1
ATOM 2799 N N . ALA B 1 139 ? -13.852 1.075 6.613 1 93.94 139 ALA B N 1
ATOM 2800 C CA . ALA B 1 139 ? -12.93 1.975 5.914 1 93.94 139 ALA B CA 1
ATOM 2801 C C . ALA B 1 139 ? -12.016 1.202 4.973 1 93.94 139 ALA B C 1
ATOM 2803 O O . ALA B 1 139 ? -11.086 1.771 4.395 1 93.94 139 ALA B O 1
ATOM 2804 N N . GLY B 1 140 ? -12.242 -0.077 4.938 1 93.5 140 GLY B N 1
ATOM 2805 C CA . GLY B 1 140 ? -11.406 -0.909 4.086 1 93.5 140 GLY B CA 1
ATOM 2806 C C . GLY B 1 140 ? -10.133 -1.374 4.766 1 93.5 140 GLY B C 1
ATOM 2807 O O . GLY B 1 140 ? -9.234 -1.92 4.117 1 93.5 140 GLY B O 1
ATOM 2808 N N . ILE B 1 141 ? -10.016 -1.121 5.949 1 95.31 141 ILE B N 1
ATOM 2809 C CA . ILE B 1 141 ? -8.844 -1.531 6.715 1 95.31 141 ILE B CA 1
ATOM 2810 C C . ILE B 1 141 ? -9.141 -2.832 7.457 1 95.31 141 ILE B C 1
ATOM 2812 O O . ILE B 1 141 ? -9.914 -2.844 8.414 1 95.31 141 ILE B O 1
ATOM 2816 N N . ASN B 1 142 ? -8.445 -3.914 7.031 1 94.31 142 ASN B N 1
ATOM 2817 C CA . ASN B 1 142 ? -8.711 -5.238 7.586 1 94.31 142 ASN B CA 1
ATOM 2818 C C . ASN B 1 142 ? -7.605 -5.672 8.547 1 94.31 142 ASN B C 1
ATOM 2820 O O . ASN B 1 142 ? -6.543 -5.051 8.594 1 94.31 142 ASN B O 1
ATOM 2824 N N . ASN B 1 143 ? -7.992 -6.695 9.305 1 93.69 143 ASN B N 1
ATOM 2825 C CA . ASN B 1 143 ? -6.98 -7.301 10.164 1 93.69 143 ASN B CA 1
ATOM 2826 C C . ASN B 1 143 ? -5.738 -7.703 9.375 1 93.69 143 ASN B C 1
ATOM 2828 O O . ASN B 1 143 ? -5.848 -8.305 8.305 1 93.69 143 ASN B O 1
ATOM 2832 N N . GLY B 1 144 ? -4.527 -7.262 9.859 1 92.62 144 GLY B N 1
ATOM 2833 C CA . GLY B 1 144 ? -3.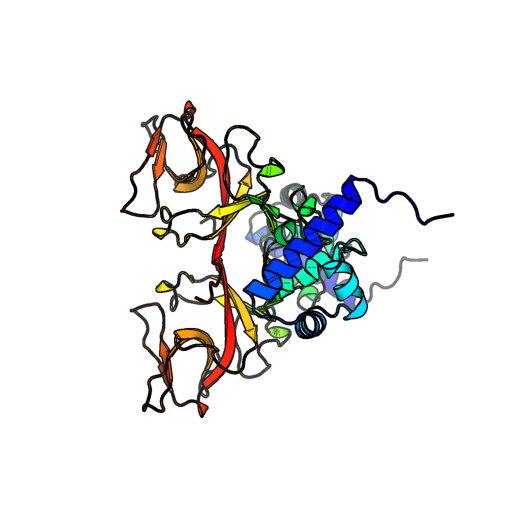271 -7.617 9.227 1 92.62 144 GLY B CA 1
ATOM 2834 C C . GLY B 1 144 ? -2.803 -6.594 8.211 1 92.62 144 GLY B C 1
ATOM 2835 O O . GLY B 1 144 ? -1.643 -6.609 7.793 1 92.62 144 GLY B O 1
ATOM 2836 N N . ASP B 1 145 ? -3.682 -5.699 7.832 1 94.88 145 ASP B N 1
ATOM 2837 C CA . ASP B 1 145 ? -3.303 -4.652 6.887 1 94.88 145 ASP B CA 1
ATOM 2838 C C . ASP B 1 145 ? -2.246 -3.725 7.484 1 94.88 145 ASP B C 1
ATOM 2840 O O . ASP B 1 145 ? -1.995 -3.762 8.695 1 94.88 145 ASP B O 1
ATOM 2844 N N . ILE B 1 146 ? -1.605 -3.014 6.574 1 95.69 146 ILE B N 1
ATOM 2845 C CA . ILE B 1 146 ? -0.597 -2.041 6.98 1 95.69 146 ILE B CA 1
ATOM 2846 C C . ILE B 1 146 ? -1.135 -0.626 6.777 1 95.69 146 ILE B C 1
ATOM 2848 O O . ILE B 1 146 ? -1.542 -0.262 5.672 1 95.69 146 ILE B O 1
ATOM 2852 N N . VAL B 1 147 ? -1.167 0.12 7.824 1 96.31 147 VAL B N 1
ATOM 2853 C CA . VAL B 1 147 ? -1.633 1.501 7.75 1 96.31 147 VAL B CA 1
ATOM 2854 C C . VAL B 1 147 ? -0.449 2.455 7.902 1 96.31 147 VAL B C 1
ATOM 2856 O O . VAL B 1 147 ? 0.343 2.328 8.836 1 96.31 147 VAL B O 1
ATOM 2859 N N . TYR B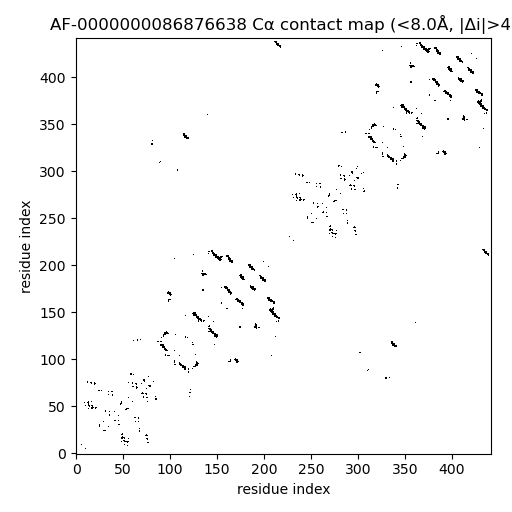 1 148 ? -0.281 3.387 6.98 1 95.88 148 TYR B N 1
ATOM 2860 C CA . TYR B 1 148 ? 0.787 4.379 7.012 1 95.88 148 TYR B CA 1
ATOM 2861 C C . TYR B 1 148 ? 0.333 5.645 7.723 1 95.88 148 TYR B C 1
ATOM 2863 O O . TYR B 1 148 ? -0.755 6.16 7.457 1 95.88 148 TYR B O 1
ATOM 2871 N N . MET B 1 149 ? 1.229 6.145 8.617 1 94.62 149 MET B N 1
ATOM 2872 C CA . MET B 1 149 ? 0.846 7.238 9.508 1 94.62 149 MET B CA 1
ATOM 2873 C C . MET B 1 149 ? 1.857 8.375 9.438 1 94.62 149 MET B C 1
ATOM 2875 O O . MET B 1 149 ? 3.064 8.141 9.367 1 94.62 149 MET B O 1
ATOM 2879 N N . LYS B 1 150 ? 1.307 9.516 9.508 1 92.94 150 LYS B N 1
ATOM 2880 C CA . LYS B 1 150 ? 2.111 10.703 9.766 1 92.94 150 LYS B CA 1
ATOM 2881 C C . LYS B 1 150 ? 2 11.133 11.227 1 92.94 150 LYS B C 1
ATOM 2883 O O . LYS B 1 150 ? 0.896 11.297 11.75 1 92.94 150 LYS B O 1
ATOM 2888 N N . LYS B 1 151 ? 3.178 11.234 11.844 1 90.69 151 LYS B N 1
ATOM 2889 C CA . LYS B 1 151 ? 3.154 11.688 13.227 1 90.69 151 LYS B CA 1
ATOM 2890 C C . LYS B 1 151 ? 2.426 13.023 13.359 1 90.69 151 LYS B C 1
ATOM 2892 O O . LYS B 1 151 ? 2.648 13.938 12.562 1 90.69 151 LYS B O 1
ATOM 2897 N N . SER B 1 152 ? 1.504 13.062 14.25 1 91.12 152 SER B N 1
ATOM 2898 C CA . SER B 1 152 ? 0.728 14.258 14.555 1 91.12 152 SER B CA 1
ATOM 2899 C C . SER B 1 152 ? 0.165 14.211 15.969 1 91.12 152 SER B C 1
ATOM 2901 O O . SER B 1 152 ? -0.124 13.133 16.484 1 91.12 152 SER B O 1
ATOM 2903 N N . SER B 1 153 ? 0.06 15.312 16.547 1 90.88 153 SER B N 1
ATOM 2904 C CA . SER B 1 153 ? -0.479 15.375 17.906 1 90.88 153 SER B CA 1
ATOM 2905 C C . SER B 1 153 ? -1.997 15.516 17.891 1 90.88 153 SER B C 1
ATOM 2907 O O . SER B 1 153 ? -2.648 15.383 18.922 1 90.88 153 SER B O 1
ATOM 2909 N N . TRP B 1 154 ? -2.525 15.797 16.688 1 93.56 154 TRP B N 1
ATOM 2910 C CA . TRP B 1 154 ? -3.969 15.953 16.547 1 93.56 154 TRP B CA 1
ATOM 2911 C C . TRP B 1 154 ? -4.406 15.727 15.102 1 93.56 154 TRP B C 1
ATOM 2913 O O . TRP B 1 154 ? -3.58 15.719 14.188 1 93.56 154 TRP B O 1
ATOM 2923 N N . ALA B 1 155 ? -5.707 15.461 14.93 1 94.19 155 ALA B N 1
ATOM 2924 C CA . ALA B 1 155 ? -6.258 15.32 13.586 1 94.19 155 ALA B CA 1
ATOM 2925 C C . ALA B 1 155 ? -6.23 16.656 12.836 1 94.19 155 ALA B C 1
ATOM 2927 O O . ALA B 1 155 ? -6.48 17.703 13.422 1 94.19 155 ALA B O 1
ATOM 2928 N N . GLU B 1 156 ? -5.957 16.562 11.562 1 89.75 156 GLU B N 1
ATOM 2929 C CA . GLU B 1 156 ? -5.934 17.75 10.719 1 89.75 156 GLU B CA 1
ATOM 2930 C C . GLU B 1 156 ? -7.344 18.156 10.305 1 89.75 156 GLU B C 1
ATOM 2932 O O . GLU B 1 156 ? -7.609 19.344 10.062 1 89.75 156 GLU B O 1
ATOM 2937 N N . ASN B 1 157 ? -8.242 17.25 10.195 1 91.81 157 ASN B N 1
ATOM 2938 C CA . ASN B 1 157 ? -9.625 17.5 9.82 1 91.81 157 ASN B CA 1
ATOM 2939 C C . ASN B 1 157 ? -10.586 16.625 10.625 1 91.81 157 ASN B C 1
ATOM 2941 O O . ASN B 1 157 ? -10.211 15.555 11.094 1 91.81 157 ASN B O 1
ATOM 2945 N N . ASN B 1 158 ? -11.875 17.172 10.703 1 94.75 158 ASN B N 1
ATOM 2946 C CA . ASN B 1 158 ? -12.922 16.422 11.375 1 94.75 158 ASN B CA 1
ATOM 2947 C C . ASN B 1 158 ? -13.273 15.148 10.609 1 94.75 158 ASN B C 1
ATOM 2949 O O . ASN B 1 158 ? -13.617 15.203 9.43 1 94.75 158 ASN B O 1
ATOM 2953 N N . GLY B 1 159 ? -13.109 14.07 11.242 1 95.88 159 GLY B N 1
ATOM 2954 C CA . GLY B 1 159 ? -13.414 12.805 10.586 1 95.88 159 GLY B CA 1
ATOM 2955 C C . GLY B 1 159 ? -12.18 12.07 10.102 1 95.88 159 GLY B C 1
ATOM 2956 O O . GLY B 1 159 ? -12.281 10.984 9.531 1 95.88 159 GLY B O 1
ATOM 2957 N N . GLN B 1 160 ? -11.039 12.594 10.391 1 96.19 160 GLN B N 1
ATOM 2958 C CA . GLN B 1 160 ? -9.797 11.961 9.953 1 96.19 160 GLN B CA 1
ATOM 2959 C C . GLN B 1 160 ? -9.5 10.703 10.758 1 96.19 160 GLN B C 1
ATOM 2961 O O . GLN B 1 160 ? -9.781 10.648 11.961 1 96.19 160 GLN B O 1
ATOM 2966 N N . ILE B 1 161 ? -8.992 9.703 10.109 1 96.62 161 ILE B N 1
ATOM 2967 C CA . ILE B 1 161 ? -8.562 8.5 10.812 1 96.62 161 ILE B CA 1
ATOM 2968 C C . ILE B 1 161 ? -7.258 8.773 11.555 1 96.62 161 ILE B C 1
ATOM 2970 O O . ILE B 1 161 ? -6.309 9.312 10.977 1 96.62 161 ILE B O 1
ATOM 2974 N N . VAL B 1 162 ? -7.215 8.383 12.82 1 95.94 162 VAL B N 1
ATOM 2975 C CA . VAL B 1 162 ? -6.047 8.641 13.656 1 95.94 162 VAL B CA 1
ATOM 2976 C C . VAL B 1 162 ? -5.688 7.387 14.453 1 95.94 162 VAL B C 1
ATOM 2978 O O . VAL B 1 162 ? -6.547 6.535 14.703 1 95.94 162 VAL B O 1
ATOM 2981 N N . ALA B 1 163 ? -4.438 7.23 14.766 1 94.5 163 ALA B N 1
ATOM 2982 C CA . ALA B 1 163 ? -3.969 6.367 15.844 1 94.5 163 ALA B CA 1
ATOM 2983 C C . ALA B 1 163 ? -3.898 7.133 17.172 1 94.5 163 ALA B C 1
ATOM 2985 O O . ALA B 1 163 ? -3.268 8.188 17.25 1 94.5 163 ALA B O 1
ATOM 2986 N N . ALA B 1 164 ? -4.57 6.566 18.156 1 93.31 164 ALA B N 1
ATOM 2987 C CA . ALA B 1 164 ? -4.66 7.305 19.422 1 93.31 164 ALA B CA 1
ATOM 2988 C C . ALA B 1 164 ? -4.496 6.371 20.625 1 93.31 164 ALA B C 1
ATOM 2990 O O . ALA B 1 164 ? -4.801 5.18 20.531 1 93.31 164 ALA B O 1
ATOM 2991 N N . LEU B 1 165 ? -3.934 6.945 21.656 1 91.38 165 LEU B N 1
ATOM 2992 C CA . LEU B 1 165 ? -3.83 6.289 22.969 1 91.38 165 LEU B CA 1
ATOM 2993 C C . LEU B 1 165 ? -4.777 6.93 23.969 1 91.38 165 LEU B C 1
ATOM 2995 O O . LEU B 1 165 ? -4.844 8.156 24.078 1 91.38 165 LEU B O 1
ATOM 2999 N N . LEU B 1 166 ? -5.5 6.082 24.594 1 90.88 166 LEU B N 1
ATOM 3000 C CA . LEU B 1 166 ? -6.348 6.562 25.672 1 90.88 166 LEU B CA 1
ATOM 3001 C C . LEU B 1 166 ? -5.617 6.477 27.016 1 90.88 166 LEU B C 1
ATOM 3003 O O . LEU B 1 166 ? -4.797 5.582 27.219 1 90.88 166 LEU B O 1
ATOM 3007 N N . ASN B 1 167 ? -5.84 7.414 27.906 1 85.56 167 ASN B N 1
ATOM 3008 C CA . ASN B 1 167 ? -5.145 7.496 29.188 1 85.56 167 ASN B CA 1
ATOM 3009 C C . ASN B 1 167 ? -5.172 6.16 29.938 1 85.56 167 ASN B C 1
ATOM 3011 O O . ASN B 1 167 ? -4.184 5.773 30.562 1 85.56 167 ASN B O 1
ATOM 3015 N N . ASP B 1 168 ? -6.18 5.441 29.828 1 80.12 168 ASP B N 1
ATOM 3016 C CA . ASP B 1 168 ? -6.316 4.227 30.625 1 80.12 168 ASP B CA 1
ATOM 3017 C C . ASP B 1 168 ? -5.988 2.986 29.797 1 80.12 168 ASP B C 1
ATOM 3019 O O . ASP B 1 168 ? -6.285 1.862 30.203 1 80.12 168 ASP B O 1
ATOM 3023 N N . SER B 1 169 ? -5.344 3.25 28.672 1 79.56 169 SER B N 1
ATOM 3024 C CA . SER B 1 169 ? -5.078 2.1 27.812 1 79.56 169 SER B CA 1
ATOM 3025 C C . SER B 1 169 ? -3.59 1.982 27.5 1 79.56 169 SER B C 1
ATOM 3027 O O . SER B 1 169 ? -2.895 2.992 27.375 1 79.56 169 SER B O 1
ATOM 3029 N N . GLU B 1 170 ? -3.156 0.731 27.438 1 75.38 170 GLU B N 1
ATOM 3030 C CA . GLU B 1 170 ? -1.769 0.478 27.062 1 75.38 170 GLU B CA 1
ATOM 3031 C C . GLU B 1 170 ? -1.62 0.342 25.547 1 75.38 170 GLU B C 1
ATOM 3033 O O . GLU B 1 170 ? -0.52 0.487 25.016 1 75.38 170 GLU B O 1
ATOM 3038 N N . GLU B 1 171 ? -2.736 0.03 25 1 80.88 171 GLU B N 1
ATOM 3039 C CA . GLU B 1 171 ? -2.68 -0.175 23.562 1 80.88 171 GLU B CA 1
ATOM 3040 C C . GLU B 1 171 ? -3.439 0.92 22.812 1 80.88 171 GLU B C 1
ATOM 3042 O O . GLU B 1 171 ? -4.504 1.354 23.266 1 80.88 171 GLU B O 1
ATOM 3047 N N . GLY B 1 172 ? -2.926 1.301 21.688 1 88.75 172 GLY B N 1
ATOM 3048 C CA . GLY B 1 172 ? -3.557 2.328 20.875 1 88.75 172 GLY B CA 1
ATOM 3049 C C . GLY B 1 172 ? -4.715 1.804 20.047 1 88.75 172 GLY B C 1
ATOM 3050 O O . GLY B 1 172 ? -4.926 0.592 19.969 1 88.75 172 GLY B O 1
ATOM 3051 N N . VAL B 1 173 ? -5.539 2.754 19.578 1 92.25 173 VAL B N 1
ATOM 3052 C CA . VAL B 1 173 ? 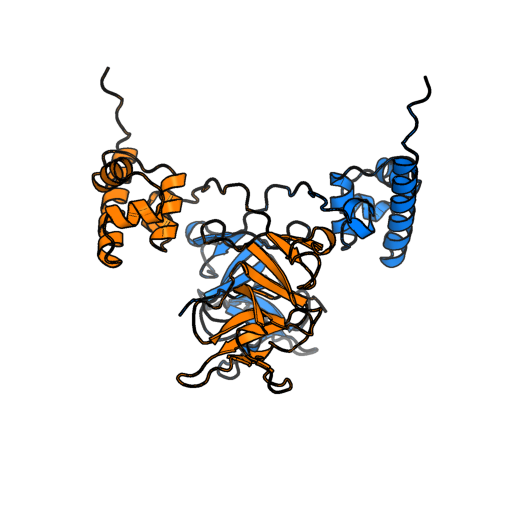-6.676 2.428 18.719 1 92.25 173 VAL B CA 1
ATOM 3053 C C . VAL B 1 173 ? -6.566 3.188 17.406 1 92.25 173 VAL B C 1
ATOM 3055 O O . VAL B 1 173 ? -5.918 4.234 17.328 1 92.25 173 VAL B O 1
ATOM 3058 N N . LEU B 1 174 ? -7.059 2.609 16.391 1 95.12 174 LEU B N 1
ATOM 3059 C CA . LEU B 1 174 ? -7.27 3.256 15.102 1 95.12 174 LEU B CA 1
ATOM 3060 C C . LEU B 1 174 ? -8.742 3.58 14.883 1 95.12 174 LEU B C 1
ATOM 3062 O O . LEU B 1 174 ? -9.586 2.678 14.844 1 95.12 174 LEU B O 1
ATOM 3066 N N . LYS B 1 175 ? -9.062 4.898 14.836 1 97.06 175 LYS B N 1
ATOM 3067 C CA . LYS B 1 175 ? -10.453 5.344 14.758 1 97.06 175 LYS B CA 1
ATOM 3068 C C . LYS B 1 175 ? -10.57 6.641 13.961 1 97.06 175 LYS B C 1
ATOM 3070 O O . LYS B 1 175 ? -9.57 7.301 13.688 1 97.06 175 LYS B O 1
ATOM 3075 N N . ARG B 1 176 ? -11.766 6.902 13.547 1 97.81 176 ARG B N 1
ATOM 3076 C CA . ARG B 1 176 ? -12.078 8.234 13.047 1 97.81 176 ARG B CA 1
ATOM 3077 C C . ARG B 1 176 ? -12.312 9.211 14.188 1 97.81 176 ARG B C 1
ATOM 3079 O O . ARG B 1 176 ? -13.148 8.961 15.062 1 97.81 176 ARG B O 1
ATOM 3086 N N . MET B 1 177 ? -11.609 10.305 14.188 1 97.25 177 MET B N 1
ATOM 3087 C CA . MET B 1 177 ? -11.766 11.328 15.211 1 97.25 177 MET B CA 1
ATOM 3088 C C . MET B 1 177 ? -12.773 12.383 14.781 1 97.25 177 MET B C 1
ATOM 3090 O O . MET B 1 177 ? -12.586 13.047 13.758 1 97.25 177 MET B O 1
ATOM 3094 N N . LYS B 1 178 ? -13.812 12.539 15.578 1 97.69 178 LYS B N 1
ATOM 3095 C CA . LYS B 1 178 ? -14.867 13.5 15.258 1 97.69 178 LYS B CA 1
ATOM 3096 C C . LYS B 1 178 ? -15.156 14.406 16.453 1 97.69 178 LYS B C 1
ATOM 3098 O O . LYS B 1 178 ? -15.023 13.984 17.609 1 97.69 178 LYS B O 1
ATOM 3103 N N . TRP B 1 179 ? -15.531 15.57 16.094 1 95.94 179 TRP B N 1
ATOM 3104 C CA . TRP B 1 179 ? -15.969 16.516 17.125 1 95.94 179 TRP B CA 1
ATOM 3105 C C . TRP B 1 179 ? -17.094 17.391 16.609 1 95.94 179 TRP B C 1
ATOM 3107 O O . TRP B 1 179 ? -17.359 17.438 15.398 1 95.94 179 TRP B O 1
ATOM 3117 N N . SER B 1 180 ? -17.906 17.828 17.5 1 94.06 180 SER B N 1
ATOM 3118 C CA . SER B 1 180 ? -19.016 18.734 17.172 1 94.06 180 SER B CA 1
ATOM 3119 C C . SER B 1 180 ? -18.859 20.078 17.875 1 94.06 180 SER B C 1
ATOM 3121 O O . SER B 1 180 ? -18.328 20.141 18.984 1 94.06 180 SER B O 1
ATOM 3123 N N . GLU B 1 181 ? -19.359 21.016 17.172 1 90.06 181 GLU B N 1
ATOM 3124 C CA . GLU B 1 181 ? -19.328 22.344 17.766 1 90.06 181 GLU B CA 1
ATOM 3125 C C . GLU B 1 181 ? -20.125 22.391 19.078 1 90.06 181 GLU B C 1
ATOM 3127 O O . GLU B 1 181 ? -21.219 21.828 19.156 1 90.06 181 GLU B O 1
ATOM 3132 N N . GLY B 1 182 ? -19.609 23.031 20.078 1 90.69 182 GLY B N 1
ATOM 3133 C CA . GLY B 1 182 ? -20.297 23.219 21.344 1 90.69 182 GLY B CA 1
ATOM 3134 C C . GLY B 1 182 ? -20.172 22.031 22.281 1 90.69 182 GLY B C 1
ATOM 3135 O O . GLY B 1 182 ? -20.672 22.047 23.406 1 90.69 182 GLY B O 1
ATOM 3136 N N . VAL B 1 183 ? -19.688 20.969 21.734 1 90.62 183 VAL B N 1
ATOM 3137 C CA . VAL B 1 183 ? -19.5 19.766 22.531 1 90.62 183 VAL B CA 1
ATOM 3138 C C . VAL B 1 183 ? -18.016 19.578 22.844 1 90.62 183 VAL B C 1
ATOM 3140 O O . VAL B 1 183 ? -17.188 19.469 21.938 1 90.62 183 VAL B O 1
ATOM 3143 N N . PRO B 1 184 ? -17.609 19.531 24.109 1 91.81 184 PRO B N 1
ATOM 3144 C CA . PRO B 1 184 ? -16.203 19.438 24.484 1 91.81 184 PRO B CA 1
ATOM 3145 C C . PRO B 1 184 ? -15.609 18.062 24.219 1 91.81 184 PRO B C 1
ATOM 3147 O O . PRO B 1 184 ? -14.406 17.922 24 1 91.81 184 PRO B O 1
ATOM 3150 N N . ALA B 1 185 ? -16.469 17.125 24.172 1 95.25 185 ALA B N 1
ATOM 3151 C CA . ALA B 1 185 ? -16 15.75 24.047 1 95.25 185 ALA B CA 1
ATOM 3152 C C . ALA B 1 185 ? -15.641 15.414 22.609 1 95.25 185 ALA B C 1
ATOM 3154 O O . ALA B 1 185 ? -16.188 16 21.672 1 95.25 185 ALA B O 1
ATOM 3155 N N . ILE B 1 186 ? -14.641 14.539 22.469 1 96.5 186 ILE B N 1
ATOM 3156 C CA . ILE B 1 186 ? -14.195 14.008 21.188 1 96.5 186 ILE B CA 1
ATOM 3157 C C . ILE B 1 186 ? -14.688 12.57 21.016 1 96.5 186 ILE B C 1
ATOM 3159 O O . ILE B 1 186 ? -14.672 11.789 21.969 1 96.5 186 ILE B O 1
ATOM 3163 N N . SER B 1 187 ? -15.102 12.289 19.844 1 97.75 187 SER B N 1
ATOM 3164 C CA . SER B 1 187 ? -15.547 10.938 19.531 1 97.75 187 SER B CA 1
ATOM 3165 C C . SER B 1 187 ? -14.516 10.195 18.688 1 97.75 187 SER B C 1
ATOM 3167 O O . SER B 1 187 ? -14.039 10.719 17.688 1 97.75 187 SER B O 1
ATOM 3169 N N . LEU B 1 188 ? -14.109 9.07 19.109 1 97.44 188 LEU B N 1
ATOM 3170 C CA . LEU B 1 188 ? -13.336 8.117 18.328 1 97.44 188 LEU B CA 1
ATOM 3171 C C . LEU B 1 188 ? -14.234 7.012 17.766 1 97.44 188 LEU B C 1
ATOM 3173 O O . LEU B 1 188 ? -14.594 6.078 18.5 1 97.44 188 LEU B O 1
ATOM 3177 N N . VAL B 1 189 ? -14.539 7.125 16.531 1 98 189 VAL B N 1
ATOM 3178 C CA . VAL B 1 189 ? -15.602 6.336 15.914 1 98 189 VAL B CA 1
ATOM 3179 C C . VAL B 1 189 ? -15 5.191 15.102 1 98 189 VAL B C 1
ATOM 3181 O O . VAL B 1 189 ? -14.219 5.418 14.172 1 98 189 VAL B O 1
ATOM 3184 N N . PRO B 1 190 ? -15.312 3.945 15.461 1 97.81 190 PRO B N 1
ATOM 3185 C CA . PRO B 1 190 ? -14.906 2.824 14.609 1 97.81 190 PRO B CA 1
ATOM 3186 C C . PRO B 1 190 ? -15.656 2.787 13.281 1 97.81 190 PRO B C 1
ATOM 3188 O O . PRO B 1 190 ? -16.75 3.35 13.164 1 97.81 190 PRO B O 1
ATOM 3191 N N . GLU B 1 191 ? -15 2.291 12.234 1 96.81 191 GLU B N 1
ATOM 3192 C CA . GLU B 1 191 ? -15.672 2.031 10.969 1 96.81 191 GLU B CA 1
ATOM 3193 C C . GLU B 1 191 ? -16.203 0.601 10.906 1 96.81 191 GLU B C 1
ATOM 3195 O O . GLU B 1 191 ? -15.898 -0.137 9.969 1 96.81 191 GLU B O 1
ATOM 3200 N N . ASN B 1 192 ? -16.844 0.173 11.93 1 96.62 192 ASN B N 1
ATOM 3201 C CA . ASN B 1 192 ? -17.5 -1.116 12.125 1 96.62 192 ASN B CA 1
ATOM 3202 C C . ASN B 1 192 ? -18.656 -1.016 13.125 1 96.62 192 ASN B C 1
ATOM 3204 O O . ASN B 1 192 ? -18.438 -0.66 14.289 1 96.62 192 ASN B O 1
ATOM 3208 N N . GLU B 1 193 ? -19.781 -1.365 12.688 1 94.88 193 GLU B N 1
ATOM 3209 C CA . GLU B 1 193 ? -20.984 -1.188 13.5 1 94.88 193 GLU B CA 1
ATOM 3210 C C . GLU B 1 193 ? -20.953 -2.082 14.734 1 94.88 193 GLU B C 1
ATOM 3212 O O . GLU B 1 193 ? -21.656 -1.823 15.711 1 94.88 193 GLU B O 1
ATOM 3217 N N . ASN B 1 194 ? -20.203 -3.092 14.688 1 96.25 194 ASN B N 1
ATOM 3218 C CA . ASN B 1 194 ? -20.125 -4.023 15.812 1 96.25 194 ASN B CA 1
ATOM 3219 C C . ASN B 1 194 ? -19.234 -3.48 16.922 1 96.25 194 ASN B C 1
ATOM 3221 O O . ASN B 1 194 ? -19.062 -4.129 17.953 1 96.25 194 ASN B O 1
ATOM 3225 N N . PHE B 1 195 ? -18.641 -2.344 16.781 1 96.69 195 PHE B N 1
ATOM 3226 C CA . PHE B 1 195 ? -17.781 -1.702 17.781 1 96.69 195 PHE B CA 1
ATOM 3227 C C . PHE B 1 195 ? -18.391 -0.398 18.266 1 96.69 195 PHE B C 1
ATOM 3229 O O . PHE B 1 195 ? -19 0.337 17.484 1 96.69 195 PHE B O 1
ATOM 3236 N N . ASP B 1 196 ? -18.094 -0.035 19.469 1 96.06 196 ASP B N 1
ATOM 3237 C CA . ASP B 1 196 ? -18.672 1.168 20.062 1 96.06 196 ASP B CA 1
ATOM 3238 C C . ASP B 1 196 ? -17.766 2.379 19.844 1 96.06 196 ASP B C 1
ATOM 3240 O O . ASP B 1 196 ? -16.547 2.248 19.828 1 96.06 196 ASP B O 1
ATOM 3244 N N . THR B 1 197 ? -18.469 3.484 19.75 1 97.31 197 THR B N 1
ATOM 3245 C CA . THR B 1 197 ? -17.75 4.758 19.734 1 97.31 197 THR B CA 1
ATOM 3246 C C . THR B 1 197 ? -17.203 5.082 21.125 1 97.31 197 THR B C 1
ATOM 3248 O O . THR B 1 197 ? -17.875 4.883 22.141 1 97.31 197 THR B O 1
ATOM 3251 N N . ILE B 1 198 ? -15.992 5.562 21.141 1 95.94 198 ILE B N 1
ATOM 3252 C CA . ILE B 1 198 ? -15.367 6.016 22.391 1 95.94 198 ILE B CA 1
ATOM 3253 C C . ILE B 1 198 ? -15.484 7.535 22.5 1 95.94 198 ILE B C 1
ATOM 3255 O O . ILE B 1 198 ? -15.133 8.258 21.562 1 95.94 198 ILE B O 1
ATOM 3259 N N . THR B 1 199 ? -16.031 8.023 23.531 1 96.44 199 THR B N 1
ATOM 3260 C CA . THR B 1 199 ? -16.109 9.453 23.812 1 96.44 199 THR B CA 1
ATOM 3261 C C . THR B 1 199 ? -15.172 9.844 24.953 1 96.44 199 THR B C 1
ATOM 3263 O O . THR B 1 199 ? -15.156 9.195 26 1 96.44 199 THR B O 1
ATOM 3266 N N . ALA B 1 200 ? -14.367 10.797 24.703 1 95.69 200 ALA B N 1
ATOM 3267 C CA . ALA B 1 200 ? -13.383 11.227 25.688 1 95.69 200 ALA B CA 1
ATOM 3268 C C . ALA B 1 200 ? -13.086 12.719 25.562 1 95.69 200 ALA B C 1
ATOM 3270 O O . ALA B 1 200 ? -13.383 13.328 24.547 1 95.69 200 ALA B O 1
ATOM 3271 N N . LEU B 1 201 ? -12.586 13.25 26.656 1 95.5 201 LEU B N 1
ATOM 3272 C CA . LEU B 1 201 ? -12.117 14.633 26.609 1 95.5 201 LEU B CA 1
ATOM 3273 C C . LEU B 1 201 ? -10.758 14.727 25.938 1 95.5 201 LEU B C 1
ATOM 3275 O O . LEU B 1 201 ? -10 13.758 25.922 1 95.5 201 LEU B O 1
ATOM 3279 N N . PRO B 1 202 ? -10.508 15.875 25.359 1 94.38 202 PRO B N 1
ATOM 3280 C CA . PRO B 1 202 ? -9.242 16.047 24.641 1 94.38 202 PRO B CA 1
ATOM 3281 C C . PRO B 1 202 ? -8.023 15.672 25.5 1 94.38 202 PRO B C 1
ATOM 3283 O O . PRO B 1 202 ? -7.055 15.117 24.984 1 94.38 202 PRO B O 1
ATOM 3286 N N . ASN B 1 203 ? -8.109 15.898 26.797 1 93.75 203 ASN B N 1
ATOM 3287 C CA . ASN B 1 203 ? -6.965 15.625 27.656 1 93.75 203 ASN B CA 1
ATOM 3288 C C . ASN B 1 203 ? -6.824 14.133 27.953 1 93.75 203 ASN B C 1
ATOM 3290 O O . ASN B 1 203 ? -5.812 13.695 28.5 1 93.75 203 ASN B O 1
ATOM 3294 N N . GLU B 1 204 ? -7.762 13.375 27.562 1 94.25 204 GLU B N 1
ATOM 3295 C CA . GLU B 1 204 ? -7.75 11.93 27.797 1 94.25 204 GLU B CA 1
ATOM 3296 C C . GLU B 1 204 ? -7.254 11.18 26.562 1 94.25 204 GLU B C 1
ATOM 3298 O O . GLU B 1 204 ? -7.133 9.953 26.594 1 94.25 204 GLU B O 1
ATOM 3303 N N . ILE B 1 205 ? -6.984 11.898 25.5 1 93 205 ILE B N 1
ATOM 3304 C CA . ILE B 1 205 ? -6.602 11.289 24.234 1 93 205 ILE B CA 1
ATOM 3305 C C . ILE B 1 205 ? -5.227 11.797 23.812 1 93 205 ILE B C 1
ATOM 3307 O O . ILE B 1 205 ? -4.953 13 23.875 1 93 205 ILE B O 1
ATOM 3311 N N . LYS B 1 206 ? -4.371 10.898 23.438 1 91.56 206 LYS B N 1
ATOM 3312 C CA . LYS B 1 206 ? -3.104 11.242 22.797 1 91.56 206 LYS B CA 1
ATOM 3313 C C . LYS B 1 206 ? -3.062 10.719 21.359 1 91.56 206 LYS B C 1
ATOM 3315 O O . LYS B 1 206 ? -2.994 9.508 21.141 1 91.56 206 LYS B O 1
ATOM 3320 N N . VAL B 1 207 ? -3.094 11.641 20.453 1 92.81 207 VAL B N 1
ATOM 3321 C CA . VAL B 1 207 ? -2.988 11.258 19.047 1 92.81 207 VAL B CA 1
ATOM 3322 C C . VAL B 1 207 ? -1.524 11.016 18.688 1 92.81 207 VAL B C 1
ATOM 3324 O O . VAL B 1 207 ? -0.665 11.859 18.953 1 92.81 207 VAL B O 1
ATOM 3327 N N . CYS B 1 208 ? -1.282 9.891 18.062 1 91.56 208 CYS B N 1
ATOM 3328 C CA . CYS B 1 208 ? 0.083 9.516 17.703 1 91.56 208 CYS B CA 1
ATOM 3329 C C . CYS B 1 208 ? 0.359 9.789 16.234 1 91.56 208 CYS B C 1
ATOM 3331 O O . CYS B 1 208 ? 1.507 10.016 15.844 1 91.56 208 CYS B O 1
ATOM 3333 N N . GLY B 1 209 ? -0.651 9.727 15.414 1 93.25 209 GLY B N 1
ATOM 3334 C CA . GLY B 1 209 ? -0.476 9.93 13.984 1 93.25 209 GLY B CA 1
ATOM 3335 C C . GLY B 1 209 ? -1.788 10 13.227 1 93.25 209 GLY B C 1
ATOM 3336 O O . GLY B 1 209 ? -2.836 9.625 13.758 1 93.25 209 GLY B O 1
ATOM 3337 N N . VAL B 1 210 ? -1.665 10.562 11.977 1 95.06 210 VAL B N 1
ATOM 3338 C CA . VAL B 1 210 ? -2.826 10.656 11.102 1 95.06 210 VAL B CA 1
ATOM 3339 C C . VAL B 1 210 ? -2.623 9.773 9.875 1 95.06 210 VAL B C 1
ATOM 3341 O O . VAL B 1 210 ? -1.494 9.586 9.414 1 95.06 210 VAL B O 1
ATOM 3344 N N . TYR B 1 211 ? -3.74 9.305 9.391 1 96.12 211 TYR B N 1
ATOM 3345 C CA . TYR B 1 211 ? -3.814 8.312 8.328 1 96.12 211 TYR B CA 1
ATOM 3346 C C . TYR B 1 211 ? -3.299 8.891 7.012 1 96.12 211 TYR B C 1
ATOM 3348 O O . TYR B 1 211 ? -3.67 10 6.621 1 96.12 211 TYR B O 1
ATOM 3356 N N . MET B 1 212 ? -2.424 8.109 6.262 1 95.38 212 MET B N 1
ATOM 3357 C CA . MET B 1 212 ? -1.902 8.523 4.965 1 95.38 212 MET B CA 1
ATOM 3358 C C . MET B 1 212 ? -2.199 7.473 3.9 1 95.38 212 MET B C 1
ATOM 3360 O O . MET B 1 212 ? -1.714 7.57 2.771 1 95.38 212 MET B O 1
ATOM 3364 N N . GLY B 1 213 ? -2.863 6.445 4.176 1 96 213 GLY B N 1
ATOM 3365 C CA . GLY B 1 213 ? -3.156 5.332 3.289 1 96 213 GLY B CA 1
ATOM 3366 C C . GLY B 1 213 ? -2.846 3.979 3.904 1 96 213 GLY B C 1
ATOM 3367 O O . GLY B 1 213 ? -2.258 3.902 4.984 1 96 213 GLY B O 1
ATOM 3368 N N . HIS B 1 214 ? -3.371 2.965 3.324 1 96.69 214 HIS B N 1
ATOM 3369 C CA . HIS B 1 214 ? -3.086 1.634 3.85 1 96.69 214 HIS B CA 1
ATOM 3370 C C . HIS B 1 214 ? -2.92 0.621 2.723 1 96.69 214 HIS B C 1
ATOM 3372 O O . HIS B 1 214 ? -3.365 0.858 1.597 1 96.69 214 HIS B O 1
ATOM 3378 N N . PHE B 1 215 ? -2.16 -0.363 3.039 1 96.69 215 PHE B N 1
ATOM 3379 C CA . PHE B 1 215 ? -1.908 -1.484 2.143 1 96.69 215 PHE B CA 1
ATOM 3380 C C . PHE B 1 215 ? -2.662 -2.727 2.604 1 96.69 215 PHE B C 1
ATOM 3382 O O . PHE B 1 215 ? -2.512 -3.16 3.746 1 96.69 215 PHE B O 1
ATOM 3389 N N . ASN B 1 216 ? -3.543 -3.191 1.704 1 95.62 216 ASN B N 1
ATOM 3390 C CA . ASN B 1 216 ? -4.211 -4.465 1.947 1 95.62 216 ASN B CA 1
ATOM 3391 C C . ASN B 1 216 ? -3.346 -5.645 1.517 1 95.62 216 ASN B C 1
ATOM 3393 O O . ASN B 1 216 ? -2.98 -5.758 0.345 1 95.62 216 ASN B O 1
ATOM 3397 N N . VAL B 1 217 ? -2.998 -6.457 2.496 1 87.44 217 VAL B N 1
ATOM 3398 C CA . VAL B 1 217 ? -2.104 -7.586 2.248 1 87.44 217 VAL B CA 1
ATOM 3399 C C . VAL B 1 217 ? -2.893 -8.75 1.659 1 87.44 217 VAL B C 1
ATOM 3401 O O . VAL B 1 217 ? -3.99 -9.07 2.127 1 87.44 217 VAL B O 1
ATOM 3404 N N . TYR B 1 218 ? -2.305 -9.133 0.422 1 75.06 218 TYR B N 1
ATOM 3405 C CA . TYR B 1 218 ? -2.904 -10.305 -0.215 1 75.06 218 TYR B CA 1
ATOM 3406 C C . TYR B 1 218 ? -2.557 -11.578 0.546 1 75.06 218 TYR B C 1
ATOM 3408 O O . TYR B 1 218 ? -1.379 -11.891 0.747 1 75.06 218 TYR B O 1
ATOM 3416 N N . SER B 1 219 ? -3.428 -12.086 1.473 1 59.53 219 SER B N 1
ATOM 3417 C CA . SER B 1 219 ? -3.186 -13.383 2.102 1 59.53 219 SER B CA 1
ATOM 3418 C C . SER B 1 219 ? -3.682 -14.523 1.223 1 59.53 219 SER B C 1
ATOM 3420 O O . SER B 1 219 ? -4.789 -14.461 0.684 1 59.53 219 SER B O 1
ATOM 3422 N N . GLN B 1 220 ? -2.828 -15.125 0.373 1 46.66 220 GLN B N 1
ATOM 3423 C CA . GLN B 1 220 ? -3.27 -16.328 -0.322 1 46.66 220 GLN B CA 1
ATOM 3424 C C . GLN B 1 220 ? -3.904 -17.328 0.648 1 46.66 220 GLN B C 1
ATOM 3426 O O . GLN B 1 220 ? -3.223 -17.875 1.513 1 46.66 220 GLN B O 1
ATOM 3431 N N . ASP B 1 221 ? -4.801 -16.938 1.431 1 37.47 221 ASP B N 1
ATOM 3432 C CA . ASP B 1 221 ? -5.426 -18.125 2.006 1 37.47 221 ASP B CA 1
ATOM 3433 C C . ASP B 1 221 ? -5.824 -19.125 0.916 1 37.47 221 ASP B C 1
ATOM 3435 O O . ASP B 1 221 ? -6.219 -18.719 -0.181 1 37.47 221 ASP B O 1
#